Protein AF-0000000072274627 (afdb_homodimer)

Sequence (602 aa):
MKPPPRQFPDLNLLVTLDALLSEGSVAGAADRMNLSPPAMSRQLARIRHLMGDPVLVRAGRGLVPTPRAEALRGQLRQLIQEAEALVRGGGDFDPARIDHSFTIRANDGFVGTFGAAITRMAVEQAPKVRLRFAPEGNEDVESLRDGRVDLDIGVIDAMGPEIRLQALFHDRFIGVVRPDHPLARETVSVEAFVAYPHVSVSRRGRFEGPVDAALALRGKRRTVPVAVASVADGFSIAAQSDYIVLVPARVTAWHRQGLHSFDLPVTTDALPISAAWHPRFEKDAAHRWLRTCVRAACAAIMKPPPRQFPDLNLLVTLDALLSEGSVAGAADRMNLSPPAMSRQLARIRHLMGDPVLVRAGRGLVPTPRAEALRGQLRQLIQEAEALVRGGGDFDPARIDHSFTIRANDGFVGTFGAAITRMAVEQAPKVRLRFAPEGNEDVESLRDGRVDLDIGVIDAMGPEIRLQALFHDRFIGVVRPDHPLARETVSVEAFVAYPHVSVSRRGRFEGPVDAALALRGKRRTVPVAVASVADGFSIAAQSDYIVLVPARVTAWHRQGLHSFDLPVTTDALPISAAWHPRFEKDAAHRWLRTCVRAACAAI

pLDDT: mean 85.78, std 13.22, range [33.55, 98.32]

Radius of gyration: 26.29 Å; Cα contacts (8 Å, |Δi|>4): 1061; chains: 2; bounding box: 51×85×80 Å

Structure (mmCIF, N/CA/C/O backbone):
data_AF-0000000072274627-model_v1
#
loop_
_entity.id
_entity.type
_entity.pdbx_description
1 polymer 'Transcriptional Regulator, LysR family'
#
loop_
_atom_site.group_PDB
_atom_site.id
_atom_site.type_symbol
_atom_site.label_atom_id
_atom_site.label_alt_id
_atom_site.label_comp_id
_atom_site.label_asym_id
_atom_site.label_entity_id
_atom_site.label_seq_id
_atom_site.pdbx_PDB_ins_code
_atom_site.Cartn_x
_atom_site.Cartn_y
_atom_site.Cartn_z
_atom_site.occupancy
_atom_site.B_iso_or_equiv
_atom_site.auth_seq_id
_atom_site.auth_comp_id
_atom_site.auth_asym_id
_atom_site.auth_atom_id
_atom_site.pdbx_PDB_model_num
ATOM 1 N N . MET A 1 1 ? 14.059 21.015 57.007 1 33.55 1 MET A N 1
ATOM 2 C CA . MET A 1 1 ? 14.507 21.334 55.654 1 33.55 1 MET A CA 1
ATOM 3 C C . MET A 1 1 ? 13.39 21.105 54.642 1 33.55 1 MET A C 1
ATOM 5 O O . MET A 1 1 ? 12.835 20.008 54.562 1 33.55 1 MET A O 1
ATOM 9 N N . LYS A 1 2 ? 12.603 22.136 54.257 1 42.31 2 LYS A N 1
ATOM 10 C CA . LYS A 1 2 ? 11.45 22.065 53.365 1 42.31 2 LYS A CA 1
ATOM 11 C C . LYS A 1 2 ? 11.786 21.293 52.093 1 42.31 2 LYS A C 1
ATOM 13 O O . LYS A 1 2 ? 12.86 21.475 51.515 1 42.31 2 LYS A O 1
ATOM 18 N N . PRO A 1 3 ? 11.257 20.157 51.874 1 43.52 3 PRO A N 1
ATOM 19 C CA . PRO A 1 3 ? 11.625 19.497 50.619 1 43.52 3 PRO A CA 1
ATOM 20 C C . PRO A 1 3 ? 11.699 20.467 49.442 1 43.52 3 PRO A C 1
ATOM 22 O O . PRO A 1 3 ? 11.01 21.49 49.436 1 43.52 3 PRO A O 1
ATOM 25 N N . PRO A 1 4 ? 12.859 20.612 48.758 1 41.42 4 PRO A N 1
ATOM 26 C CA . PRO A 1 4 ? 12.928 21.552 47.636 1 41.42 4 PRO A CA 1
ATOM 27 C C . PRO A 1 4 ? 11.659 21.552 46.788 1 41.42 4 PRO A C 1
ATOM 29 O O . PRO A 1 4 ? 10.944 20.548 46.74 1 41.42 4 PRO A O 1
ATOM 32 N N . PRO A 1 5 ? 11 22.636 46.555 1 37.28 5 PRO A N 1
ATOM 33 C CA . PRO A 1 5 ? 9.794 22.683 45.724 1 37.28 5 PRO A CA 1
ATOM 34 C C . PRO A 1 5 ? 9.869 21.747 44.52 1 37.28 5 PRO A C 1
ATOM 36 O O . PRO A 1 5 ? 10.956 21.506 43.989 1 37.28 5 PRO A O 1
ATOM 39 N N . ARG A 1 6 ? 9.162 20.673 44.419 1 40.76 6 ARG A N 1
ATOM 40 C CA . ARG A 1 6 ? 9.036 19.784 43.268 1 40.76 6 ARG A CA 1
ATOM 41 C C . ARG A 1 6 ? 9.103 20.568 41.961 1 40.76 6 ARG A C 1
ATOM 43 O O . ARG A 1 6 ? 8.223 21.382 41.673 1 40.76 6 ARG A O 1
ATOM 50 N N . GLN A 1 7 ? 10.24 21.1 41.525 1 37.78 7 GLN A N 1
ATOM 51 C CA . GLN A 1 7 ? 10.368 21.802 40.252 1 37.78 7 GLN A CA 1
ATOM 52 C C . GLN A 1 7 ? 9.591 21.089 39.15 1 37.78 7 GLN A C 1
ATOM 54 O O . GLN A 1 7 ? 9.806 19.9 38.902 1 37.78 7 GLN A O 1
ATOM 59 N N . PHE A 1 8 ? 8.327 21.333 39.03 1 42.21 8 PHE A N 1
ATOM 60 C CA . PHE A 1 8 ? 7.48 20.849 37.947 1 42.21 8 PHE A CA 1
ATOM 61 C C . PHE A 1 8 ? 8.227 20.88 36.619 1 42.21 8 PHE A C 1
ATOM 63 O O . PHE A 1 8 ? 9.003 21.802 36.359 1 42.21 8 PHE A O 1
ATOM 70 N N . PRO A 1 9 ? 8.478 19.813 35.983 1 50.99 9 PRO A N 1
ATOM 71 C CA . PRO A 1 9 ? 9.131 19.792 34.673 1 50.99 9 PRO A CA 1
ATOM 72 C C . PRO A 1 9 ? 8.625 20.891 33.742 1 50.99 9 PRO A C 1
ATOM 74 O O . PRO A 1 9 ? 7.46 21.29 33.829 1 50.99 9 PRO A O 1
ATOM 77 N N . ASP A 1 10 ? 9.498 21.851 33.294 1 59.82 10 ASP A N 1
ATOM 78 C CA . ASP A 1 10 ? 9.271 22.837 32.242 1 59.82 10 ASP A CA 1
ATOM 79 C C . ASP A 1 10 ? 8.379 22.271 31.141 1 59.82 10 ASP A C 1
ATOM 81 O O . ASP A 1 10 ? 8.808 21.414 30.366 1 59.82 10 ASP A O 1
ATOM 85 N N . LEU A 1 11 ? 7.075 22.484 31.282 1 63.8 11 LEU A N 1
ATOM 86 C CA . LEU A 1 11 ? 6.053 22.037 30.341 1 63.8 11 LEU A CA 1
ATOM 87 C C . LEU A 1 11 ? 6.471 22.332 28.905 1 63.8 11 LEU A C 1
ATOM 89 O O . LEU A 1 11 ? 5.994 21.684 27.97 1 63.8 11 LEU A O 1
ATOM 93 N N . ASN A 1 12 ? 7.43 23.224 28.898 1 70.7 12 ASN A N 1
ATOM 94 C CA . ASN A 1 12 ? 7.933 23.54 27.565 1 70.7 12 ASN A CA 1
ATOM 95 C C . ASN A 1 12 ? 8.695 22.364 26.96 1 70.7 12 ASN A C 1
ATOM 97 O O . ASN A 1 12 ? 8.761 22.224 25.738 1 70.7 12 ASN A O 1
ATOM 101 N N . LEU A 1 13 ? 9.124 21.605 27.897 1 77.44 13 LEU A N 1
ATOM 102 C CA . LEU A 1 13 ? 9.853 20.436 27.417 1 77.44 13 LEU A CA 1
ATOM 103 C C . LEU A 1 13 ? 8.909 19.448 26.741 1 77.44 13 LEU A C 1
ATOM 105 O O . LEU A 1 13 ? 9.322 18.693 25.858 1 77.44 13 LEU A O 1
ATOM 109 N N . LEU A 1 14 ? 7.665 19.545 27.175 1 77.01 14 LEU A N 1
ATOM 110 C CA . LEU A 1 14 ? 6.673 18.673 26.555 1 77.01 14 LEU A CA 1
ATOM 111 C C . LEU A 1 14 ? 6.398 19.1 25.118 1 77.01 14 LEU A C 1
ATOM 113 O O . LEU A 1 14 ? 6.242 18.254 24.234 1 77.01 14 LEU A O 1
ATOM 117 N N . VAL A 1 15 ? 6.431 20.358 24.927 1 78.48 15 VAL A N 1
ATOM 118 C CA . VAL A 1 15 ? 6.251 20.897 23.583 1 78.48 15 VAL A CA 1
ATOM 119 C C . VAL A 1 15 ? 7.456 20.538 22.717 1 78.48 15 VAL A C 1
ATOM 121 O O . VAL A 1 15 ? 7.301 20.171 21.549 1 78.48 15 VAL A O 1
ATOM 124 N N . THR A 1 16 ? 8.596 20.637 23.41 1 84.15 16 THR A N 1
ATOM 125 C CA . THR A 1 16 ? 9.83 20.276 22.72 1 84.15 16 THR A CA 1
ATOM 126 C C . THR A 1 16 ? 9.827 18.797 22.347 1 84.15 16 THR A C 1
ATOM 128 O O . THR A 1 16 ? 10.201 18.432 21.23 1 84.15 16 THR A O 1
ATOM 131 N N . LEU A 1 17 ? 9.394 18.006 23.228 1 86.33 17 LEU A N 1
ATOM 132 C CA . LEU A 1 17 ? 9.317 16.569 22.989 1 86.33 17 LEU A CA 1
ATOM 133 C C . LEU A 1 17 ? 8.362 16.259 21.841 1 86.33 17 LEU A C 1
ATOM 135 O O . LEU A 1 17 ? 8.675 15.443 20.971 1 86.33 17 LEU A O 1
ATOM 139 N N . ASP A 1 18 ? 7.294 16.876 21.828 1 80.91 18 ASP A N 1
ATOM 140 C CA . ASP A 1 18 ? 6.313 16.691 20.763 1 80.91 18 ASP A CA 1
ATOM 141 C C . ASP A 1 18 ? 6.906 17.049 19.402 1 80.91 18 ASP A C 1
ATOM 143 O O . ASP A 1 18 ? 6.686 16.34 18.417 1 80.91 18 ASP A O 1
ATOM 147 N N . ALA A 1 19 ? 7.619 18.129 19.349 1 81.68 19 ALA A N 1
ATOM 148 C CA . ALA A 1 19 ? 8.265 18.564 18.113 1 81.68 19 ALA A CA 1
ATOM 149 C C . ALA A 1 19 ? 9.289 17.536 17.639 1 81.68 19 ALA A C 1
ATOM 151 O O . ALA A 1 19 ? 9.348 17.213 16.45 1 81.68 19 ALA A O 1
ATOM 152 N N . LEU A 1 20 ? 10.007 17.046 18.581 1 85.27 20 LEU A N 1
ATOM 153 C CA . LEU A 1 20 ? 11.041 16.066 18.265 1 85.27 20 LEU A CA 1
ATOM 154 C C . LEU A 1 20 ? 10.424 14.784 17.715 1 85.27 20 LEU A C 1
ATOM 156 O O . LEU A 1 20 ? 10.908 14.234 16.723 1 85.27 20 LEU A O 1
ATOM 160 N N . LEU A 1 21 ? 9.373 14.405 18.323 1 81.29 21 LEU A N 1
ATOM 161 C CA . LEU A 1 21 ? 8.739 13.154 17.92 1 81.29 21 LEU A CA 1
ATOM 162 C C . LEU A 1 21 ? 8.016 13.315 16.587 1 81.29 21 LEU A C 1
ATOM 164 O O . LEU A 1 21 ? 7.942 12.371 15.798 1 81.29 21 LEU A O 1
ATOM 168 N N . SER A 1 22 ? 7.506 14.439 16.38 1 75.6 22 SER A N 1
ATOM 169 C CA . SER A 1 22 ? 6.777 14.719 15.147 1 75.6 22 SER A CA 1
ATOM 170 C C . SER A 1 22 ? 7.727 14.851 13.961 1 75.6 22 SER A C 1
ATOM 172 O O . SER A 1 22 ? 7.439 14.353 12.87 1 75.6 22 SER A O 1
ATOM 174 N N . GLU A 1 23 ? 8.878 15.468 14.128 1 74.25 23 GLU A N 1
ATOM 175 C CA . GLU A 1 23 ? 9.813 15.765 13.047 1 74.25 23 GLU A CA 1
ATOM 176 C C . GLU A 1 23 ? 10.8 14.619 12.841 1 74.25 23 GLU A C 1
ATOM 178 O O . GLU A 1 23 ? 11.338 14.447 11.745 1 74.25 23 GLU A O 1
ATOM 183 N N . GLY A 1 24 ? 10.976 13.872 13.926 1 74.84 24 GLY A N 1
ATOM 184 C CA . GLY A 1 24 ? 11.956 12.799 13.874 1 74.84 24 GLY A CA 1
ATOM 185 C C . GLY A 1 24 ? 13.372 13.295 13.648 1 74.84 24 GLY A C 1
ATOM 186 O O . GLY A 1 24 ? 14.205 12.577 13.09 1 74.84 24 GLY A O 1
ATOM 187 N N . SER A 1 25 ? 13.579 14.532 13.794 1 79.58 25 SER A N 1
ATOM 188 C CA . SER A 1 25 ? 14.903 15.122 13.626 1 79.58 25 SER A CA 1
ATOM 189 C C . SER A 1 25 ? 15.089 16.332 14.535 1 79.58 25 SER A C 1
ATOM 191 O O . SER A 1 25 ? 14.126 17.04 14.838 1 79.58 25 SER A O 1
ATOM 193 N N . VAL A 1 26 ? 16.355 16.556 14.983 1 83.92 26 VAL A N 1
ATOM 194 C CA . VAL A 1 26 ? 16.694 17.677 15.853 1 83.92 26 VAL A CA 1
ATOM 195 C C . VAL A 1 26 ? 16.6 18.985 15.071 1 83.92 26 VAL A C 1
ATOM 197 O O . VAL A 1 26 ? 16.024 19.964 15.553 1 83.92 26 VAL A O 1
ATOM 200 N N . ALA A 1 27 ? 17.068 18.86 13.867 1 80.54 27 ALA A N 1
ATOM 201 C CA . ALA A 1 27 ? 17.045 20.062 13.038 1 80.54 27 ALA A CA 1
ATOM 202 C C . ALA A 1 27 ? 15.614 20.46 12.689 1 80.54 27 ALA A C 1
ATOM 204 O O . ALA A 1 27 ? 15.254 21.637 12.764 1 80.54 27 ALA A O 1
ATOM 205 N N . GLY A 1 28 ? 14.875 19.511 12.375 1 80.76 28 GLY A N 1
ATOM 206 C CA . GLY A 1 28 ? 13.48 19.781 12.066 1 80.76 28 GLY A CA 1
ATOM 207 C C . GLY A 1 28 ? 12.708 20.347 13.243 1 80.76 28 GLY A C 1
ATOM 208 O O . GLY A 1 28 ? 11.923 21.284 13.084 1 80.76 28 GLY A O 1
ATOM 209 N N . ALA A 1 29 ? 12.965 19.781 14.35 1 84.71 29 ALA A N 1
ATOM 210 C CA . ALA A 1 29 ? 12.302 20.253 15.563 1 84.71 29 ALA A CA 1
ATOM 211 C C . ALA A 1 29 ? 12.754 21.666 15.921 1 84.71 29 ALA A C 1
ATOM 213 O O . ALA A 1 29 ? 11.948 22.49 16.358 1 84.71 29 ALA A O 1
ATOM 214 N N . ALA A 1 30 ? 14.008 21.961 15.705 1 85.38 30 ALA A N 1
ATOM 215 C CA . ALA A 1 30 ? 14.542 23.294 15.973 1 85.38 30 ALA A CA 1
ATOM 216 C C . ALA A 1 30 ? 13.871 24.342 15.089 1 85.38 30 ALA A C 1
ATOM 218 O O . ALA A 1 30 ? 13.439 25.389 15.577 1 85.38 30 ALA A O 1
ATOM 219 N N . ASP A 1 31 ? 13.752 24.009 13.906 1 80.16 31 ASP A N 1
ATOM 220 C CA . ASP A 1 31 ? 13.119 24.907 12.945 1 80.16 31 ASP A CA 1
ATOM 221 C C . ASP A 1 31 ? 11.664 25.178 13.323 1 80.16 31 ASP A C 1
ATOM 223 O O . ASP A 1 31 ? 11.223 26.33 13.326 1 80.16 31 ASP A O 1
ATOM 227 N N . ARG A 1 32 ? 11.059 24.149 13.735 1 75.42 32 ARG A N 1
ATOM 228 C CA . ARG A 1 32 ? 9.646 24.256 14.085 1 75.42 32 ARG A CA 1
ATOM 229 C C . ARG A 1 32 ? 9.452 25.138 15.314 1 75.42 32 ARG A C 1
ATOM 231 O O . ARG A 1 32 ? 8.466 25.872 15.408 1 75.42 32 ARG A O 1
ATOM 238 N N . MET A 1 33 ? 10.384 25.071 16.16 1 79.63 33 MET A N 1
ATOM 239 C CA . MET A 1 33 ? 10.237 25.777 17.43 1 79.63 33 MET A CA 1
ATOM 240 C C . MET A 1 33 ? 11.01 27.091 17.414 1 79.63 33 MET A C 1
ATOM 242 O O . MET A 1 33 ? 11.107 27.772 18.437 1 79.63 33 MET A O 1
ATOM 246 N N . ASN A 1 34 ? 11.572 27.355 16.2 1 79.62 34 ASN A N 1
ATOM 247 C CA . ASN A 1 34 ? 12.378 28.561 16.049 1 79.62 34 ASN A CA 1
ATOM 248 C C . ASN A 1 34 ? 13.513 28.608 17.067 1 79.62 34 ASN A C 1
ATOM 250 O O . ASN A 1 34 ? 13.696 29.614 17.754 1 79.62 34 ASN A O 1
ATOM 254 N N . LEU A 1 35 ? 14.151 27.516 17.214 1 81.31 35 LEU A N 1
ATOM 255 C CA . LEU A 1 35 ? 15.341 27.378 18.046 1 81.31 35 LEU A CA 1
ATOM 256 C C . LEU A 1 35 ? 16.55 26.982 17.205 1 81.31 35 LEU A C 1
ATOM 258 O O . LEU A 1 35 ? 16.399 26.543 16.062 1 81.31 35 LEU A O 1
ATOM 262 N N . SER A 1 36 ? 17.695 27.254 17.7 1 84.52 36 SER A N 1
ATOM 263 C CA . SER A 1 36 ? 18.897 26.727 17.062 1 84.52 36 SER A CA 1
ATOM 264 C C . SER A 1 36 ? 19.045 25.23 17.314 1 84.52 36 SER A C 1
ATOM 266 O O . SER A 1 36 ? 18.579 24.718 18.334 1 84.52 36 SER A O 1
ATOM 268 N N . PRO A 1 37 ? 19.717 24.633 16.415 1 85.84 37 PRO A N 1
ATOM 269 C CA . PRO A 1 37 ? 19.936 23.196 16.594 1 85.84 37 PRO A CA 1
ATOM 270 C C . PRO A 1 37 ? 20.689 22.87 17.882 1 85.84 37 PRO A C 1
ATOM 272 O O . PRO A 1 37 ? 20.318 21.937 18.599 1 85.84 37 PRO A O 1
ATOM 275 N N . PRO A 1 38 ? 21.662 23.644 18.31 1 86.64 38 PRO A N 1
ATOM 276 C CA . PRO A 1 38 ? 22.301 23.366 19.598 1 86.64 38 PRO A CA 1
ATOM 277 C C . PRO A 1 38 ? 21.34 23.512 20.776 1 86.64 38 PRO A C 1
ATOM 279 O O . PRO A 1 38 ? 21.402 22.728 21.728 1 86.64 38 PRO A O 1
ATOM 282 N N . ALA A 1 39 ? 20.501 24.493 20.683 1 86.29 39 ALA A N 1
ATOM 283 C CA . ALA A 1 39 ? 19.504 24.681 21.735 1 86.29 39 ALA A CA 1
ATOM 284 C C . ALA A 1 39 ? 18.541 23.499 21.795 1 86.29 39 ALA A C 1
ATOM 286 O O . ALA A 1 39 ? 18.201 23.023 22.881 1 86.29 39 ALA A O 1
ATOM 287 N N . MET A 1 40 ? 18.141 23.05 20.659 1 88.67 40 MET A N 1
ATOM 288 C CA . MET A 1 40 ? 17.249 21.897 20.585 1 88.67 40 MET A CA 1
ATOM 289 C C . MET A 1 40 ? 17.929 20.646 21.13 1 88.67 40 MET A C 1
ATOM 291 O O . MET A 1 40 ? 17.307 19.856 21.842 1 88.67 40 MET A O 1
ATOM 295 N N . SER A 1 41 ? 19.223 20.498 20.844 1 90.08 41 SER A N 1
ATOM 296 C CA . SER A 1 41 ? 19.982 19.355 21.341 1 90.08 41 SER A CA 1
ATOM 297 C C . SER A 1 41 ? 20.073 19.373 22.864 1 90.08 41 SER A C 1
ATOM 299 O O . SER A 1 41 ? 19.978 18.326 23.508 1 90.08 41 SER A O 1
ATOM 301 N N . ARG A 1 42 ? 20.233 20.574 23.393 1 87.46 42 ARG A N 1
ATOM 302 C CA . ARG A 1 42 ? 20.275 20.721 24.844 1 87.46 42 ARG A CA 1
ATOM 303 C C . ARG A 1 42 ? 18.936 20.346 25.471 1 87.46 42 ARG A C 1
ATOM 305 O O . ARG A 1 42 ? 18.894 19.681 26.508 1 87.46 42 ARG A O 1
ATOM 312 N N . GLN A 1 43 ? 17.955 20.805 24.771 1 87.99 43 GLN A N 1
ATOM 313 C CA . GLN A 1 43 ? 16.623 20.466 25.261 1 87.99 43 GLN A CA 1
ATOM 314 C C . GLN A 1 43 ? 16.378 18.962 25.192 1 87.99 43 GLN A C 1
ATOM 316 O O . GLN A 1 43 ? 15.784 18.382 26.104 1 87.99 43 GLN A O 1
ATOM 321 N N . LEU A 1 44 ? 16.846 18.342 24.14 1 89.56 44 LEU A N 1
ATOM 322 C CA . LEU A 1 44 ? 16.711 16.896 24.005 1 89.56 44 LEU A CA 1
ATOM 323 C C . LEU A 1 44 ? 17.458 16.174 25.121 1 89.56 44 LEU A C 1
ATOM 325 O O . LEU A 1 44 ? 16.952 15.2 25.684 1 89.56 44 LEU A O 1
ATOM 329 N N . ALA A 1 45 ? 18.593 16.683 25.466 1 89.41 45 ALA A N 1
ATOM 330 C CA . ALA A 1 45 ? 19.371 16.097 26.553 1 89.41 45 ALA A CA 1
ATOM 331 C C . ALA A 1 45 ? 18.614 16.177 27.876 1 89.41 45 ALA A C 1
ATOM 333 O O . ALA A 1 45 ? 18.614 15.223 28.657 1 89.41 45 ALA A O 1
ATOM 334 N N . ARG A 1 46 ? 17.979 17.304 28.091 1 85.4 46 ARG A N 1
ATOM 335 C CA . ARG A 1 46 ? 17.189 17.485 29.305 1 85.4 46 ARG A CA 1
ATOM 336 C C . ARG A 1 46 ? 16.01 16.519 29.339 1 85.4 46 ARG A C 1
ATOM 338 O O . ARG A 1 46 ? 15.713 15.93 30.381 1 85.4 46 ARG A O 1
ATOM 345 N N . ILE A 1 47 ? 15.379 16.373 28.185 1 87.25 47 ILE A N 1
ATOM 346 C CA . ILE A 1 47 ? 14.235 15.475 28.072 1 87.25 47 ILE A CA 1
ATOM 347 C C . ILE A 1 47 ? 14.681 14.037 28.324 1 87.25 47 ILE A C 1
ATOM 349 O O . ILE A 1 47 ? 14.014 13.291 29.046 1 87.25 47 ILE A O 1
ATOM 353 N N . ARG A 1 48 ? 15.787 13.709 27.746 1 87.99 48 ARG A N 1
ATOM 354 C CA . ARG A 1 48 ? 16.342 12.373 27.94 1 87.99 48 ARG A CA 1
ATOM 355 C C . ARG A 1 48 ? 16.584 12.089 29.418 1 87.99 48 ARG A C 1
ATOM 357 O O . ARG A 1 48 ? 16.258 11.007 29.91 1 87.99 48 ARG A O 1
ATOM 364 N N . HIS A 1 49 ? 17.16 13.054 30.057 1 84.39 49 HIS A N 1
ATOM 365 C CA . HIS A 1 49 ? 17.46 12.922 31.479 1 84.39 49 HIS A CA 1
ATOM 366 C C . HIS A 1 49 ? 16.183 12.782 32.3 1 84.39 49 HIS A C 1
ATOM 368 O O . HIS A 1 49 ? 16.088 11.905 33.163 1 84.39 49 HIS A O 1
ATOM 374 N N . LEU A 1 50 ? 15.238 13.57 31.972 1 79.73 50 LEU A N 1
ATOM 375 C CA . LEU A 1 50 ? 13.982 13.567 32.714 1 79.73 50 LEU A CA 1
ATOM 376 C C . LEU A 1 50 ? 13.237 12.251 32.517 1 79.73 50 LEU A C 1
ATOM 378 O O . LEU A 1 50 ? 12.621 11.736 33.453 1 79.73 50 LEU A O 1
ATOM 382 N N . MET A 1 51 ? 13.314 11.772 31.268 1 82.01 51 MET A N 1
ATOM 383 C CA . MET A 1 51 ? 12.534 10.586 30.925 1 82.01 51 MET A CA 1
ATOM 384 C C . MET A 1 51 ? 13.319 9.313 31.226 1 82.01 51 MET A C 1
ATOM 386 O O . MET A 1 51 ? 12.744 8.225 31.287 1 82.01 51 MET A O 1
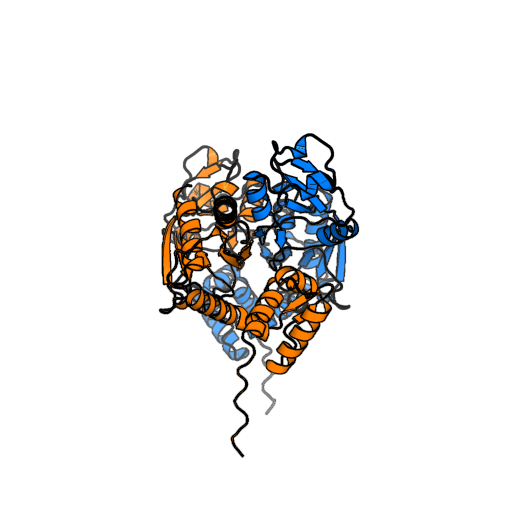ATOM 390 N N . GLY A 1 52 ? 14.578 9.435 31.435 1 84.2 52 GLY A N 1
ATOM 391 C CA . GLY A 1 52 ? 15.399 8.239 31.534 1 84.2 52 GLY A CA 1
ATOM 392 C C . GLY A 1 52 ? 15.372 7.39 30.278 1 84.2 52 GLY A C 1
ATOM 393 O O . GLY A 1 52 ? 15.348 6.16 30.354 1 84.2 52 GLY A O 1
ATOM 394 N N . ASP A 1 53 ? 15.126 8.028 29.161 1 85.31 53 ASP A N 1
ATOM 395 C CA . ASP A 1 53 ? 14.986 7.41 27.847 1 85.31 53 ASP A CA 1
ATOM 396 C C . ASP A 1 53 ? 15.656 8.257 26.767 1 85.31 53 ASP A C 1
ATOM 398 O O . ASP A 1 53 ? 15.572 9.486 26.794 1 85.31 53 ASP A O 1
ATOM 402 N N . PRO A 1 54 ? 16.376 7.654 25.826 1 89.25 54 PRO A N 1
ATOM 403 C CA . PRO A 1 54 ? 17.031 8.402 24.752 1 89.25 54 PRO A CA 1
ATOM 404 C C . PRO A 1 54 ? 16.039 9.146 23.86 1 89.25 54 PRO A C 1
ATOM 406 O O . PRO A 1 54 ? 16.429 10.051 23.118 1 89.25 54 PRO A O 1
ATOM 409 N N . VAL A 1 55 ? 14.723 8.892 23.85 1 86.45 55 VAL A N 1
ATOM 410 C CA . VAL A 1 55 ? 13.616 9.532 23.147 1 86.45 55 VAL A CA 1
ATOM 411 C C . VAL A 1 55 ? 13.759 9.309 21.644 1 86.45 55 VAL A C 1
ATOM 413 O O . VAL A 1 55 ? 12.846 8.789 20.997 1 86.45 55 VAL A O 1
ATOM 416 N N . LEU A 1 56 ? 14.927 9.579 21.031 1 87.49 56 LEU A N 1
ATOM 417 C CA . LEU A 1 56 ? 15.289 9.354 19.636 1 87.49 56 LEU A CA 1
ATOM 418 C C . LEU A 1 56 ? 16.612 8.604 19.532 1 87.49 56 LEU A C 1
ATOM 420 O O . LEU A 1 56 ? 17.55 8.884 20.281 1 87.49 56 LEU A O 1
ATOM 424 N N . VAL A 1 57 ? 16.5 7.553 18.671 1 84.01 57 VAL A N 1
ATOM 425 C CA . VAL A 1 57 ? 17.724 6.791 18.448 1 84.01 57 VAL A CA 1
ATOM 426 C C . VAL A 1 57 ? 18.033 6.735 16.953 1 84.01 57 VAL A C 1
ATOM 428 O O . VAL A 1 57 ? 17.134 6.882 16.121 1 84.01 57 VAL A O 1
ATOM 431 N N . ARG A 1 58 ? 19.246 6.587 16.666 1 73.45 58 ARG A N 1
ATOM 432 C CA . ARG A 1 58 ? 19.695 6.535 15.278 1 73.45 58 ARG A CA 1
ATOM 433 C C . ARG A 1 58 ? 19.228 5.251 14.6 1 73.45 58 ARG A C 1
ATOM 435 O O . ARG A 1 58 ? 19.291 4.172 15.192 1 73.45 58 ARG A O 1
ATOM 442 N N . ALA A 1 59 ? 18.532 5.446 13.684 1 63.43 59 ALA A N 1
ATOM 443 C CA . ALA A 1 59 ? 18.175 4.338 12.802 1 63.43 59 ALA A CA 1
ATOM 444 C C . ALA A 1 59 ? 18.571 4.635 11.359 1 63.43 59 ALA A C 1
ATOM 446 O O . ALA A 1 59 ? 17.874 5.371 10.656 1 63.43 59 ALA A O 1
ATOM 447 N N . GLY A 1 60 ? 19.671 4.056 10.931 1 59.09 60 GLY A N 1
ATOM 448 C CA . GLY A 1 60 ? 20.235 4.429 9.643 1 59.09 60 GLY A CA 1
ATOM 449 C C . GLY A 1 60 ? 20.652 5.886 9.574 1 59.09 60 GLY A C 1
ATOM 450 O O . GLY A 1 60 ? 21.444 6.35 10.396 1 59.09 60 GLY A O 1
ATOM 451 N N . ARG A 1 61 ? 20.12 6.604 8.528 1 58.01 61 ARG A N 1
ATOM 452 C CA . ARG A 1 61 ? 20.487 8.003 8.328 1 58.01 61 ARG A CA 1
ATOM 453 C C . ARG A 1 61 ? 19.544 8.93 9.088 1 58.01 61 ARG A C 1
ATOM 455 O O . ARG A 1 61 ? 19.707 10.151 9.056 1 58.01 61 ARG A O 1
ATOM 462 N N . GLY A 1 62 ? 18.634 8.366 9.829 1 65.56 62 GLY A N 1
ATOM 463 C CA . GLY A 1 62 ? 17.672 9.207 10.523 1 65.56 62 GLY A CA 1
ATOM 464 C C . GLY 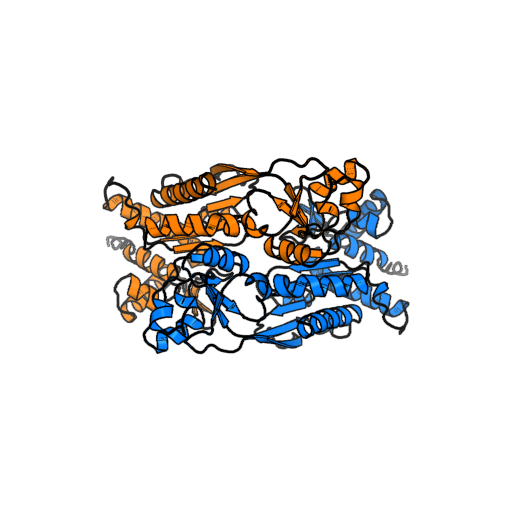A 1 62 ? 17.504 8.84 11.985 1 65.56 62 GLY A C 1
ATOM 465 O O . GLY A 1 62 ? 18.282 8.052 12.526 1 65.56 62 GLY A O 1
ATOM 466 N N . LEU A 1 63 ? 16.764 9.668 12.701 1 75.79 63 LEU A N 1
ATOM 467 C CA . LEU A 1 63 ? 16.393 9.405 14.087 1 75.79 63 LEU A CA 1
ATOM 468 C C . LEU A 1 63 ? 14.975 8.851 14.175 1 75.79 63 LEU A C 1
ATOM 470 O O . LEU A 1 63 ? 14.088 9.284 13.436 1 75.79 63 LEU A O 1
ATOM 474 N N . VAL A 1 64 ? 14.876 7.758 14.944 1 77.54 64 VAL A N 1
ATOM 475 C CA . VAL A 1 64 ? 13.545 7.21 15.183 1 77.54 64 VAL A CA 1
ATOM 476 C C . VAL A 1 64 ? 13.233 7.242 16.677 1 77.54 64 VAL A C 1
ATOM 478 O O . VAL A 1 64 ? 14.133 7.098 17.509 1 77.54 64 VAL A O 1
ATOM 481 N N . PRO A 1 65 ? 11.977 7.52 16.987 1 80.85 65 PRO A N 1
ATOM 482 C CA . PRO A 1 65 ? 11.597 7.51 18.402 1 80.85 65 PRO A CA 1
ATOM 483 C C . PRO A 1 65 ? 11.736 6.13 19.04 1 80.85 65 PRO A C 1
ATOM 485 O O . PRO A 1 65 ? 11.552 5.113 18.367 1 80.85 65 PRO A O 1
ATOM 488 N N . THR A 1 66 ? 12.129 6.119 20.295 1 81.38 66 THR A N 1
ATOM 489 C CA . THR A 1 66 ? 12.083 4.88 21.063 1 81.38 66 THR A CA 1
ATOM 490 C C . THR A 1 66 ? 10.641 4.427 21.273 1 81.38 66 THR A C 1
ATOM 492 O O . THR A 1 66 ? 9.711 5.227 21.158 1 81.38 66 THR A O 1
ATOM 495 N N . PRO A 1 67 ? 10.485 3.177 21.56 1 74.14 67 PRO A N 1
ATOM 496 C CA . PRO A 1 67 ? 9.133 2.687 21.838 1 74.14 67 PRO A CA 1
ATOM 497 C C . PRO A 1 67 ? 8.446 3.461 22.961 1 74.14 67 PRO A C 1
ATOM 499 O O . PRO A 1 67 ? 7.25 3.752 22.873 1 74.14 67 PRO A O 1
ATOM 502 N N . ARG A 1 68 ? 9.171 3.821 23.927 1 76.94 68 ARG A N 1
ATOM 503 C CA . ARG A 1 68 ? 8.62 4.582 25.043 1 76.94 68 ARG A CA 1
ATOM 504 C C . ARG A 1 68 ? 8.184 5.974 24.595 1 76.94 68 ARG A C 1
ATOM 506 O O . ARG A 1 68 ? 7.107 6.443 24.968 1 76.94 68 ARG A O 1
ATOM 513 N N . ALA A 1 69 ? 9.065 6.597 23.823 1 81.75 69 ALA A N 1
ATOM 514 C CA . ALA A 1 69 ? 8.736 7.931 23.326 1 81.75 69 ALA A CA 1
ATOM 515 C C . ALA A 1 69 ? 7.514 7.891 22.413 1 81.75 69 ALA A C 1
ATOM 517 O O . ALA A 1 69 ? 6.644 8.761 22.491 1 81.75 69 ALA A O 1
ATOM 518 N N . GLU A 1 70 ? 7.457 6.826 21.646 1 75.54 70 GLU A N 1
ATOM 519 C CA . GLU A 1 70 ? 6.329 6.65 20.736 1 75.54 70 GLU A CA 1
ATOM 520 C C . GLU A 1 70 ? 5.028 6.441 21.505 1 75.54 70 GLU A C 1
ATOM 522 O O . GLU A 1 70 ? 3.982 6.968 21.12 1 75.54 70 GLU A O 1
ATOM 527 N N . ALA A 1 71 ? 5.134 5.787 22.605 1 71.26 71 ALA A N 1
ATOM 528 C CA . ALA A 1 71 ? 3.961 5.481 23.42 1 71.26 71 ALA A CA 1
ATOM 529 C C . ALA A 1 71 ? 3.408 6.739 24.082 1 71.26 71 ALA A C 1
ATOM 531 O O . ALA A 1 71 ? 2.217 6.814 24.391 1 71.26 71 ALA A O 1
ATOM 532 N N . LEU A 1 72 ? 4.228 7.769 24.189 1 76.06 72 LEU A N 1
ATOM 533 C CA . LEU A 1 72 ? 3.828 8.975 24.904 1 76.06 72 LEU A CA 1
ATOM 534 C C . LEU A 1 72 ? 3.246 10.008 23.945 1 76.06 72 LEU A C 1
ATOM 536 O O . LEU A 1 72 ? 2.67 11.009 24.379 1 76.06 72 LEU A O 1
ATOM 540 N N . ARG A 1 73 ? 3.445 9.699 22.715 1 74.52 73 ARG A N 1
ATOM 541 C CA . ARG A 1 73 ? 3.113 10.705 21.712 1 74.52 73 ARG A CA 1
ATOM 542 C C . ARG A 1 73 ? 1.662 11.155 21.847 1 74.52 73 ARG A C 1
ATOM 544 O O . ARG A 1 73 ? 1.377 12.355 21.856 1 74.52 73 ARG A O 1
ATOM 551 N N . GLY A 1 74 ? 0.796 10.222 22.017 1 69.78 74 GLY A N 1
ATOM 552 C CA . GLY A 1 74 ? -0.613 10.561 22.137 1 69.78 74 GLY A CA 1
ATOM 553 C C . GLY A 1 74 ? -0.932 11.358 23.387 1 69.78 74 GLY A C 1
ATOM 554 O O . GLY A 1 74 ? -1.648 12.36 23.326 1 69.78 74 GLY A O 1
ATOM 555 N N . GLN A 1 75 ? -0.41 10.893 24.392 1 71.33 75 GLN A N 1
ATOM 556 C CA . GLN A 1 75 ? -0.654 11.568 25.662 1 71.33 75 GLN A CA 1
ATOM 557 C C . GLN A 1 75 ? -0.067 12.976 25.658 1 71.33 75 GLN A C 1
ATOM 559 O O . GLN A 1 75 ? -0.683 13.913 26.171 1 71.33 75 GLN A O 1
ATOM 564 N N . LEU A 1 76 ? 1.081 13.013 25.098 1 75.29 76 LEU A N 1
ATOM 565 C CA . LEU A 1 76 ? 1.752 14.305 25.001 1 75.29 76 LEU A CA 1
ATOM 566 C C . LEU A 1 76 ? 0.92 15.289 24.184 1 75.29 76 LEU A C 1
ATOM 568 O O . LEU A 1 76 ? 0.714 16.43 24.603 1 75.29 76 LEU A O 1
ATOM 572 N N . ARG A 1 77 ? 0.435 14.812 23.221 1 70.29 77 ARG A N 1
ATOM 573 C CA . ARG A 1 77 ? -0.375 15.654 22.345 1 70.29 77 ARG A CA 1
ATOM 574 C C . ARG A 1 77 ? -1.634 16.134 23.058 1 70.29 77 ARG A C 1
ATOM 576 O O . ARG A 1 77 ? -2.005 17.305 22.954 1 70.29 77 ARG A O 1
ATOM 583 N N . GLN A 1 78 ? -2.179 15.319 23.713 1 67.74 78 GLN A N 1
ATOM 584 C CA . GLN A 1 78 ? -3.382 15.672 24.46 1 67.74 78 GLN A CA 1
ATOM 585 C C . GLN A 1 78 ? -3.083 16.733 25.515 1 67.74 78 GLN A C 1
ATOM 587 O O . GLN A 1 78 ? -3.833 17.701 25.66 1 67.74 78 GLN A O 1
ATOM 592 N N . LEU A 1 79 ? -2.062 16.538 26.143 1 70.53 79 LEU A N 1
ATOM 593 C CA . LEU A 1 79 ? -1.685 17.457 27.211 1 70.53 79 LEU A CA 1
ATOM 594 C C . LEU A 1 79 ? -1.401 18.849 26.655 1 70.53 79 LEU A C 1
ATOM 596 O O . LEU A 1 79 ? -1.846 19.85 27.222 1 70.53 79 LEU A O 1
ATOM 600 N N . ILE A 1 80 ? -0.717 18.846 25.585 1 70.13 80 ILE A N 1
ATOM 601 C CA . ILE A 1 80 ? -0.368 20.125 24.976 1 70.13 80 ILE A CA 1
ATOM 602 C C . ILE A 1 80 ? -1.633 20.822 24.48 1 70.13 80 ILE A C 1
ATOM 604 O O . ILE A 1 80 ? -1.808 22.025 24.686 1 70.13 80 ILE A O 1
ATOM 608 N N . GLN A 1 81 ? -2.436 20.067 23.912 1 66.5 81 GLN A N 1
ATOM 609 C CA . GLN A 1 81 ? -3.693 20.615 23.415 1 66.5 81 GLN A CA 1
ATOM 610 C C . GLN A 1 81 ? -4.556 21.139 24.559 1 66.5 81 GLN A C 1
ATOM 612 O O . GLN A 1 81 ? -5.171 22.201 24.444 1 66.5 81 GLN A O 1
ATOM 617 N N . GLU A 1 82 ? -4.57 20.355 25.557 1 65.02 82 GLU A N 1
ATOM 618 C CA . GLU A 1 82 ? -5.325 20.78 26.733 1 65.02 82 GLU A CA 1
ATOM 619 C C . GLU A 1 82 ? -4.744 22.058 27.33 1 65.02 82 GLU A C 1
ATOM 621 O O . GLU A 1 82 ? -5.487 22.965 27.712 1 65.02 82 GLU A O 1
ATOM 626 N N . ALA A 1 83 ? -3.493 22.101 27.413 1 65.14 83 ALA A N 1
ATOM 627 C CA . ALA A 1 83 ? -2.817 23.288 27.93 1 65.14 83 ALA A CA 1
ATOM 628 C C . ALA A 1 83 ? -3.095 24.504 27.051 1 65.14 83 ALA A C 1
ATOM 630 O O . ALA A 1 83 ? -3.354 25.598 27.558 1 65.14 83 ALA A O 1
ATOM 631 N N . GLU A 1 84 ? -2.993 24.242 25.8 1 63.35 84 GLU A N 1
ATOM 632 C CA . GLU A 1 84 ? -3.274 25.319 24.856 1 63.35 84 GLU A CA 1
ATOM 633 C C . GLU A 1 84 ? -4.717 25.8 24.981 1 63.35 84 GLU A C 1
ATOM 635 O O . GLU A 1 84 ? -4.983 27.002 24.919 1 63.35 84 GLU A O 1
ATOM 640 N N . ALA A 1 85 ? -5.532 24.81 25.1 1 62.5 85 ALA A N 1
ATOM 641 C CA . ALA A 1 85 ? -6.948 25.134 25.251 1 62.5 85 ALA A CA 1
ATOM 642 C C . ALA A 1 85 ? -7.186 25.988 26.494 1 62.5 85 ALA A C 1
ATOM 644 O O . ALA A 1 85 ? -8.017 26.899 26.479 1 62.5 85 ALA A O 1
ATOM 645 N N . LEU A 1 86 ? -6.493 25.631 27.502 1 58.23 86 LEU A N 1
ATOM 646 C CA . LEU A 1 86 ? -6.617 26.367 28.755 1 58.23 86 LEU A CA 1
ATOM 647 C C . LEU A 1 86 ? -6.147 27.808 28.588 1 58.23 86 LEU A C 1
ATOM 649 O O . LEU A 1 86 ? -6.732 28.727 29.165 1 58.23 86 LEU A O 1
ATOM 653 N N . VAL A 1 87 ? -5.044 27.942 27.924 1 57.48 87 VAL A N 1
ATOM 654 C CA . VAL A 1 87 ? -4.466 29.268 27.733 1 57.48 87 VAL A CA 1
ATOM 655 C C . VAL A 1 87 ? -5.343 30.083 26.785 1 57.48 87 VAL A C 1
ATOM 657 O O . VAL A 1 87 ? -5.53 31.286 26.983 1 57.48 87 VAL A O 1
ATOM 660 N N . ARG A 1 88 ? -5.582 29.442 25.66 1 53.93 88 ARG A N 1
ATOM 661 C CA . ARG A 1 88 ? -6.353 30.172 24.659 1 53.93 88 ARG A CA 1
ATOM 662 C C . ARG A 1 88 ? -7.741 30.521 25.185 1 53.93 88 ARG A C 1
ATOM 664 O O . ARG A 1 88 ? -8.414 31.399 24.641 1 53.93 88 ARG A O 1
ATOM 671 N N . GLY A 1 89 ? -7.938 30.347 26.43 1 51.27 89 GLY A N 1
ATOM 672 C CA . GLY A 1 89 ? -9.305 30.588 26.864 1 51.27 89 GLY A CA 1
ATOM 673 C C . GLY A 1 89 ? -10.339 29.941 25.963 1 51.27 89 GLY A C 1
ATOM 674 O O . GLY A 1 89 ? -9.991 29.296 24.972 1 51.27 89 GLY A O 1
ATOM 675 N N . GLY A 1 90 ? -11.652 29.653 26.358 1 50.27 90 GLY A N 1
ATOM 676 C CA . GLY A 1 90 ? -12.821 29.208 25.618 1 50.27 90 GLY A CA 1
ATOM 677 C C . GLY A 1 90 ? -12.919 29.819 24.233 1 50.27 90 GLY A C 1
ATOM 678 O O . GLY A 1 90 ? -14.017 29.997 23.703 1 50.27 90 GLY A O 1
ATOM 679 N N . GLY A 1 91 ? -11.934 30.509 23.802 1 53.65 91 GLY A N 1
ATOM 680 C CA . GLY A 1 91 ? -12.12 31.233 22.554 1 53.65 91 GLY A CA 1
ATOM 681 C C . GLY A 1 91 ? -12.372 30.322 21.368 1 53.65 91 GLY A C 1
ATOM 682 O O . GLY A 1 91 ? -12.287 29.098 21.489 1 53.65 91 GLY A O 1
ATOM 683 N N . ASP A 1 92 ? -12.914 30.884 20.191 1 66.04 92 ASP A N 1
ATOM 684 C CA . ASP A 1 92 ? -13.4 30.294 18.948 1 66.04 92 ASP A CA 1
ATOM 685 C C . ASP A 1 92 ? -12.286 29.538 18.227 1 66.04 92 ASP A C 1
ATOM 687 O O . ASP A 1 92 ? -11.165 30.037 18.109 1 66.04 92 ASP A O 1
ATOM 691 N N . PHE A 1 93 ? -12.3 28.291 18.256 1 77.33 93 PHE A N 1
ATOM 692 C CA . PHE A 1 93 ? -11.414 27.453 17.456 1 77.33 93 PHE A CA 1
ATOM 693 C C . PHE A 1 93 ? -11.161 28.082 16.091 1 77.33 93 PHE A C 1
ATOM 695 O O . PHE A 1 93 ? -12.102 28.468 15.396 1 77.33 93 PHE A O 1
ATOM 702 N N . ASP A 1 94 ? -9.886 28.414 15.887 1 84.97 94 ASP A N 1
ATOM 703 C CA . ASP A 1 94 ? -9.465 28.92 14.585 1 84.97 94 ASP A CA 1
ATOM 704 C C . ASP A 1 94 ? -8.537 27.93 13.884 1 84.97 94 ASP A C 1
ATOM 706 O O . ASP A 1 94 ? -7.372 27.789 14.263 1 84.97 94 ASP A O 1
ATOM 710 N N . PRO A 1 95 ? -9.007 27.281 12.837 1 88.33 95 PRO A N 1
ATOM 711 C CA . PRO A 1 95 ? -8.196 26.286 12.132 1 88.33 95 PRO A CA 1
ATOM 712 C C . PRO A 1 95 ? -6.888 26.864 11.596 1 88.33 95 PRO A C 1
ATOM 714 O O . PRO A 1 95 ? -5.897 26.14 11.463 1 88.33 95 PRO A O 1
ATOM 717 N N . ALA A 1 96 ? -6.897 28.096 11.314 1 88.83 96 ALA A N 1
ATOM 718 C CA . ALA A 1 96 ? -5.719 28.724 10.72 1 88.83 96 ALA A CA 1
ATOM 719 C C . ALA A 1 96 ? -4.527 28.665 11.672 1 88.83 96 ALA A C 1
ATOM 721 O O . ALA A 1 96 ? -3.382 28.857 11.255 1 88.83 96 ALA A O 1
ATOM 722 N N . ARG A 1 97 ? -4.79 28.343 12.874 1 84.04 97 ARG A N 1
ATOM 723 C CA . ARG A 1 97 ? -3.733 28.353 13.881 1 84.04 97 ARG A CA 1
ATOM 724 C C . ARG A 1 97 ? -3.227 26.942 14.158 1 84.04 97 ARG A C 1
ATOM 726 O O . ARG A 1 97 ? -2.245 26.759 14.88 1 84.04 97 ARG A O 1
ATOM 733 N N . ILE A 1 98 ? -3.888 26.003 13.563 1 81.34 98 ILE A N 1
ATOM 734 C CA . ILE A 1 98 ? -3.464 24.625 13.784 1 81.34 98 ILE A CA 1
ATOM 735 C C . ILE A 1 98 ? -2.086 24.403 13.165 1 81.34 98 ILE A C 1
ATOM 737 O O . ILE A 1 98 ? -1.868 24.717 11.992 1 81.34 98 ILE A O 1
ATOM 741 N N . ASP A 1 99 ? -1.235 24.025 14 1 81.71 99 ASP A N 1
ATOM 742 C CA . ASP A 1 99 ? 0.105 23.637 13.573 1 81.71 99 ASP A CA 1
ATOM 743 C C . ASP A 1 99 ? 0.432 22.213 14.017 1 81.71 99 ASP A C 1
ATOM 745 O O . ASP A 1 99 ? 1.131 22.012 15.011 1 81.71 99 ASP A O 1
ATOM 749 N N . HIS A 1 100 ? -0.265 21.315 13.244 1 79.61 100 HIS A N 1
ATOM 750 C CA . HIS A 1 100 ? -0.222 19.912 13.643 1 79.61 100 HIS A CA 1
ATOM 751 C C . HIS A 1 100 ? -0.221 18.993 12.426 1 79.61 100 HIS A C 1
ATOM 753 O O . HIS A 1 100 ? -0.736 19.358 11.366 1 79.61 100 HIS A O 1
ATOM 759 N N . SER A 1 101 ? 0.463 17.839 12.661 1 87.46 101 SER A N 1
ATOM 760 C CA . SER A 1 101 ? 0.363 16.788 11.654 1 87.46 101 SER A CA 1
ATOM 761 C C . SER A 1 101 ? -0.681 15.746 12.044 1 87.46 101 SER A C 1
ATOM 763 O O . SER A 1 101 ? -0.657 15.223 13.16 1 87.46 101 SER A O 1
ATOM 765 N N . PHE A 1 102 ? -1.598 15.538 11.227 1 93.5 102 PHE A N 1
ATOM 766 C CA . PHE A 1 102 ? -2.605 14.507 11.448 1 93.5 102 PHE A CA 1
ATOM 767 C C . PHE A 1 102 ? -2.275 13.249 10.653 1 93.5 102 PHE A C 1
ATOM 769 O O . PHE A 1 102 ? -1.815 13.332 9.512 1 93.5 102 PHE A O 1
ATOM 776 N N . THR A 1 103 ? -2.52 12.113 11.263 1 94.52 103 THR A N 1
ATOM 777 C CA . THR A 1 103 ? -2.351 10.83 10.591 1 94.52 103 THR A CA 1
ATOM 778 C C . THR A 1 103 ? -3.703 10.17 10.337 1 94.52 103 THR A C 1
ATOM 780 O O . THR A 1 103 ? -4.47 9.934 11.273 1 94.52 103 THR A O 1
ATOM 783 N N . ILE A 1 104 ? -3.964 9.904 9.09 1 96.2 104 ILE A N 1
ATOM 784 C CA . ILE A 1 104 ? -5.17 9.201 8.664 1 96.2 104 ILE A CA 1
ATOM 785 C C . ILE A 1 104 ? -4.796 7.837 8.09 1 96.2 104 ILE A C 1
ATOM 787 O O . ILE A 1 104 ? -4.03 7.749 7.128 1 96.2 104 ILE A O 1
ATOM 791 N N . ARG A 1 105 ? -5.287 6.83 8.719 1 95.55 105 ARG A N 1
ATOM 792 C CA . ARG A 1 105 ? -5.098 5.485 8.185 1 95.55 105 ARG A CA 1
ATOM 793 C C . ARG A 1 105 ? -6.262 5.084 7.286 1 95.55 105 ARG A C 1
ATOM 795 O O . ARG A 1 105 ? -7.422 5.134 7.702 1 95.55 105 ARG A O 1
ATOM 802 N N . ALA A 1 106 ? -5.972 4.73 6.088 1 93.89 106 ALA A N 1
ATOM 803 C CA . ALA A 1 106 ? -6.986 4.348 5.109 1 93.89 106 ALA A CA 1
ATOM 804 C C . ALA A 1 106 ? -6.379 3.507 3.99 1 93.89 106 ALA A C 1
ATOM 806 O O . ALA A 1 106 ? -5.167 3.541 3.767 1 93.89 106 ALA A O 1
ATOM 807 N N . ASN A 1 107 ? -7.249 2.745 3.344 1 91.77 107 ASN A N 1
ATOM 808 C CA . ASN A 1 107 ? -6.747 1.982 2.206 1 91.77 107 ASN A CA 1
ATOM 809 C C . ASN A 1 107 ? -6.434 2.888 1.018 1 91.77 107 ASN A C 1
ATOM 811 O O . ASN A 1 107 ? -6.903 4.027 0.96 1 91.77 107 ASN A O 1
ATOM 815 N N . ASP A 1 108 ? -5.681 2.406 0.052 1 90.79 108 ASP A N 1
ATOM 816 C CA . ASP A 1 108 ? -5.188 3.215 -1.058 1 90.79 108 ASP A CA 1
ATOM 817 C C . ASP A 1 108 ? -6.326 3.609 -1.998 1 90.79 108 ASP A C 1
ATOM 819 O O . ASP A 1 108 ? -6.239 4.622 -2.696 1 90.79 108 ASP A O 1
ATOM 823 N N . GLY A 1 109 ? -7.42 2.812 -2.054 1 93.67 109 GLY A N 1
ATOM 824 C CA . GLY A 1 109 ? -8.578 3.247 -2.819 1 93.67 109 GLY A CA 1
ATOM 825 C C . GLY A 1 109 ? -9.18 4.541 -2.305 1 93.67 109 GLY A C 1
ATOM 826 O O . GLY A 1 109 ? -9.419 5.471 -3.079 1 93.67 109 GLY A O 1
ATOM 827 N N . PHE A 1 110 ? -9.321 4.584 -0.992 1 95.45 110 PHE A N 1
ATOM 828 C CA . PHE A 1 110 ? -9.876 5.774 -0.357 1 95.45 110 PHE A CA 1
ATOM 829 C C . PHE A 1 110 ? -8.967 6.977 -0.576 1 95.45 110 PHE A C 1
ATOM 831 O O . PHE A 1 110 ? -9.434 8.053 -0.959 1 95.45 110 PHE A O 1
ATOM 838 N N . VAL A 1 111 ? -7.689 6.857 -0.344 1 96.54 111 VAL A N 1
ATOM 839 C CA . VAL A 1 111 ? -6.742 7.962 -0.45 1 96.54 111 VAL A CA 1
ATOM 840 C C . VAL A 1 111 ? -6.699 8.472 -1.889 1 96.54 111 VAL A C 1
ATOM 842 O O . VAL A 1 111 ? -6.699 9.682 -2.125 1 96.54 111 VAL A O 1
ATOM 845 N N . GLY A 1 112 ? -6.665 7.546 -2.833 1 95.07 112 GLY A N 1
ATOM 846 C CA . GLY A 1 112 ? -6.66 7.946 -4.231 1 95.07 112 GLY A CA 1
ATOM 847 C C . GLY A 1 112 ? -7.871 8.772 -4.62 1 95.07 112 GLY A C 1
ATOM 848 O O . GLY A 1 112 ? -7.755 9.734 -5.382 1 95.07 112 GLY A O 1
ATOM 849 N N . THR A 1 113 ? -9.004 8.456 -4.092 1 96.06 113 THR A N 1
ATOM 850 C CA . THR A 1 113 ? -10.255 9.085 -4.5 1 96.06 113 THR A CA 1
ATOM 851 C C . THR A 1 113 ? -10.496 10.369 -3.713 1 96.06 113 THR A C 1
ATOM 853 O O . THR A 1 113 ? -10.946 11.371 -4.272 1 96.06 113 THR A O 1
ATOM 856 N N . PHE A 1 114 ? -10.122 10.374 -2.418 1 97.17 114 PHE A N 1
ATOM 857 C CA . PHE A 1 114 ? -10.551 11.476 -1.565 1 97.17 114 PHE A CA 1
ATOM 858 C C . PHE A 1 114 ? -9.351 12.27 -1.061 1 97.17 114 PHE A C 1
ATOM 860 O O . PHE A 1 114 ? -9.509 13.363 -0.515 1 97.17 114 PHE A O 1
ATOM 867 N N . GLY A 1 115 ? -8.138 11.727 -1.139 1 97.22 115 GLY A N 1
ATOM 868 C CA . GLY A 1 115 ? -6.957 12.319 -0.531 1 97.22 115 GLY A CA 1
ATOM 869 C C . GLY A 1 115 ? -6.706 13.746 -0.981 1 97.22 115 GLY A C 1
ATOM 870 O O . GLY A 1 115 ? -6.377 14.611 -0.166 1 97.22 115 GLY A O 1
ATOM 871 N N . ALA A 1 116 ? -6.877 13.998 -2.311 1 96.61 116 ALA A N 1
ATOM 872 C CA . ALA A 1 116 ? -6.641 15.334 -2.851 1 96.61 116 ALA A CA 1
ATOM 873 C C . ALA A 1 116 ? -7.637 16.34 -2.283 1 96.61 116 ALA A C 1
ATOM 875 O O . ALA A 1 116 ? -7.258 17.449 -1.9 1 96.61 116 ALA A O 1
ATOM 876 N N . ALA A 1 117 ? -8.863 15.938 -2.257 1 97.1 117 ALA A N 1
ATOM 877 C CA . ALA A 1 117 ? -9.911 16.82 -1.752 1 97.1 117 ALA A CA 1
ATOM 878 C C . ALA A 1 117 ? -9.707 17.123 -0.27 1 97.1 117 ALA A C 1
ATOM 880 O O . ALA A 1 117 ? -9.843 18.27 0.161 1 97.1 117 ALA A O 1
ATOM 881 N N . ILE A 1 118 ? -9.387 16.122 0.514 1 97.76 118 ILE A N 1
ATOM 882 C CA . ILE A 1 118 ? -9.148 16.294 1.943 1 97.76 118 ILE A CA 1
ATOM 883 C C . ILE A 1 118 ? -7.964 17.235 2.158 1 97.76 118 ILE A C 1
ATOM 885 O O . ILE A 1 118 ? -8.031 18.148 2.984 1 97.76 118 ILE A O 1
ATOM 889 N N . THR A 1 119 ? -6.909 16.988 1.42 1 97.34 119 THR A N 1
ATOM 890 C CA . THR A 1 119 ? -5.706 17.804 1.539 1 97.34 119 THR A CA 1
ATOM 891 C C . THR A 1 119 ? -6.002 19.258 1.183 1 97.34 119 THR A C 1
ATOM 893 O O . THR A 1 119 ? -5.593 20.174 1.901 1 97.34 119 THR A O 1
ATOM 896 N N . ARG A 1 120 ? -6.668 19.447 0.086 1 96.26 120 ARG A N 1
ATOM 897 C CA . ARG A 1 120 ? -7.022 20.795 -0.346 1 96.26 120 ARG A CA 1
ATOM 898 C C . ARG A 1 120 ? -7.82 21.523 0.73 1 96.26 120 ARG A C 1
ATOM 900 O O . ARG A 1 120 ? -7.499 22.658 1.088 1 96.26 120 ARG A O 1
ATOM 907 N N . MET A 1 121 ? -8.826 20.887 1.27 1 95.94 121 MET A N 1
ATOM 908 C CA . MET A 1 121 ? -9.673 21.485 2.298 1 95.94 121 MET A CA 1
ATOM 909 C C . MET A 1 121 ? -8.862 21.813 3.548 1 95.94 121 MET A C 1
ATOM 911 O O . MET A 1 121 ? -9.024 22.884 4.134 1 95.94 121 MET A O 1
ATOM 915 N N . ALA A 1 122 ? -8.019 20.884 3.919 1 95.71 122 ALA A N 1
ATOM 916 C CA . ALA A 1 122 ? -7.209 21.073 5.119 1 95.71 122 ALA A CA 1
ATOM 917 C C . ALA A 1 122 ? -6.254 22.252 4.957 1 95.71 122 ALA A C 1
ATOM 919 O O . ALA A 1 122 ? -6.202 23.139 5.812 1 95.71 122 ALA A O 1
ATOM 920 N N . VAL A 1 123 ? -5.564 22.318 3.863 1 94.07 123 VAL A N 1
ATOM 921 C CA . VAL A 1 123 ? -4.522 23.317 3.651 1 94.07 123 VAL A CA 1
ATOM 922 C C . VAL A 1 123 ? -5.154 24.697 3.487 1 94.07 123 VAL A C 1
ATOM 924 O O . VAL A 1 123 ? -4.594 25.701 3.936 1 94.07 123 VAL A O 1
ATOM 927 N N . GLU A 1 124 ? -6.26 24.774 2.838 1 95.02 124 GLU A N 1
ATOM 928 C CA . GLU A 1 124 ? -6.965 26.038 2.647 1 95.02 124 GLU A CA 1
ATOM 929 C C . GLU A 1 124 ? -7.391 26.639 3.983 1 95.02 124 GLU A C 1
ATOM 931 O O . GLU A 1 124 ? -7.319 27.855 4.174 1 95.02 124 GLU A O 1
ATOM 936 N N . GLN A 1 125 ? -7.798 25.813 4.852 1 94.62 125 GLN A N 1
ATOM 937 C CA . GLN A 1 125 ? -8.334 26.278 6.127 1 94.62 125 GLN A CA 1
ATOM 938 C C . GLN A 1 125 ? -7.238 26.363 7.186 1 94.62 125 GLN A C 1
ATOM 940 O O . GLN A 1 125 ? -7.311 27.189 8.098 1 94.62 125 GLN A O 1
ATOM 945 N N . ALA A 1 126 ? -6.292 25.487 7.109 1 94.13 126 ALA A N 1
ATOM 946 C CA . ALA A 1 126 ? -5.192 25.398 8.066 1 94.13 126 ALA A CA 1
ATOM 947 C C . ALA A 1 126 ? -3.851 25.267 7.349 1 94.13 126 ALA A C 1
ATOM 949 O O . ALA A 1 126 ? -3.295 24.17 7.255 1 94.13 126 ALA A O 1
ATOM 950 N N . PRO A 1 127 ? -3.279 26.353 6.991 1 92.7 127 PRO A N 1
ATOM 951 C CA . PRO A 1 127 ? -2.117 26.342 6.099 1 92.7 127 PRO A CA 1
ATOM 952 C C . PRO A 1 127 ? -0.885 25.71 6.743 1 92.7 127 PRO A C 1
ATOM 954 O O . PRO A 1 127 ? 0.056 25.331 6.041 1 92.7 127 PRO A O 1
ATOM 957 N N . LYS A 1 128 ? -0.855 25.579 8.034 1 90.98 128 LYS A N 1
ATOM 958 C CA . LYS A 1 128 ? 0.324 25.032 8.699 1 90.98 128 LYS A CA 1
ATOM 959 C C . LYS A 1 128 ? 0.146 23.546 9.002 1 90.98 128 LYS A C 1
ATOM 961 O 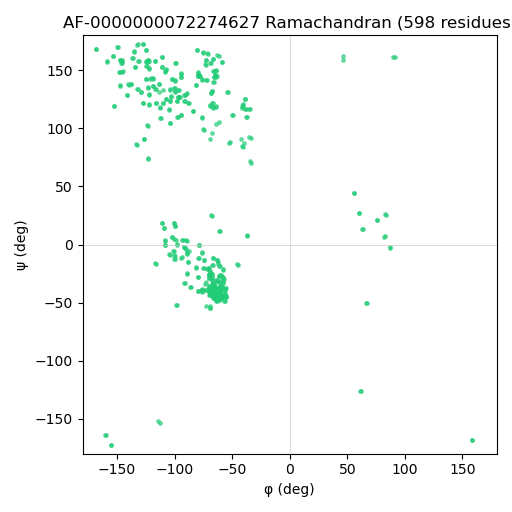O . LYS A 1 128 ? 1.06 22.898 9.514 1 90.98 128 LYS A O 1
ATOM 966 N N . VAL A 1 129 ? -0.947 23.004 8.654 1 91.98 129 VAL A N 1
ATOM 967 C CA . VAL A 1 129 ? -1.25 21.606 8.945 1 91.98 129 VAL A CA 1
ATOM 968 C C . VAL A 1 129 ? -0.551 20.704 7.93 1 91.98 129 VAL A C 1
ATOM 970 O O . VAL A 1 129 ? -0.401 21.073 6.763 1 91.98 129 VAL A O 1
ATOM 973 N N . ARG A 1 130 ? -0.15 19.582 8.402 1 94.3 130 ARG A N 1
ATOM 974 C CA . ARG A 1 130 ? 0.36 18.523 7.537 1 94.3 130 ARG A CA 1
ATOM 975 C C . ARG A 1 130 ? -0.465 17.249 7.687 1 94.3 130 ARG A C 1
ATOM 977 O O . ARG A 1 130 ? -0.914 16.92 8.787 1 94.3 130 ARG A O 1
ATOM 984 N N . LEU A 1 131 ? -0.661 16.563 6.604 1 97.02 131 LEU A N 1
ATOM 985 C CA . LEU A 1 131 ? -1.439 15.328 6.609 1 97.02 131 LEU A CA 1
ATOM 986 C C . LEU A 1 131 ? -0.572 14.138 6.214 1 97.02 131 LEU A C 1
ATOM 988 O O . LEU A 1 131 ? 0.208 14.221 5.263 1 97.02 131 LEU A O 1
ATOM 992 N N . ARG A 1 132 ? -0.693 13.08 6.977 1 96.66 132 ARG A N 1
ATOM 993 C CA . ARG A 1 132 ? -0.092 11.797 6.629 1 96.66 132 ARG A CA 1
ATOM 994 C C . ARG A 1 132 ? -1.163 10.733 6.41 1 96.66 132 ARG A C 1
ATOM 996 O O . ARG A 1 132 ? -1.955 10.447 7.311 1 96.66 132 ARG A O 1
ATOM 1003 N N . PHE A 1 133 ? -1.164 10.179 5.281 1 96.89 133 PHE A N 1
ATOM 1004 C CA . PHE A 1 133 ? -1.985 8.999 5.034 1 96.89 133 PHE A CA 1
ATOM 1005 C C . PHE A 1 133 ? -1.178 7.724 5.245 1 96.89 133 PHE A C 1
ATOM 1007 O O . PHE A 1 133 ? -0.291 7.406 4.449 1 96.89 133 PHE A O 1
ATOM 1014 N N . ALA A 1 134 ? -1.518 7.031 6.261 1 92.98 134 ALA A N 1
ATOM 1015 C CA . ALA A 1 134 ? -0.832 5.783 6.586 1 92.98 134 ALA A CA 1
ATOM 1016 C C . ALA A 1 134 ? -1.564 4.583 5.992 1 92.98 134 ALA A C 1
ATOM 1018 O O . ALA A 1 134 ? -2.792 4.594 5.872 1 92.98 134 ALA A O 1
ATOM 1019 N N . PRO A 1 135 ? -0.781 3.591 5.629 1 87.04 135 PRO A N 1
ATOM 1020 C CA . PRO A 1 135 ? -1.439 2.398 5.092 1 87.04 135 PRO A CA 1
ATOM 1021 C C . PRO A 1 135 ? -2.231 1.633 6.15 1 87.04 135 PRO A C 1
ATOM 1023 O O . PRO A 1 135 ? -1.896 1.688 7.336 1 87.04 135 PRO A O 1
ATOM 1026 N N . GLU A 1 136 ? -3.188 0.917 5.555 1 79.27 136 GLU A N 1
ATOM 1027 C CA . GLU A 1 136 ? -3.956 0.063 6.457 1 79.27 136 GLU A CA 1
ATOM 1028 C C . GLU A 1 136 ? -3.072 -1.008 7.089 1 79.27 136 GLU A C 1
ATOM 1030 O O . GLU A 1 136 ? -2.203 -1.576 6.423 1 79.27 136 GLU A O 1
ATOM 1035 N N . GLY A 1 137 ? -2.899 -1.06 8.377 1 67.21 137 GLY A N 1
ATOM 1036 C CA . GLY A 1 137 ? -2.123 -2.069 9.08 1 67.21 137 GLY A CA 1
ATOM 1037 C C . GLY A 1 137 ? -2.971 -2.972 9.955 1 67.21 137 GLY A C 1
ATOM 1038 O O . GLY A 1 137 ? -4.097 -3.319 9.59 1 67.21 137 GLY A O 1
ATOM 1039 N N . ASN A 1 138 ? -2.297 -3.488 10.971 1 61.83 138 ASN A N 1
ATOM 1040 C CA . ASN A 1 138 ? -3.066 -4.225 11.968 1 61.83 138 ASN A CA 1
ATOM 1041 C C . ASN A 1 138 ? -3.987 -3.301 12.76 1 61.83 138 ASN A C 1
ATOM 1043 O O . ASN A 1 138 ? -3.543 -2.283 13.293 1 61.83 138 ASN A O 1
ATOM 1047 N N . GLU A 1 139 ? -5.208 -3.242 12.313 1 63.27 139 GLU A N 1
ATOM 1048 C CA . GLU A 1 139 ? -6.187 -2.42 13.018 1 63.27 139 GLU A CA 1
ATOM 1049 C C . GLU A 1 139 ? -6.063 -2.589 14.53 1 63.27 139 GLU A C 1
ATOM 1051 O O . GLU A 1 139 ? -6.464 -3.617 15.08 1 63.27 139 GLU A O 1
ATOM 1056 N N . ASP A 1 140 ? -5.235 -1.705 15.049 1 70.9 140 ASP A N 1
ATOM 1057 C CA . ASP A 1 140 ? -5.067 -1.817 16.495 1 70.9 140 ASP A CA 1
ATOM 1058 C C . ASP A 1 140 ? -5.635 -0.593 17.21 1 70.9 140 ASP A C 1
ATOM 1060 O O . ASP A 1 140 ? -5.436 0.54 16.766 1 70.9 140 ASP A O 1
ATOM 1064 N N . VAL A 1 141 ? -6.357 -0.838 18.137 1 77.72 141 VAL A N 1
ATOM 1065 C CA . VAL A 1 141 ? -6.985 0.187 18.965 1 77.72 141 VAL A CA 1
ATOM 1066 C C . VAL A 1 141 ? -5.911 1.029 19.648 1 77.72 141 VAL A C 1
ATOM 1068 O O . VAL A 1 141 ? -6.105 2.225 19.879 1 77.72 141 VAL A O 1
ATOM 1071 N N . GLU A 1 142 ? -4.822 0.437 19.847 1 79.97 142 GLU A N 1
ATOM 1072 C CA . GLU A 1 142 ? -3.749 1.104 20.579 1 79.97 142 GLU A CA 1
ATOM 1073 C C . GLU A 1 142 ? -3.238 2.325 19.82 1 79.97 142 GLU A C 1
ATOM 1075 O O . GLU A 1 142 ? -2.956 3.363 20.421 1 79.97 142 GLU A O 1
ATOM 1080 N N . SER A 1 143 ? -3.161 2.203 18.505 1 84.64 143 SER A N 1
ATOM 1081 C CA . SER A 1 143 ? -2.668 3.315 17.698 1 84.64 143 SER A CA 1
ATOM 1082 C C . SER A 1 143 ? -3.632 4.495 17.736 1 84.64 143 SER A C 1
ATOM 1084 O O . SER A 1 143 ? -3.209 5.652 17.671 1 84.64 143 SER A O 1
ATOM 1086 N N . LEU A 1 144 ? -4.905 4.233 17.877 1 86.22 144 LEU A N 1
ATOM 1087 C CA . LEU A 1 144 ? -5.91 5.285 17.992 1 86.22 144 LEU A CA 1
ATOM 1088 C C . LEU A 1 144 ? -5.895 5.901 19.387 1 86.22 144 LEU A C 1
ATOM 1090 O O . LEU A 1 144 ? -6.013 7.12 19.534 1 86.22 144 LEU A O 1
ATOM 1094 N N . ARG A 1 145 ? -5.695 4.996 20.331 1 79.39 145 ARG A N 1
ATOM 1095 C CA . ARG A 1 145 ? -5.679 5.439 21.721 1 79.39 145 ARG A CA 1
ATOM 1096 C C . ARG A 1 145 ? -4.506 6.377 21.983 1 79.39 145 ARG A C 1
ATOM 1098 O O . ARG A 1 145 ? -4.673 7.431 22.601 1 79.39 145 ARG A O 1
ATOM 1105 N N . ASP A 1 146 ? -3.372 6.042 21.396 1 75.27 146 ASP A N 1
ATOM 1106 C CA . ASP A 1 146 ? -2.151 6.787 21.688 1 75.27 146 ASP A CA 1
ATOM 1107 C C . ASP A 1 146 ? -1.978 7.958 20.723 1 75.27 146 ASP A C 1
ATOM 1109 O O . ASP A 1 146 ? -1.018 8.723 20.833 1 75.27 146 ASP A O 1
ATOM 1113 N N . GLY A 1 147 ? -2.88 8.079 19.746 1 77.38 147 GLY A N 1
ATOM 1114 C CA . GLY A 1 147 ? -2.857 9.219 18.844 1 77.38 147 GLY A CA 1
ATOM 1115 C C . GLY A 1 147 ? -1.864 9.061 17.708 1 77.38 147 GLY A C 1
ATOM 1116 O O . GLY A 1 147 ? -1.571 10.022 16.994 1 77.38 147 GLY A O 1
ATOM 1117 N N . ARG A 1 148 ? -1.263 7.92 17.603 1 83.85 148 ARG A N 1
ATOM 1118 C CA . ARG A 1 148 ? -0.411 7.653 16.448 1 83.85 148 ARG A CA 1
ATOM 1119 C C . ARG A 1 148 ? -1.22 7.675 15.155 1 83.85 148 ARG A C 1
ATOM 1121 O O . ARG A 1 148 ? -0.685 7.98 14.087 1 83.85 148 ARG A O 1
ATOM 1128 N N . VAL A 1 149 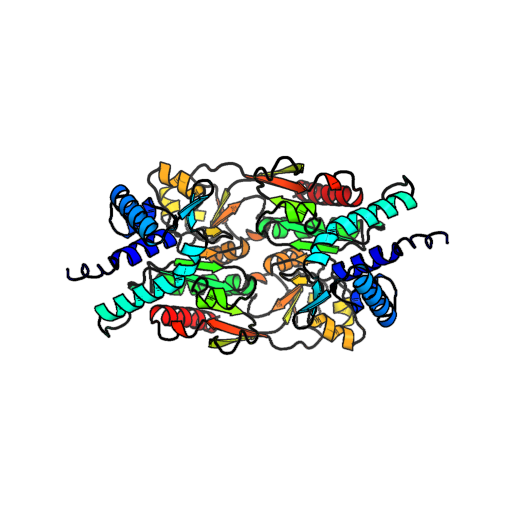? -2.425 7.302 15.323 1 91.13 149 VAL A N 1
ATOM 1129 C CA . VAL A 1 149 ? -3.428 7.439 14.272 1 91.13 149 VAL A CA 1
ATOM 1130 C C . VAL A 1 149 ? -4.591 8.29 14.776 1 91.13 149 VAL A C 1
ATOM 1132 O O . VAL A 1 149 ? -5.181 7.993 15.817 1 91.13 149 VAL A O 1
ATOM 1135 N N . ASP A 1 150 ? -4.809 9.358 14.09 1 91.87 150 ASP A N 1
ATOM 1136 C CA . ASP A 1 150 ? -5.893 10.242 14.508 1 91.87 150 ASP A CA 1
ATOM 1137 C C . ASP A 1 150 ? -7.246 9.716 14.033 1 91.87 150 ASP A C 1
ATOM 1139 O O . ASP A 1 150 ? -8.245 9.822 14.747 1 91.87 150 ASP A O 1
ATOM 1143 N N . LEU A 1 151 ? -7.231 9.225 12.835 1 94.53 151 LEU A N 1
ATOM 1144 C CA . LEU A 1 151 ? -8.466 8.762 12.212 1 94.53 151 LEU A CA 1
ATOM 1145 C C . LEU A 1 151 ? -8.225 7.492 11.404 1 94.53 151 LEU A C 1
ATOM 1147 O O . LEU A 1 151 ? -7.264 7.414 10.635 1 94.53 151 LEU A O 1
ATOM 1151 N N . ASP A 1 152 ? -9.02 6.505 11.653 1 94.86 152 ASP A N 1
ATOM 1152 C CA . ASP A 1 152 ? -9.023 5.269 10.876 1 94.86 152 ASP A CA 1
ATOM 1153 C C . ASP A 1 152 ? -10.258 5.185 9.982 1 94.86 152 ASP A C 1
ATOM 1155 O O . ASP A 1 152 ? -11.388 5.298 10.463 1 94.86 152 ASP A O 1
ATOM 1159 N N . ILE A 1 153 ? -10.037 4.99 8.716 1 95.22 153 ILE A N 1
ATOM 1160 C CA . ILE A 1 153 ? -11.158 4.994 7.784 1 95.22 153 ILE A CA 1
ATOM 1161 C C . ILE A 1 153 ? -11.21 3.666 7.033 1 95.22 153 ILE A C 1
ATOM 1163 O O . ILE A 1 153 ? -10.215 3.24 6.442 1 95.22 153 ILE A O 1
ATOM 1167 N N . GLY A 1 154 ? -12.319 3.03 6.991 1 92.53 154 GLY A N 1
ATOM 1168 C CA . GLY A 1 154 ? -12.515 1.777 6.278 1 92.53 154 GLY A CA 1
ATOM 1169 C C . GLY A 1 154 ? -13.698 0.978 6.791 1 92.53 154 GLY A C 1
ATOM 1170 O O . GLY A 1 154 ? -14.613 1.535 7.401 1 92.53 154 GLY A O 1
ATOM 1171 N N . VAL A 1 155 ? -13.745 -0.235 6.35 1 88.49 155 VAL A N 1
ATOM 1172 C CA . VAL A 1 155 ? -14.713 -1.163 6.925 1 88.49 155 VAL A CA 1
ATOM 1173 C C . VAL A 1 155 ? -14.239 -1.617 8.303 1 88.49 155 VAL A C 1
ATOM 1175 O O . VAL A 1 155 ? -13.282 -2.387 8.415 1 88.49 155 VAL A O 1
ATOM 1178 N N . ILE A 1 156 ? -14.734 -1.053 9.251 1 82.65 156 ILE A N 1
ATOM 1179 C CA . ILE A 1 156 ? -14.252 -1.245 10.614 1 82.65 156 ILE A CA 1
ATOM 1180 C C . ILE A 1 156 ? -15.223 -2.138 11.384 1 82.65 156 ILE A C 1
ATOM 1182 O O . ILE A 1 156 ? -16.414 -1.834 11.478 1 82.65 156 ILE A O 1
ATOM 1186 N N . ASP A 1 157 ? -14.583 -3.243 11.69 1 74.12 157 ASP A N 1
ATOM 1187 C CA . ASP A 1 157 ? -15.359 -4.109 12.572 1 74.12 157 ASP A CA 1
ATOM 1188 C C . ASP A 1 157 ? -15.373 -3.567 14 1 74.12 157 ASP A C 1
ATOM 1190 O O . ASP A 1 157 ? -14.613 -2.654 14.331 1 74.12 157 ASP A O 1
ATOM 1194 N N . ALA A 1 158 ? -16.164 -4.005 14.779 1 64.96 158 ALA A N 1
ATOM 1195 C CA . ALA A 1 158 ? -16.313 -3.528 16.151 1 64.96 158 ALA A CA 1
ATOM 1196 C C . ALA A 1 158 ? -14.972 -3.53 16.88 1 64.96 158 ALA A C 1
ATOM 1198 O O . ALA A 1 158 ? -14.4 -4.591 17.14 1 64.96 158 ALA A O 1
ATOM 1199 N N . MET A 1 159 ? -14.186 -2.456 16.786 1 64.2 159 MET A N 1
ATOM 1200 C CA . MET A 1 159 ? -12.897 -2.244 17.437 1 64.2 159 MET A CA 1
ATOM 1201 C C . MET A 1 159 ? -13.065 -2.103 18.946 1 64.2 159 MET A C 1
ATOM 1203 O O . MET A 1 159 ? -12.152 -1.649 19.637 1 64.2 159 MET A O 1
ATOM 1207 N N . GLY A 1 160 ? -14.111 -2.668 19.449 1 64.81 160 GLY A N 1
ATOM 1208 C CA . GLY A 1 160 ? -14.338 -2.593 20.883 1 64.81 160 GLY A CA 1
ATOM 1209 C C . GLY A 1 160 ? -15.146 -1.379 21.298 1 64.81 160 GLY A C 1
ATOM 1210 O O . GLY A 1 160 ? -15.302 -0.435 20.52 1 64.81 160 GLY A O 1
ATOM 1211 N N . PRO A 1 161 ? -15.693 -1.407 22.41 1 66.24 161 PRO A N 1
ATOM 1212 C CA . PRO A 1 161 ? -16.637 -0.397 22.895 1 66.24 161 PRO A CA 1
ATOM 1213 C C . PRO A 1 161 ? -15.984 0.967 23.105 1 66.24 161 PRO A C 1
ATOM 1215 O O . PRO A 1 161 ? -16.678 1.985 23.165 1 66.24 161 PRO A O 1
ATOM 1218 N N . GLU A 1 162 ? -14.687 0.906 23.046 1 81.09 162 GLU A N 1
ATOM 1219 C CA . GLU A 1 162 ? -14.06 2.174 23.409 1 81.09 162 GLU A CA 1
ATOM 1220 C C . GLU A 1 162 ? -13.826 3.046 22.178 1 81.09 162 GLU A C 1
ATOM 1222 O O . GLU A 1 162 ? -13.476 4.221 22.302 1 81.09 162 GLU A O 1
ATOM 1227 N N . ILE A 1 163 ? -14.156 2.564 21.029 1 87.14 163 ILE A N 1
ATOM 1228 C CA . ILE A 1 163 ? -13.859 3.326 19.821 1 87.14 163 ILE A CA 1
ATOM 1229 C C . ILE A 1 163 ? -15.136 3.976 19.293 1 87.14 163 ILE A C 1
ATOM 1231 O O . ILE A 1 163 ? -16.199 3.351 19.283 1 87.14 163 ILE A O 1
ATOM 1235 N N . ARG A 1 164 ? -15.058 5.25 18.948 1 91.13 164 ARG A N 1
ATOM 1236 C CA . ARG A 1 164 ? -16.149 5.954 18.281 1 91.13 164 ARG A CA 1
ATOM 1237 C C . ARG A 1 164 ? -16.148 5.672 16.783 1 91.13 164 ARG A C 1
ATOM 1239 O O . ARG A 1 164 ? -15.089 5.644 16.152 1 91.13 164 ARG A O 1
ATOM 1246 N N . LEU A 1 165 ? -17.35 5.438 16.269 1 92.54 165 LEU A N 1
ATOM 1247 C CA . LEU A 1 165 ? -17.523 5.17 14.846 1 92.54 165 LEU A CA 1
ATOM 1248 C C . LEU A 1 165 ? -18.498 6.163 14.221 1 92.54 165 LEU A C 1
ATOM 1250 O O . LEU A 1 165 ? -19.537 6.472 14.808 1 92.54 165 LEU A O 1
ATOM 1254 N N . GLN A 1 166 ? -18.15 6.683 13.088 1 94.13 166 GLN A N 1
ATOM 1255 C CA . GLN A 1 166 ? -19.035 7.526 12.29 1 94.13 166 GLN A CA 1
ATOM 1256 C C . GLN A 1 166 ? -19.134 7.017 10.855 1 94.13 166 GLN A C 1
ATOM 1258 O O . GLN A 1 166 ? -18.13 6.955 10.142 1 94.13 166 GLN A O 1
ATOM 1263 N N . ALA A 1 167 ? -20.329 6.731 10.478 1 94.25 167 ALA A N 1
ATOM 1264 C CA . ALA A 1 167 ? -20.554 6.289 9.104 1 94.25 167 ALA A CA 1
ATOM 1265 C C . ALA A 1 167 ? -20.302 7.423 8.115 1 94.25 167 ALA A C 1
ATOM 1267 O O . ALA A 1 167 ? -20.781 8.543 8.309 1 94.25 167 ALA A O 1
ATOM 1268 N N . LEU A 1 168 ? -19.536 7.147 7.123 1 96.44 168 LEU A N 1
ATOM 1269 C CA . LEU A 1 168 ? -19.299 8.123 6.064 1 96.44 168 LEU A CA 1
ATOM 1270 C C . LEU A 1 168 ? -20.193 7.846 4.86 1 96.44 168 LEU A C 1
ATOM 1272 O O . LEU A 1 168 ? -20.86 8.752 4.355 1 96.44 168 LEU A O 1
ATOM 1276 N N . PHE A 1 169 ? -20.218 6.636 4.332 1 95.89 169 PHE A N 1
ATOM 1277 C CA . PHE A 1 169 ? -21.068 6.201 3.23 1 95.89 169 PHE A CA 1
ATOM 1278 C C . PHE A 1 169 ? -21.029 4.685 3.082 1 95.89 169 PHE A C 1
ATOM 1280 O O . PHE A 1 169 ? -20.245 4.01 3.753 1 95.89 169 PHE A O 1
ATOM 1287 N N . HIS A 1 170 ? -21.939 4.153 2.283 1 95.1 170 HIS A N 1
ATOM 1288 C CA . HIS A 1 170 ? -21.958 2.738 1.927 1 95.1 170 HIS A CA 1
ATOM 1289 C C . HIS A 1 170 ? -21.401 2.516 0.524 1 95.1 170 HIS A C 1
ATOM 1291 O O . HIS A 1 170 ? -21.617 3.336 -0.371 1 95.1 170 HIS A O 1
ATOM 1297 N N . ASP A 1 171 ? -20.707 1.427 0.446 1 95.34 171 ASP A N 1
ATOM 1298 C CA . ASP A 1 171 ? -20.12 1.046 -0.835 1 95.34 171 ASP A CA 1
ATOM 1299 C C . ASP A 1 171 ? -20.491 -0.389 -1.204 1 95.34 171 ASP A C 1
ATOM 1301 O O . ASP A 1 171 ? -21.24 -1.048 -0.479 1 95.34 171 ASP A O 1
ATOM 1305 N N . ARG A 1 172 ? -20.144 -0.809 -2.428 1 95.18 172 ARG A N 1
ATOM 1306 C CA . ARG A 1 172 ? -20.378 -2.165 -2.915 1 95.18 172 ARG A CA 1
ATOM 1307 C C . ARG A 1 172 ? -19.254 -2.616 -3.841 1 95.18 172 ARG A C 1
ATOM 1309 O O . ARG A 1 172 ? -18.592 -1.789 -4.471 1 95.18 172 ARG A O 1
ATOM 1316 N N . PHE A 1 173 ? -19.174 -3.946 -3.938 1 95.88 173 PHE A N 1
ATOM 1317 C CA . PHE A 1 173 ? -18.165 -4.477 -4.847 1 95.88 173 PHE A CA 1
ATOM 1318 C C . PHE A 1 173 ? -18.648 -4.407 -6.291 1 95.88 173 PHE A C 1
ATOM 1320 O O . PHE A 1 173 ? -19.822 -4.659 -6.572 1 95.88 173 PHE A O 1
ATOM 1327 N N . ILE A 1 174 ? -17.767 -4.163 -7.191 1 96.84 174 ILE A N 1
ATOM 1328 C CA . ILE A 1 174 ? -17.982 -4.224 -8.632 1 96.84 174 ILE A CA 1
ATOM 1329 C C . ILE A 1 174 ? -16.803 -4.928 -9.3 1 96.84 174 ILE A C 1
ATOM 1331 O O . ILE A 1 174 ? -15.743 -5.092 -8.691 1 96.84 174 ILE A O 1
ATOM 1335 N N . GLY A 1 175 ? -17.02 -5.381 -10.467 1 97.57 175 GLY A N 1
ATOM 1336 C CA . GLY A 1 175 ? -15.936 -5.877 -11.3 1 97.57 175 GLY A CA 1
ATOM 1337 C C . GLY A 1 175 ? -15.39 -4.831 -12.253 1 97.57 175 GLY A C 1
ATOM 1338 O O . GLY A 1 175 ? -16.136 -3.981 -12.745 1 97.57 175 GLY A O 1
ATOM 1339 N N . VAL A 1 176 ? -14.109 -4.872 -12.469 1 98.15 176 VAL A N 1
ATOM 1340 C CA . VAL A 1 176 ? -13.458 -3.935 -13.379 1 98.15 176 VAL A CA 1
ATOM 1341 C C . VAL A 1 176 ? -12.538 -4.695 -14.332 1 98.15 176 VAL A C 1
ATOM 1343 O O . VAL A 1 176 ? -11.808 -5.596 -13.913 1 98.15 176 VAL A O 1
ATOM 1346 N N . VAL A 1 177 ? -12.6 -4.396 -15.611 1 98.22 177 VAL A N 1
ATOM 1347 C CA . VAL A 1 177 ? -11.769 -4.988 -16.653 1 98.22 177 VAL A CA 1
ATOM 1348 C C . VAL A 1 177 ? -11.249 -3.895 -17.584 1 98.22 177 VAL A C 1
ATOM 1350 O O . VAL A 1 177 ? -11.654 -2.735 -17.477 1 98.22 177 VAL A O 1
ATOM 1353 N N . ARG A 1 178 ? -10.273 -4.248 -18.385 1 97.42 178 ARG A N 1
ATOM 1354 C CA . ARG A 1 178 ? -9.819 -3.294 -19.392 1 97.42 178 ARG A CA 1
ATOM 1355 C C . ARG A 1 178 ? -10.96 -2.896 -20.322 1 97.42 178 ARG A C 1
ATOM 1357 O O . ARG A 1 178 ? -11.939 -3.632 -20.463 1 97.42 178 ARG A O 1
ATOM 1364 N N . PRO A 1 179 ? -10.954 -1.748 -21.025 1 95.88 179 PRO A N 1
ATOM 1365 C CA . PRO A 1 179 ? -12.078 -1.22 -21.802 1 95.88 179 PRO A CA 1
ATOM 1366 C C . PRO A 1 179 ? -12.479 -2.137 -22.956 1 95.88 179 PRO A C 1
ATOM 1368 O O . PRO A 1 179 ? -13.663 -2.231 -23.291 1 95.88 179 PRO A O 1
ATOM 1371 N N . ASP A 1 180 ? -11.563 -2.855 -23.554 1 96.11 180 ASP A N 1
ATOM 1372 C CA . ASP A 1 180 ? -11.847 -3.687 -24.718 1 96.11 180 ASP A CA 1
ATOM 1373 C C . ASP A 1 180 ? -12.024 -5.15 -24.318 1 96.11 180 ASP A C 1
ATOM 1375 O O . ASP A 1 180 ? -11.932 -6.046 -25.16 1 96.11 180 ASP A O 1
ATOM 1379 N N . HIS A 1 181 ? -12.225 -5.378 -23.074 1 97.07 181 HIS A N 1
ATOM 1380 C CA . HIS A 1 181 ? -12.443 -6.735 -22.585 1 97.07 181 HIS A CA 1
ATOM 1381 C C . HIS A 1 181 ? -13.733 -7.322 -23.148 1 97.07 181 HIS A C 1
ATOM 1383 O O . HIS A 1 181 ? -14.74 -6.621 -23.265 1 97.07 181 HIS A O 1
ATOM 1389 N N . PRO A 1 182 ? -13.822 -8.581 -23.424 1 95.55 182 PRO A N 1
ATOM 1390 C CA . PRO A 1 182 ? -15.043 -9.207 -23.937 1 95.55 182 PRO A CA 1
ATOM 1391 C C . PRO A 1 182 ? -16.241 -9.01 -23.011 1 95.55 182 PRO A C 1
ATOM 1393 O O . PRO A 1 182 ? -17.377 -8.901 -23.481 1 95.55 182 PRO A O 1
ATOM 1396 N N . LEU A 1 183 ? -15.994 -8.914 -21.777 1 95.73 183 LEU A N 1
ATOM 1397 C CA . LEU A 1 183 ? -17.062 -8.764 -20.795 1 95.73 183 LEU A CA 1
ATOM 1398 C C . LEU A 1 183 ? -17.646 -7.356 -20.838 1 95.73 183 LEU A C 1
ATOM 1400 O O . LEU A 1 183 ? -18.701 -7.099 -20.255 1 95.73 183 LEU A O 1
ATOM 1404 N N . ALA A 1 184 ? -17.017 -6.44 -21.468 1 94.12 184 ALA A N 1
ATOM 1405 C CA . ALA A 1 184 ? -17.474 -5.054 -21.523 1 94.12 184 ALA A CA 1
ATOM 1406 C C . ALA A 1 184 ? -18.644 -4.901 -22.491 1 94.12 184 ALA A C 1
ATOM 1408 O O . ALA A 1 184 ? -19.308 -3.862 -22.511 1 94.12 184 ALA A O 1
ATOM 1409 N N . ARG A 1 185 ? -19.008 -5.88 -23.221 1 90.25 185 ARG A N 1
ATOM 1410 C CA . ARG A 1 185 ? -19.98 -5.767 -24.304 1 90.25 185 ARG A CA 1
ATOM 1411 C C . ARG A 1 185 ? -21.331 -6.341 -23.889 1 90.25 185 ARG A C 1
ATOM 1413 O O . ARG A 1 185 ? -22.304 -6.259 -24.642 1 90.25 185 ARG A O 1
ATOM 1420 N N . GLU A 1 186 ? -21.433 -6.971 -22.806 1 85.73 186 GLU A N 1
ATOM 1421 C CA . GLU A 1 186 ? -22.686 -7.61 -22.416 1 85.73 186 GLU A CA 1
ATOM 1422 C C . GLU A 1 186 ? -22.842 -7.641 -20.899 1 85.73 186 GLU A C 1
ATOM 1424 O O . GLU A 1 186 ? -21.934 -7.241 -20.168 1 85.73 186 GLU A O 1
ATOM 1429 N N . THR A 1 187 ? -24.108 -8.042 -20.51 1 90.86 187 THR A N 1
ATOM 1430 C CA . THR A 1 187 ? -24.318 -8.326 -19.095 1 90.86 187 THR A CA 1
ATOM 1431 C C . THR A 1 187 ? -23.535 -9.565 -18.67 1 90.86 187 THR A C 1
ATOM 1433 O O . THR A 1 187 ? -23.6 -10.603 -19.331 1 90.86 187 THR A O 1
ATOM 1436 N N . VAL A 1 188 ? -22.852 -9.415 -17.588 1 96.11 188 VAL A N 1
ATOM 1437 C CA . VAL A 1 188 ? -21.926 -10.465 -17.176 1 96.11 188 VAL A CA 1
ATOM 1438 C C . VAL A 1 188 ? -22.681 -11.549 -16.41 1 96.11 188 VAL A C 1
ATOM 1440 O O . VAL A 1 188 ? -23.232 -11.29 -15.338 1 96.11 188 VAL A O 1
ATOM 1443 N N . SER A 1 189 ? -22.749 -12.704 -16.923 1 96.41 189 SER A N 1
ATOM 1444 C CA . SER A 1 189 ? -23.293 -13.866 -16.228 1 96.41 189 SER A CA 1
ATOM 1445 C C . SER A 1 189 ? -22.266 -14.472 -15.277 1 96.41 189 SER A C 1
ATOM 1447 O O . SER A 1 189 ? -21.08 -14.141 -15.343 1 96.41 189 SER A O 1
ATOM 1449 N N . VAL A 1 190 ? -22.744 -15.366 -14.411 1 96.96 190 VAL A N 1
ATOM 1450 C CA . VAL A 1 190 ? -21.843 -16.04 -13.482 1 96.96 190 VAL A CA 1
ATOM 1451 C C . VAL A 1 190 ? -20.842 -16.892 -14.258 1 96.96 190 VAL A C 1
ATOM 1453 O O . VAL A 1 190 ? -19.66 -16.943 -13.91 1 96.96 190 VAL A O 1
ATOM 1456 N N . GLU A 1 191 ? -21.335 -17.521 -15.349 1 96.57 191 GLU A N 1
ATOM 1457 C CA . GLU A 1 191 ? -20.493 -18.375 -16.182 1 96.57 191 GLU A CA 1
ATOM 1458 C C . GLU A 1 191 ? -19.387 -17.569 -16.856 1 96.57 191 GLU A C 1
ATOM 1460 O O . GLU A 1 191 ? -18.225 -17.981 -16.86 1 96.57 191 GLU A O 1
ATOM 1465 N N . ALA A 1 192 ? -19.777 -16.436 -17.396 1 96.14 192 ALA A N 1
ATOM 1466 C CA . ALA A 1 192 ? -18.797 -15.567 -18.041 1 96.14 192 ALA A CA 1
ATOM 1467 C C . ALA A 1 192 ? -17.809 -15.004 -17.024 1 96.14 192 ALA A C 1
ATOM 1469 O O . ALA A 1 192 ? -16.619 -14.864 -17.317 1 96.14 192 ALA A O 1
ATOM 1470 N N . PHE A 1 193 ? -18.299 -14.766 -15.865 1 97.07 193 PHE A N 1
ATOM 1471 C CA . PHE A 1 193 ? -17.527 -14.179 -14.777 1 97.07 193 PHE A CA 1
ATOM 1472 C C . PHE A 1 193 ? -16.416 -15.123 -14.331 1 97.07 193 PHE A C 1
ATOM 1474 O O . PHE A 1 193 ? -15.275 -14.7 -14.137 1 97.07 193 PHE A O 1
ATOM 1481 N N . VAL A 1 194 ? -16.699 -16.398 -14.219 1 97.34 194 VAL A N 1
ATOM 1482 C CA . VAL A 1 194 ? -15.723 -17.337 -13.676 1 97.34 194 VAL A CA 1
ATOM 1483 C C . VAL A 1 194 ? -14.854 -17.889 -14.804 1 97.34 194 VAL A C 1
ATOM 1485 O O . VAL A 1 194 ? -13.878 -18.6 -14.553 1 97.34 194 VAL A O 1
ATOM 1488 N N . ALA A 1 195 ? -15.226 -17.563 -16.065 1 97.02 195 ALA A N 1
ATOM 1489 C CA . ALA A 1 195 ? -14.484 -18.058 -17.223 1 97.02 195 ALA A CA 1
ATOM 1490 C C . ALA A 1 195 ? -13.16 -17.316 -17.383 1 97.02 195 ALA A C 1
ATOM 1492 O O . ALA A 1 195 ? -12.264 -17.781 -18.091 1 97.02 195 ALA A O 1
ATOM 1493 N N . TYR A 1 196 ? -13.011 -16.138 -16.807 1 97.16 196 TYR A N 1
ATOM 1494 C CA . TYR A 1 196 ? -11.791 -15.342 -16.875 1 97.16 196 TYR A CA 1
ATOM 1495 C C . TYR A 1 196 ? -11.061 -15.346 -15.537 1 97.16 196 TYR A C 1
ATOM 1497 O O . TYR A 1 196 ? -11.687 -15.47 -14.482 1 97.16 196 TYR A O 1
ATOM 1505 N N . PRO A 1 197 ? -9.751 -15.218 -15.573 1 97.57 197 PRO A N 1
ATOM 1506 C CA . PRO A 1 197 ? -8.992 -15.159 -14.322 1 97.57 197 PRO A CA 1
ATOM 1507 C C . PRO A 1 197 ? -9.174 -13.835 -13.583 1 97.57 197 PRO A C 1
ATOM 1509 O O . PRO A 1 197 ? -9.589 -12.841 -14.184 1 97.57 197 PRO A O 1
ATOM 1512 N N . HIS A 1 198 ? -8.88 -13.913 -12.283 1 98.11 198 HIS A N 1
ATOM 1513 C CA . HIS A 1 198 ? -9.088 -12.764 -11.41 1 98.11 198 HIS A CA 1
ATOM 1514 C C . HIS A 1 198 ? -7.793 -12.358 -10.714 1 98.11 198 HIS A C 1
ATOM 1516 O O . HIS A 1 198 ? -6.895 -13.184 -10.535 1 98.11 198 HIS A O 1
ATOM 1522 N N . VAL A 1 199 ? -7.671 -11.138 -10.404 1 97.97 199 VAL A N 1
ATOM 1523 C CA . VAL A 1 199 ? -6.673 -10.646 -9.46 1 97.97 199 VAL A CA 1
ATOM 1524 C C . VAL A 1 199 ? -7.337 -10.341 -8.119 1 97.97 199 VAL A C 1
ATOM 1526 O O . VAL A 1 199 ? -8.387 -9.694 -8.072 1 97.97 199 VAL A O 1
ATOM 1529 N N . SER A 1 200 ? -6.804 -10.885 -7.046 1 97.17 200 SER A N 1
ATOM 1530 C CA . SER A 1 200 ? -7.307 -10.611 -5.704 1 97.17 200 SER A CA 1
ATOM 1531 C C . SER A 1 200 ? -6.571 -9.439 -5.066 1 97.17 200 SER A C 1
ATOM 1533 O O . SER A 1 200 ? -5.339 -9.389 -5.083 1 97.17 200 SER A O 1
ATOM 1535 N N . VAL A 1 201 ? -7.323 -8.504 -4.569 1 95.63 201 VAL A N 1
ATOM 1536 C CA . VAL A 1 201 ? -6.746 -7.413 -3.79 1 95.63 201 VAL A CA 1
ATOM 1537 C C . VAL A 1 201 ? -6.878 -7.716 -2.299 1 95.63 201 VAL A C 1
ATOM 1539 O O . VAL A 1 201 ? -7.977 -7.664 -1.744 1 95.63 201 VAL A O 1
ATOM 1542 N N . SER A 1 202 ? -5.727 -7.992 -1.697 1 91.15 202 SER A N 1
ATOM 1543 C CA . SER A 1 202 ? -5.716 -8.39 -0.293 1 91.15 202 SER A CA 1
ATOM 1544 C C . SER A 1 202 ? -4.394 -8.026 0.375 1 91.15 202 SER A C 1
ATOM 1546 O O . SER A 1 202 ? -3.35 -8.592 0.046 1 91.15 202 SER A O 1
ATOM 1548 N N . ARG A 1 203 ? -4.448 -7.219 1.351 1 83.69 203 ARG A N 1
ATOM 1549 C CA . ARG A 1 203 ? -3.254 -6.86 2.108 1 83.69 203 ARG A CA 1
ATOM 1550 C C . ARG A 1 203 ? -2.624 -8.09 2.754 1 83.69 203 ARG A C 1
ATOM 1552 O O . ARG A 1 203 ? -1.401 -8.17 2.888 1 83.69 203 ARG A O 1
ATOM 1559 N N . ARG A 1 204 ? -3.482 -8.991 3.11 1 79.21 204 ARG A N 1
ATOM 1560 C CA . ARG A 1 204 ? -3.024 -10.196 3.793 1 79.21 204 ARG A CA 1
ATOM 1561 C C . ARG A 1 204 ? -2.628 -11.277 2.792 1 79.21 204 ARG A C 1
ATOM 1563 O O . ARG A 1 204 ? -2.209 -12.368 3.182 1 79.21 204 ARG A O 1
ATOM 1570 N N . GLY A 1 205 ? -2.873 -10.997 1.538 1 86.18 205 GLY A N 1
ATOM 1571 C CA . GLY A 1 205 ? -2.449 -11.926 0.502 1 86.18 205 GLY A CA 1
ATOM 1572 C C . GLY A 1 205 ? -3.424 -13.069 0.29 1 86.18 205 GLY A C 1
ATOM 1573 O O . GLY A 1 205 ? -3.038 -14.143 -0.176 1 86.18 205 GLY A O 1
ATOM 1574 N N . ARG A 1 206 ? -4.669 -12.826 0.6 1 86.38 206 ARG A N 1
ATOM 1575 C CA . ARG A 1 206 ? -5.691 -13.851 0.41 1 86.38 206 ARG A CA 1
ATOM 1576 C C . ARG A 1 206 ? -6.114 -13.937 -1.053 1 86.38 206 ARG A C 1
ATOM 1578 O O . ARG A 1 206 ? -6.222 -12.916 -1.735 1 86.38 206 ARG A O 1
ATOM 1585 N N . PHE A 1 207 ? -6.411 -15.14 -1.443 1 90.76 207 PHE A N 1
ATOM 1586 C CA . PHE A 1 207 ? -6.847 -15.361 -2.816 1 90.76 207 PHE A CA 1
ATOM 1587 C C . PHE A 1 207 ? -8.364 -15.489 -2.888 1 90.76 207 PHE A C 1
ATOM 1589 O O . PHE A 1 207 ? -8.944 -15.461 -3.976 1 90.76 207 PHE A O 1
ATOM 1596 N N . GLU A 1 208 ? -8.956 -15.569 -1.714 1 89.87 208 GLU A N 1
ATOM 1597 C CA . GLU A 1 208 ? -10.409 -15.689 -1.642 1 89.87 208 GLU A CA 1
ATOM 1598 C C . GLU A 1 208 ? -11.015 -14.56 -0.812 1 89.87 208 GLU A C 1
ATOM 1600 O O . GLU A 1 208 ? -10.323 -13.935 -0.005 1 89.87 208 GLU A O 1
ATOM 1605 N N . GLY A 1 209 ? -12.282 -14.317 -1.036 1 87.48 209 GLY A N 1
ATOM 1606 C CA . GLY A 1 209 ? -13.025 -13.287 -0.327 1 87.48 209 GLY A CA 1
ATOM 1607 C C . GLY A 1 209 ? -14.527 -13.485 -0.39 1 87.48 209 GLY A C 1
ATOM 1608 O O . GLY A 1 209 ? -15.002 -14.592 -0.652 1 87.48 209 GLY A O 1
ATOM 1609 N N . PRO A 1 210 ? -15.247 -12.453 -0.072 1 86.91 210 PRO A N 1
ATOM 1610 C CA . PRO A 1 210 ? -16.706 -12.551 0.025 1 86.91 210 PRO A CA 1
ATOM 1611 C C . PRO A 1 210 ? -17.353 -13.022 -1.276 1 86.91 210 PRO A C 1
ATOM 1613 O O . PRO A 1 210 ? -18.369 -13.72 -1.247 1 86.91 210 PRO A O 1
ATOM 1616 N N . VAL A 1 211 ? -16.787 -12.672 -2.347 1 92.75 211 VAL A N 1
ATOM 1617 C CA . VAL A 1 211 ? -17.349 -13.054 -3.638 1 92.75 211 VAL A CA 1
ATOM 1618 C C . VAL A 1 211 ? -17.243 -14.566 -3.821 1 92.75 211 VAL A C 1
ATOM 1620 O O . VAL A 1 211 ? -18.114 -15.186 -4.437 1 92.75 211 VAL A O 1
ATOM 1623 N N . ASP A 1 212 ? -16.225 -15.161 -3.314 1 92.77 212 ASP A N 1
ATOM 1624 C CA . ASP A 1 212 ? -16.018 -16.6 -3.444 1 92.77 212 ASP A CA 1
ATOM 1625 C C . ASP A 1 212 ? -17.093 -17.379 -2.689 1 92.77 212 ASP A C 1
ATOM 1627 O O . ASP A 1 212 ? -17.534 -18.437 -3.143 1 92.77 212 ASP A O 1
ATOM 1631 N N . ALA A 1 213 ? -17.483 -16.825 -1.57 1 90.33 213 ALA A N 1
ATOM 1632 C CA . ALA A 1 213 ? -18.571 -17.444 -0.817 1 90.33 213 ALA A CA 1
ATOM 1633 C C . ALA A 1 213 ? -19.867 -17.44 -1.622 1 90.33 213 ALA A C 1
ATOM 1635 O O . ALA A 1 213 ? -20.592 -18.437 -1.649 1 90.33 213 ALA A O 1
ATOM 1636 N N . ALA A 1 214 ? -20.111 -16.393 -2.204 1 93.16 214 ALA A N 1
ATOM 1637 C CA . ALA A 1 214 ? -21.316 -16.26 -3.019 1 93.16 214 ALA A CA 1
ATOM 1638 C C . ALA A 1 214 ? -21.266 -17.19 -4.228 1 93.16 214 ALA A C 1
ATOM 1640 O O . ALA A 1 214 ? -22.28 -17.78 -4.607 1 93.16 214 ALA A O 1
ATOM 1641 N N . LEU A 1 215 ? -20.105 -17.336 -4.85 1 95.03 215 LEU A N 1
ATOM 1642 C CA . LEU A 1 215 ? -19.926 -18.213 -6.002 1 95.03 215 LEU A CA 1
ATOM 1643 C C . LEU A 1 215 ? -20.093 -19.675 -5.603 1 95.03 215 LEU A C 1
ATOM 1645 O O . LEU A 1 215 ? -20.691 -20.46 -6.342 1 95.03 215 LEU A O 1
ATOM 1649 N N . ALA A 1 216 ? -19.608 -19.955 -4.457 1 92.42 216 ALA A N 1
ATOM 1650 C CA . ALA A 1 216 ? -19.687 -21.324 -3.955 1 92.42 216 ALA A CA 1
ATOM 1651 C C . ALA A 1 216 ? -21.138 -21.769 -3.798 1 92.42 216 ALA A C 1
ATOM 1653 O O . ALA A 1 216 ? -21.468 -22.932 -4.041 1 92.42 216 ALA A O 1
ATOM 1654 N N . LEU A 1 217 ? -21.985 -20.862 -3.402 1 92.19 217 LEU A N 1
ATOM 1655 C CA . LEU A 1 217 ? -23.41 -21.141 -3.253 1 92.19 217 LEU A CA 1
ATOM 1656 C C . LEU A 1 217 ? -24.025 -21.554 -4.586 1 92.19 217 LEU A C 1
ATOM 1658 O O . LEU A 1 217 ? -25.064 -22.218 -4.615 1 92.19 217 LEU A O 1
ATOM 1662 N N . ARG A 1 218 ? -23.385 -21.271 -5.65 1 93.68 218 ARG A N 1
ATOM 1663 C CA . ARG A 1 218 ? -23.866 -21.605 -6.987 1 93.68 218 ARG A CA 1
ATOM 1664 C C . ARG A 1 218 ? -23.04 -22.73 -7.601 1 93.68 218 ARG A C 1
ATOM 1666 O O . ARG A 1 218 ? -23.143 -22.999 -8.8 1 93.68 218 ARG A O 1
ATOM 1673 N N . GLY A 1 219 ? -22.15 -23.216 -6.833 1 94.71 219 GLY A N 1
ATOM 1674 C CA . GLY A 1 219 ? -21.296 -24.301 -7.29 1 94.71 219 GLY A CA 1
ATOM 1675 C C . GLY A 1 219 ? -20.218 -23.846 -8.255 1 94.71 219 GLY A C 1
ATOM 1676 O O . GLY A 1 219 ? -19.796 -24.609 -9.127 1 94.71 219 GLY A O 1
ATOM 1677 N N . LYS A 1 220 ? -19.926 -22.568 -8.209 1 96.16 220 LYS A N 1
ATOM 1678 C CA . LYS A 1 220 ? -18.931 -22.002 -9.115 1 96.16 220 LYS A CA 1
ATOM 1679 C C . LYS A 1 220 ? -17.674 -21.582 -8.358 1 96.16 220 LYS A C 1
ATOM 1681 O O . LYS A 1 220 ? -17.726 -21.327 -7.153 1 96.16 220 LYS A O 1
ATOM 1686 N N . ARG A 1 221 ? -16.586 -21.592 -9.066 1 95.22 221 ARG A N 1
ATOM 1687 C CA . ARG A 1 221 ? -15.305 -21.163 -8.515 1 95.22 221 ARG A CA 1
ATOM 1688 C C . ARG A 1 221 ? -14.53 -20.319 -9.522 1 95.22 221 ARG A C 1
ATOM 1690 O O . ARG A 1 221 ? -14.475 -20.654 -10.707 1 95.22 221 ARG A O 1
ATOM 1697 N N . ARG A 1 222 ? -13.976 -19.323 -9.014 1 95.55 222 ARG A N 1
ATOM 1698 C CA . ARG A 1 222 ? -13.15 -18.505 -9.897 1 95.55 222 ARG A CA 1
ATOM 1699 C C . ARG A 1 222 ? -11.672 -18.847 -9.735 1 95.55 222 ARG A C 1
ATOM 1701 O O . ARG A 1 222 ? -11.268 -19.408 -8.715 1 95.55 222 ARG A O 1
ATOM 1708 N N . THR A 1 223 ? -10.894 -18.565 -10.764 1 95.52 223 THR A N 1
ATOM 1709 C CA . THR A 1 223 ? -9.448 -18.757 -10.753 1 95.52 223 THR A CA 1
ATOM 1710 C C . THR A 1 223 ? -8.731 -17.45 -10.424 1 95.52 223 THR A C 1
ATOM 1712 O O . THR A 1 223 ? -8.977 -16.424 -11.061 1 95.52 223 THR A O 1
ATOM 1715 N N . VAL A 1 224 ? -7.82 -17.501 -9.379 1 96.35 224 VAL A N 1
ATOM 1716 C CA . VAL A 1 224 ? -7.095 -16.317 -8.929 1 96.35 224 VAL A CA 1
ATOM 1717 C C . VAL A 1 224 ? -5.594 -16.6 -8.923 1 96.35 224 VAL A C 1
ATOM 1719 O O . VAL A 1 224 ? -5.028 -16.959 -7.887 1 96.35 224 VAL A O 1
ATOM 1722 N N . PRO A 1 225 ? -4.9 -16.327 -10.009 1 96.66 225 PRO A N 1
ATOM 1723 C CA . PRO A 1 225 ? -3.475 -16.648 -10.104 1 96.66 225 PRO A CA 1
ATOM 1724 C C . PRO A 1 225 ? -2.591 -15.632 -9.385 1 96.66 225 PRO A C 1
ATOM 1726 O O . PRO A 1 225 ? -1.405 -15.887 -9.162 1 96.66 225 PRO A O 1
ATOM 1729 N N . VAL A 1 226 ? -3.205 -14.504 -9.005 1 97.68 226 VAL A N 1
ATOM 1730 C CA . VAL A 1 226 ? -2.348 -13.464 -8.445 1 97.68 226 VAL A CA 1
ATOM 1731 C C . VAL A 1 226 ? -3.116 -12.675 -7.388 1 97.68 226 VAL A C 1
ATOM 1733 O O . VAL A 1 226 ? -4.3 -12.377 -7.564 1 97.68 226 VAL A O 1
ATOM 1736 N N . ALA A 1 227 ? -2.438 -12.409 -6.297 1 97.21 227 ALA A N 1
ATOM 1737 C CA . ALA A 1 227 ? -2.926 -11.523 -5.244 1 97.21 227 ALA A CA 1
ATOM 1738 C C . ALA A 1 227 ? -1.995 -10.328 -5.057 1 97.21 227 ALA A C 1
ATOM 1740 O O . ALA A 1 227 ? -0.771 -10.475 -5.092 1 97.21 227 ALA A O 1
ATOM 1741 N N . VAL A 1 228 ? -2.601 -9.177 -4.92 1 96.78 228 VAL A N 1
ATOM 1742 C CA . VAL A 1 228 ? -1.842 -7.947 -4.725 1 96.78 228 VAL A CA 1
ATOM 1743 C C . VAL A 1 228 ? -2.314 -7.244 -3.454 1 96.78 228 VAL A C 1
ATOM 1745 O O . VAL A 1 228 ? -3.399 -7.534 -2.944 1 96.78 228 VAL A O 1
ATOM 1748 N N . ALA A 1 229 ? -1.513 -6.24 -3.029 1 93.13 229 ALA A N 1
ATOM 1749 C CA . ALA A 1 229 ? -1.768 -5.648 -1.718 1 93.13 229 ALA A CA 1
ATOM 1750 C C . ALA A 1 229 ? -2.531 -4.333 -1.85 1 93.13 229 ALA A C 1
ATOM 1752 O O . ALA A 1 229 ? -3.005 -3.781 -0.854 1 93.13 229 ALA A O 1
ATOM 1753 N N . SER A 1 230 ? -2.63 -3.783 -3.062 1 93.25 230 SER A N 1
ATOM 1754 C CA . SER A 1 230 ? -3.288 -2.494 -3.251 1 93.25 230 SER A CA 1
ATOM 1755 C C . SER A 1 230 ? -4.243 -2.529 -4.439 1 93.25 230 SER A C 1
ATOM 1757 O O . SER A 1 230 ? -4.049 -3.307 -5.375 1 93.25 230 SER A O 1
ATOM 1759 N N . VAL A 1 231 ? -5.255 -1.705 -4.42 1 94.21 231 VAL A N 1
ATOM 1760 C CA . VAL A 1 231 ? -6.208 -1.632 -5.523 1 94.21 231 VAL A CA 1
ATOM 1761 C C . VAL A 1 231 ? -5.51 -1.105 -6.774 1 94.21 231 VAL A C 1
ATOM 1763 O O . VAL A 1 231 ? -5.831 -1.517 -7.892 1 94.21 231 VAL A O 1
ATOM 1766 N N . ALA A 1 232 ? -4.555 -0.202 -6.573 1 93.14 232 ALA A N 1
ATOM 1767 C CA . ALA A 1 232 ? -3.817 0.341 -7.711 1 93.14 232 ALA A CA 1
ATOM 1768 C C . ALA A 1 232 ? -3.097 -0.766 -8.475 1 93.14 232 ALA A C 1
ATOM 1770 O O . ALA A 1 232 ? -3.113 -0.789 -9.708 1 93.14 232 ALA A O 1
ATOM 1771 N N . ASP A 1 233 ? -2.496 -1.652 -7.728 1 95.18 233 ASP A N 1
ATOM 1772 C CA . ASP A 1 233 ? -1.833 -2.788 -8.36 1 95.18 233 ASP A CA 1
ATOM 1773 C C . ASP A 1 233 ? -2.841 -3.678 -9.086 1 95.18 233 ASP A C 1
ATOM 1775 O O . ASP A 1 233 ? -2.567 -4.168 -10.183 1 95.18 233 ASP A O 1
ATOM 1779 N N . GLY A 1 234 ? -3.962 -3.882 -8.483 1 96.81 234 GLY A N 1
ATOM 1780 C CA . GLY A 1 234 ? -5.013 -4.654 -9.126 1 96.81 234 GLY A CA 1
ATOM 1781 C C . GLY A 1 234 ? -5.461 -4.065 -10.45 1 96.81 234 GLY A C 1
ATOM 1782 O O . GLY A 1 234 ? -5.608 -4.787 -11.439 1 96.81 234 GLY A O 1
ATOM 1783 N N . PHE A 1 235 ? -5.623 -2.761 -10.484 1 96.1 235 PHE A N 1
ATOM 1784 C CA . PHE A 1 235 ? -6.062 -2.08 -11.696 1 96.1 235 PHE A CA 1
ATOM 1785 C C . PHE A 1 235 ? -4.995 -2.167 -12.781 1 96.1 235 PHE A C 1
ATOM 1787 O O . PHE A 1 235 ? -5.315 -2.306 -13.964 1 96.1 235 PHE A O 1
ATOM 1794 N N . SER A 1 236 ? -3.725 -2.042 -12.36 1 95.05 236 SER A N 1
ATOM 1795 C CA . SER A 1 236 ? -2.653 -2.124 -13.347 1 95.05 236 SER A CA 1
ATOM 1796 C C . SER A 1 236 ? -2.644 -3.481 -14.041 1 95.05 236 SER A C 1
ATOM 1798 O O . SER A 1 236 ? -2.51 -3.558 -15.265 1 95.05 236 SER A O 1
ATOM 1800 N N . ILE A 1 237 ? -2.843 -4.531 -13.297 1 96.42 237 ILE A N 1
ATOM 1801 C CA . ILE A 1 237 ? -2.852 -5.876 -13.863 1 96.42 237 ILE A CA 1
ATOM 1802 C C . ILE A 1 237 ? -4.096 -6.063 -14.729 1 96.42 237 ILE A C 1
ATOM 1804 O O . ILE A 1 237 ? -4.01 -6.576 -15.847 1 96.42 237 ILE A O 1
ATOM 1808 N N . ALA A 1 238 ? -5.246 -5.619 -14.27 1 97.18 238 ALA A N 1
ATOM 1809 C CA . ALA A 1 238 ? -6.488 -5.735 -15.029 1 97.18 238 ALA A CA 1
ATOM 1810 C C . ALA A 1 238 ? -6.393 -4.984 -16.354 1 97.18 238 ALA A C 1
ATOM 1812 O O . ALA A 1 238 ? -6.889 -5.456 -17.38 1 97.18 238 ALA A O 1
ATOM 1813 N N . ALA A 1 239 ? -5.774 -3.822 -16.311 1 95.96 239 ALA A N 1
ATOM 1814 C CA . ALA A 1 239 ? -5.668 -2.976 -17.497 1 95.96 239 ALA A CA 1
ATOM 1815 C C . ALA A 1 239 ? -4.764 -3.615 -18.548 1 95.96 239 ALA A C 1
ATOM 1817 O O . ALA A 1 239 ? -4.9 -3.34 -19.742 1 95.96 239 ALA A O 1
ATOM 1818 N N . GLN A 1 240 ? -3.867 -4.464 -18.07 1 94.6 240 GLN A N 1
ATOM 1819 C CA . GLN A 1 240 ? -2.846 -5.011 -18.958 1 94.6 240 GLN A CA 1
ATOM 1820 C C . GLN A 1 240 ? -3.092 -6.492 -19.231 1 94.6 240 GLN A C 1
ATOM 1822 O O . GLN A 1 240 ? -2.191 -7.203 -19.682 1 94.6 240 GLN A O 1
ATOM 1827 N N . SER A 1 241 ? -4.28 -6.97 -18.904 1 96.45 241 SER A N 1
ATOM 1828 C CA . SER A 1 241 ? -4.584 -8.388 -19.068 1 96.45 241 SER A CA 1
ATOM 1829 C C . SER A 1 241 ? -6.083 -8.617 -19.229 1 96.45 241 SER A C 1
ATOM 1831 O O . SER A 1 241 ? -6.85 -7.663 -19.374 1 96.45 241 SER A O 1
ATOM 1833 N N . ASP A 1 242 ? -6.462 -9.89 -19.219 1 96.61 242 ASP A N 1
ATOM 1834 C CA . ASP A 1 242 ? -7.875 -10.251 -19.272 1 96.61 242 ASP A CA 1
ATOM 1835 C C . ASP A 1 242 ? -8.403 -10.606 -17.884 1 96.61 242 ASP A C 1
ATOM 1837 O O . ASP A 1 242 ? -9.41 -11.307 -17.758 1 96.61 242 ASP A O 1
ATOM 1841 N N . TYR A 1 243 ? -7.644 -10.169 -16.881 1 98.08 243 TYR A N 1
ATOM 1842 C CA . TYR A 1 243 ? -8.055 -10.468 -15.514 1 98.08 243 TYR A CA 1
ATOM 1843 C C . TYR A 1 243 ? -9.155 -9.519 -15.054 1 98.08 243 TYR A C 1
ATOM 1845 O O . TYR A 1 243 ? -9.185 -8.353 -15.455 1 98.08 243 TYR A O 1
ATOM 1853 N N . ILE A 1 244 ? -10 -10.023 -14.221 1 98.31 244 ILE A N 1
ATOM 1854 C CA . ILE A 1 244 ? -11.037 -9.245 -13.551 1 98.31 244 ILE A CA 1
ATOM 1855 C C . ILE A 1 244 ? -10.559 -8.838 -12.16 1 98.31 244 ILE A C 1
ATOM 1857 O O . ILE A 1 244 ? -10.002 -9.656 -11.423 1 98.31 244 ILE A O 1
ATOM 1861 N N . VAL A 1 245 ? -10.719 -7.621 -11.807 1 98.04 245 VAL A N 1
ATOM 1862 C CA . VAL A 1 245 ? -10.435 -7.198 -10.44 1 98.04 245 VAL A CA 1
ATOM 1863 C C . VAL A 1 245 ? -11.73 -6.774 -9.75 1 98.04 245 VAL A C 1
ATOM 1865 O O . VAL A 1 245 ? -12.583 -6.128 -10.363 1 98.04 245 VAL A O 1
ATOM 1868 N N . LEU A 1 246 ? -11.878 -7.166 -8.492 1 96.99 246 LEU A N 1
ATOM 1869 C CA . LEU A 1 246 ? -13.033 -6.832 -7.665 1 96.99 246 LEU A CA 1
ATOM 1870 C C . LEU A 1 246 ? -12.683 -5.743 -6.657 1 96.99 246 LEU A C 1
ATOM 1872 O O . LEU A 1 246 ? -11.74 -5.893 -5.877 1 96.99 246 LEU A O 1
ATOM 1876 N N . VAL A 1 247 ? -13.436 -4.668 -6.7 1 95.99 247 VAL A N 1
ATOM 1877 C CA . VAL A 1 247 ? -13.107 -3.537 -5.839 1 95.99 247 VAL A CA 1
ATOM 1878 C C . VAL A 1 247 ? -14.387 -2.82 -5.416 1 95.99 247 VAL A C 1
ATOM 1880 O O . VAL A 1 247 ? -15.423 -2.948 -6.072 1 95.99 247 VAL A O 1
ATOM 1883 N N . PRO A 1 248 ? -14.333 -2.053 -4.307 1 95.34 248 PRO A N 1
ATOM 1884 C CA . PRO A 1 248 ? -15.465 -1.186 -3.975 1 95.34 248 PRO A CA 1
ATOM 1885 C C . PRO A 1 248 ? -15.663 -0.06 -4.987 1 95.34 248 PRO A C 1
ATOM 1887 O O . PRO A 1 248 ? -14.691 0.564 -5.42 1 95.34 248 PRO A O 1
ATOM 1890 N N . ALA A 1 249 ? -16.823 0.261 -5.336 1 95.81 249 ALA A N 1
ATOM 1891 C CA . ALA A 1 249 ? -17.182 1.169 -6.422 1 95.81 249 ALA A CA 1
ATOM 1892 C C . ALA A 1 249 ? -16.8 2.607 -6.084 1 95.81 249 ALA A C 1
ATOM 1894 O O . ALA A 1 249 ? -16.015 3.233 -6.801 1 95.81 249 ALA A O 1
ATOM 1895 N N . ARG A 1 250 ? -17.232 3.126 -4.994 1 94.94 250 ARG A N 1
ATOM 1896 C CA . ARG A 1 250 ? -17.082 4.541 -4.672 1 94.94 250 ARG A CA 1
ATOM 1897 C C . ARG A 1 250 ? -15.655 4.855 -4.233 1 94.94 250 ARG A C 1
ATOM 1899 O O . ARG A 1 250 ? -15.069 5.847 -4.672 1 94.94 250 ARG A O 1
ATOM 1906 N N . VAL A 1 251 ? -15.076 3.975 -3.462 1 93.75 251 VAL A N 1
ATOM 1907 C CA . VAL A 1 251 ? -13.757 4.196 -2.877 1 93.75 251 VAL A CA 1
ATOM 1908 C C . VAL A 1 251 ? -12.698 4.203 -3.978 1 93.75 251 VAL A C 1
ATOM 1910 O O . VAL A 1 251 ? -11.654 4.844 -3.839 1 93.75 251 VAL A O 1
ATOM 1913 N N . THR A 1 252 ? -12.942 3.51 -5.055 1 94.9 252 THR A N 1
ATOM 1914 C CA . THR A 1 252 ? -11.895 3.349 -6.058 1 94.9 252 THR A CA 1
ATOM 1915 C C . THR A 1 252 ? -12.248 4.105 -7.335 1 94.9 252 THR A C 1
ATOM 1917 O O . THR A 1 252 ? -11.703 3.82 -8.403 1 94.9 252 THR A O 1
ATOM 1920 N N . ALA A 1 253 ? -13.13 5.034 -7.307 1 93.89 253 ALA A N 1
ATOM 1921 C CA . ALA A 1 253 ? -13.658 5.734 -8.475 1 93.89 253 ALA A CA 1
ATOM 1922 C C . ALA A 1 253 ? -12.533 6.373 -9.286 1 93.89 253 ALA A C 1
ATOM 1924 O O . ALA A 1 253 ? -12.516 6.28 -10.515 1 93.89 253 ALA A O 1
ATOM 1925 N N . TRP A 1 254 ? -11.578 6.913 -8.634 1 90.85 254 TRP A N 1
ATOM 1926 C CA . TRP A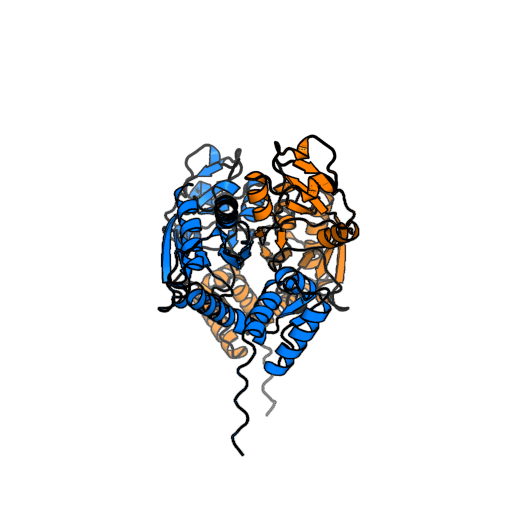 1 254 ? -10.496 7.604 -9.327 1 90.85 254 TRP A CA 1
ATOM 1927 C C . TRP A 1 254 ? -9.623 6.616 -10.094 1 90.85 254 TRP A C 1
ATOM 1929 O O . TRP A 1 254 ? -9.242 6.873 -11.239 1 90.85 254 TRP A O 1
ATOM 1939 N N . HIS A 1 255 ? -9.31 5.497 -9.497 1 88.58 255 HIS A N 1
ATOM 1940 C CA . HIS A 1 255 ? -8.379 4.531 -10.068 1 88.58 255 HIS A CA 1
ATOM 1941 C C . HIS A 1 255 ? -8.99 3.821 -11.272 1 88.58 255 HIS A C 1
ATOM 1943 O O . HIS A 1 255 ? -8.27 3.246 -12.091 1 88.58 255 HIS A O 1
ATOM 1949 N N . ARG A 1 256 ? -10.231 3.813 -11.367 1 89.77 256 ARG A N 1
ATOM 1950 C CA . ARG A 1 256 ? -10.837 2.999 -12.416 1 89.77 256 ARG A CA 1
ATOM 1951 C C . ARG A 1 256 ? -11.076 3.822 -13.677 1 89.77 256 ARG A C 1
ATOM 1953 O O . ARG A 1 256 ? -11.663 3.33 -14.643 1 89.77 256 ARG A O 1
ATOM 1960 N N . GLN A 1 257 ? -10.646 5.05 -13.646 1 88.31 257 GLN A N 1
ATOM 1961 C CA . GLN A 1 257 ? -10.774 5.867 -14.848 1 88.31 257 GLN A CA 1
ATOM 1962 C C . GLN A 1 257 ? -10.14 5.177 -16.053 1 88.31 257 GLN A C 1
ATOM 1964 O O . GLN A 1 257 ? -9.027 4.656 -15.962 1 88.31 257 GLN A O 1
ATOM 1969 N N . GLY A 1 258 ? -10.882 5.116 -17.179 1 90.76 258 GLY A N 1
ATOM 1970 C CA . GLY A 1 258 ? -10.383 4.504 -18.4 1 90.76 258 GLY A CA 1
ATOM 1971 C C . GLY A 1 258 ? -10.635 3.01 -18.465 1 90.76 258 GLY A C 1
ATOM 1972 O O . GLY A 1 258 ? -10.274 2.355 -19.445 1 90.76 258 GLY A O 1
ATOM 1973 N N . LEU A 1 259 ? -11.214 2.474 -17.391 1 96.51 259 LEU A N 1
ATOM 1974 C CA . LEU A 1 259 ? -11.525 1.049 -17.352 1 96.51 259 LEU A CA 1
ATOM 1975 C C . LEU A 1 259 ? -13.032 0.82 -17.402 1 96.51 259 LEU A C 1
ATOM 1977 O O . LEU A 1 259 ? -13.813 1.762 -17.251 1 96.51 259 LEU A O 1
ATOM 1981 N N . HIS A 1 260 ? -13.436 -0.376 -17.743 1 97.83 260 HIS A N 1
ATOM 1982 C CA . HIS A 1 260 ? -14.849 -0.734 -17.798 1 97.83 260 HIS A CA 1
ATOM 1983 C C . HIS A 1 260 ? -15.298 -1.405 -16.505 1 97.83 260 HIS A C 1
ATOM 1985 O O . HIS A 1 260 ? -14.671 -2.363 -16.047 1 97.83 260 HIS A O 1
ATOM 1991 N N . SER A 1 261 ? -16.337 -0.897 -15.919 1 97.37 261 SER A N 1
ATOM 1992 C CA . SER A 1 261 ? -16.893 -1.44 -14.684 1 97.37 261 SER A CA 1
ATOM 1993 C C . SER A 1 261 ? -18.223 -2.143 -14.94 1 97.37 261 SER A C 1
ATOM 1995 O O . SER A 1 261 ? -18.967 -1.764 -15.846 1 97.37 261 SER A O 1
ATOM 1997 N N . PHE A 1 262 ? -18.523 -3.132 -14.181 1 97.49 262 PHE A N 1
ATOM 1998 C CA . PHE A 1 262 ? -19.802 -3.826 -14.283 1 97.49 262 PHE A CA 1
ATOM 1999 C C . PHE A 1 262 ? -20.264 -4.314 -12.915 1 97.49 262 PHE A C 1
ATOM 2001 O O . PHE A 1 262 ? -19.45 -4.492 -12.006 1 97.49 262 PHE A O 1
ATOM 2008 N N . ASP A 1 263 ? -21.558 -4.506 -12.772 1 96.25 263 ASP A N 1
ATOM 2009 C CA . ASP A 1 263 ? -22.118 -5.078 -11.552 1 96.25 263 ASP A CA 1
ATOM 2010 C C . ASP A 1 263 ? -21.806 -6.569 -11.451 1 96.25 263 ASP A C 1
ATOM 2012 O O . ASP A 1 263 ? -21.842 -7.286 -12.454 1 96.25 263 ASP A O 1
ATOM 2016 N N . LEU A 1 264 ? -21.523 -7.018 -10.247 1 96.6 264 LEU A N 1
ATOM 2017 C CA . LEU A 1 264 ? -21.24 -8.435 -10.048 1 96.6 264 LEU A CA 1
ATOM 2018 C C . LEU A 1 264 ? -22.474 -9.282 -10.339 1 96.6 264 LEU A C 1
ATOM 2020 O O . LEU A 1 264 ? -23.596 -8.881 -10.021 1 96.6 264 LEU A O 1
ATOM 2024 N N . PRO A 1 265 ? -22.287 -10.39 -10.877 1 96.4 265 PRO A N 1
ATOM 2025 C CA . PRO A 1 265 ? -23.413 -11.287 -11.147 1 96.4 265 PRO A CA 1
ATOM 2026 C C . PRO A 1 265 ? -23.87 -12.05 -9.906 1 96.4 265 PRO A C 1
ATOM 2028 O O . PRO A 1 265 ? -24.79 -12.869 -9.984 1 96.4 265 PRO A O 1
ATOM 2031 N N . VAL A 1 266 ? -23.201 -11.825 -8.755 1 95.41 266 VAL A N 1
ATOM 2032 C CA . VAL A 1 266 ? -23.578 -12.392 -7.464 1 95.41 266 VAL A CA 1
ATOM 2033 C C . VAL A 1 266 ? -23.753 -11.273 -6.439 1 95.41 266 VAL A C 1
ATOM 2035 O O . VAL A 1 266 ? -23.166 -10.197 -6.58 1 95.41 266 VAL A O 1
ATOM 2038 N N . THR A 1 267 ? -24.492 -11.545 -5.427 1 91.69 267 THR A N 1
ATOM 2039 C CA . THR A 1 267 ? -24.756 -10.545 -4.398 1 91.69 267 THR A CA 1
ATOM 2040 C C . THR A 1 267 ? -23.698 -10.606 -3.3 1 91.69 267 THR A C 1
ATOM 2042 O O . THR A 1 267 ? -23.334 -11.691 -2.841 1 91.69 267 THR A O 1
ATOM 2045 N N . THR A 1 268 ? -23.154 -9.458 -2.988 1 90.69 268 THR A N 1
ATOM 2046 C CA . THR A 1 268 ? -22.27 -9.31 -1.837 1 90.69 268 THR A CA 1
ATOM 2047 C C . THR A 1 268 ? -22.803 -8.25 -0.878 1 90.69 268 THR A C 1
ATOM 2049 O O . THR A 1 268 ? -23.606 -7.4 -1.267 1 90.69 268 THR A O 1
ATOM 2052 N N . ASP A 1 269 ? -22.4 -8.314 0.345 1 89.52 269 ASP A N 1
ATOM 2053 C CA . ASP A 1 269 ? -22.85 -7.357 1.351 1 89.52 269 ASP A CA 1
ATOM 2054 C C . ASP A 1 269 ? -22.332 -5.953 1.043 1 89.52 269 ASP A C 1
ATOM 2056 O O . ASP A 1 269 ? -21.273 -5.796 0.433 1 89.52 269 ASP A O 1
ATOM 2060 N N . ALA A 1 270 ? -23.188 -5.032 1.486 1 91.21 270 ALA A N 1
ATOM 2061 C CA . ALA A 1 270 ? -22.727 -3.647 1.428 1 91.21 270 ALA A CA 1
ATOM 2062 C C . ALA A 1 270 ? -21.52 -3.433 2.337 1 91.21 270 ALA A C 1
ATOM 2064 O O . ALA A 1 270 ? -21.361 -4.129 3.342 1 91.21 270 ALA A O 1
ATOM 2065 N N . LEU A 1 271 ? -20.69 -2.509 1.938 1 92.79 271 LEU A N 1
ATOM 2066 C CA . LEU A 1 271 ? -19.495 -2.154 2.696 1 92.79 271 LEU A CA 1
ATOM 2067 C C . LEU A 1 271 ? -19.69 -0.83 3.428 1 92.79 271 LEU A C 1
ATOM 2069 O O . LEU A 1 271 ? -19.662 0.236 2.81 1 92.79 271 LEU A O 1
ATOM 2073 N N . PRO A 1 272 ? -19.904 -0.887 4.711 1 93.75 272 PRO A N 1
ATOM 2074 C CA . PRO A 1 272 ? -20.012 0.371 5.455 1 93.75 272 PRO A CA 1
ATOM 2075 C C . PRO A 1 272 ? -18.657 1.034 5.692 1 93.75 272 PRO A C 1
ATOM 2077 O O . PRO A 1 272 ? -17.874 0.566 6.523 1 93.75 272 PRO A O 1
ATOM 2080 N N . ILE A 1 273 ? -18.408 2.09 5.043 1 95.36 273 ILE A N 1
ATOM 2081 C CA . ILE A 1 273 ? -17.176 2.841 5.255 1 95.36 273 ILE A CA 1
ATOM 2082 C C . ILE A 1 273 ? -17.375 3.85 6.384 1 95.36 273 ILE A C 1
ATOM 2084 O O . ILE A 1 273 ? -18.258 4.707 6.31 1 95.36 273 ILE A O 1
ATOM 2088 N N . SER A 1 274 ? -16.527 3.696 7.387 1 95.34 274 SER A N 1
ATOM 2089 C CA . SER A 1 274 ? -16.671 4.544 8.565 1 95.34 274 SER A CA 1
ATOM 2090 C C . SER A 1 274 ? -15.335 5.161 8.969 1 95.34 274 SER A C 1
ATOM 2092 O O . SER A 1 274 ? -14.279 4.721 8.511 1 95.34 274 SER A O 1
ATOM 2094 N N . ALA A 1 275 ? -15.435 6.197 9.665 1 95.8 275 ALA A N 1
ATOM 2095 C CA . ALA A 1 275 ? -14.3 6.79 10.367 1 95.8 275 ALA A CA 1
ATOM 2096 C C . ALA A 1 275 ? -14.312 6.411 11.845 1 95.8 275 ALA A C 1
ATOM 2098 O O . ALA A 1 275 ? -15.361 6.441 12.492 1 95.8 275 ALA A O 1
ATOM 2099 N N . ALA A 1 276 ? -13.155 6.03 12.356 1 94.53 276 ALA A N 1
ATOM 2100 C CA . ALA A 1 276 ? -13.033 5.628 13.754 1 94.53 276 ALA A CA 1
ATOM 2101 C C . ALA A 1 276 ? -11.965 6.45 14.471 1 94.53 276 ALA A C 1
ATOM 2103 O O . ALA A 1 276 ? -10.913 6.744 13.899 1 94.53 276 ALA A O 1
ATOM 2104 N N . TRP A 1 277 ? -12.208 6.778 15.709 1 92.75 277 TRP A N 1
ATOM 2105 C CA . TRP A 1 277 ? -11.24 7.474 16.55 1 92.75 277 TRP A CA 1
ATOM 2106 C C . TRP A 1 277 ? -11.472 7.157 18.024 1 92.75 277 TRP A C 1
ATOM 2108 O O . TRP A 1 277 ? -12.497 6.575 18.386 1 92.75 277 TRP A O 1
ATOM 2118 N N . HIS A 1 278 ? -10.535 7.401 18.821 1 88.58 278 HIS A N 1
ATOM 2119 C CA . HIS A 1 278 ? -10.668 7.192 20.258 1 88.58 278 HIS A CA 1
ATOM 2120 C C . HIS A 1 278 ? -11.499 8.298 20.9 1 88.58 278 HIS A C 1
ATOM 2122 O O . HIS A 1 278 ? -11.322 9.477 20.585 1 88.58 278 HIS A O 1
ATOM 2128 N N . PRO A 1 279 ? -12.343 8.033 21.859 1 86.44 279 PRO A N 1
ATOM 2129 C CA . PRO A 1 279 ? -13.251 9.002 22.477 1 86.44 279 PRO A CA 1
ATOM 2130 C C . PRO A 1 279 ? -12.514 10.167 23.132 1 86.44 279 PRO A C 1
ATOM 2132 O O . PRO A 1 279 ? -13.091 11.243 23.314 1 86.44 279 PRO A O 1
ATOM 2135 N N . ARG A 1 280 ? -11.333 9.91 23.507 1 79.13 280 ARG A N 1
ATOM 2136 C CA . ARG A 1 280 ? -10.567 10.973 24.151 1 79.13 280 ARG A CA 1
ATOM 2137 C C . ARG A 1 280 ? -10.44 12.186 23.237 1 79.13 280 ARG A C 1
ATOM 2139 O O . ARG A 1 280 ? -10.258 13.31 23.71 1 79.13 280 ARG A O 1
ATOM 2146 N N . PHE A 1 281 ? -10.613 11.931 21.956 1 84.15 281 PHE A N 1
ATOM 2147 C CA . PHE A 1 281 ? -10.461 13.021 21 1 84.15 281 PHE A CA 1
ATOM 2148 C C . PHE A 1 281 ? -11.822 13.536 20.546 1 84.15 281 PHE A C 1
ATOM 2150 O O . PHE A 1 281 ? -11.903 14.417 19.687 1 84.15 281 PHE A O 1
ATOM 2157 N N . GLU A 1 282 ? -12.858 13.064 21.128 1 85.41 282 GLU A N 1
ATOM 2158 C CA . GLU A 1 282 ? -14.216 13.39 20.702 1 85.41 282 GLU A CA 1
ATOM 2159 C C . GLU A 1 282 ? -14.47 14.894 20.771 1 85.41 282 GLU A C 1
ATOM 2161 O O . GLU A 1 282 ? -15.094 15.464 19.874 1 85.41 282 GLU A O 1
ATOM 2166 N N . LYS A 1 283 ? -13.915 15.577 21.739 1 80.7 283 LYS A N 1
ATOM 2167 C CA . LYS A 1 283 ? -14.229 16.986 21.962 1 80.7 283 LYS A CA 1
ATOM 2168 C C . LYS A 1 283 ? -13.06 17.88 21.56 1 80.7 283 LYS A C 1
ATOM 2170 O O . LYS A 1 283 ? -13.127 19.102 21.707 1 80.7 283 LYS A O 1
ATOM 2175 N N . ASP A 1 284 ? -11.97 17.207 21.097 1 82.26 284 ASP A N 1
ATOM 2176 C CA . ASP A 1 284 ? -10.82 17.984 20.644 1 82.26 284 ASP A CA 1
ATOM 2177 C C . ASP A 1 284 ? -11.158 18.785 19.389 1 82.26 284 ASP A C 1
ATOM 2179 O O . ASP A 1 284 ? -11.533 18.214 18.363 1 82.26 284 ASP A O 1
ATOM 2183 N N . ALA A 1 285 ? -11.098 20.119 19.415 1 85.08 285 ALA A N 1
ATOM 2184 C CA . ALA A 1 285 ? -11.543 21.015 18.351 1 85.08 285 ALA A CA 1
ATOM 2185 C C . ALA A 1 285 ? -10.791 20.74 17.052 1 85.08 285 ALA A C 1
ATOM 2187 O O . ALA A 1 285 ? -11.386 20.738 15.971 1 85.08 285 ALA A O 1
ATOM 2188 N N . ALA A 1 286 ? -9.477 20.568 17.14 1 88.09 286 ALA A N 1
ATOM 2189 C CA . ALA A 1 286 ? -8.675 20.284 15.952 1 88.09 286 ALA A CA 1
ATOM 2190 C C . ALA A 1 286 ? -9.078 18.952 15.325 1 88.09 286 ALA A C 1
ATOM 2192 O O . ALA A 1 286 ? -9.165 18.837 14.1 1 88.09 286 ALA A O 1
ATOM 2193 N N . HIS A 1 287 ? -9.318 17.984 16.206 1 91.39 287 HIS A N 1
ATOM 2194 C CA . HIS A 1 287 ? -9.738 16.671 15.728 1 91.39 287 HIS A CA 1
ATOM 2195 C C . HIS A 1 287 ? -11.12 16.735 15.087 1 91.39 287 HIS A C 1
ATOM 2197 O O . HIS A 1 287 ? -11.354 16.125 14.041 1 91.39 287 HIS A O 1
ATOM 2203 N N . ARG A 1 288 ? -12.015 17.442 15.702 1 92.1 288 ARG A N 1
ATOM 2204 C CA . ARG A 1 288 ? -13.343 17.635 15.128 1 92.1 288 ARG A CA 1
ATOM 2205 C C . ARG A 1 288 ? -13.257 18.315 13.766 1 92.1 288 ARG A C 1
ATOM 2207 O O . ARG A 1 288 ? -13.99 17.957 12.841 1 92.1 288 ARG A O 1
ATOM 2214 N N . TRP A 1 289 ? -12.447 19.304 13.752 1 94.11 289 TRP A N 1
ATOM 2215 C CA . TRP A 1 289 ? -12.212 19.984 12.482 1 94.11 289 TRP A CA 1
ATOM 2216 C C . TRP A 1 289 ? -11.754 18.998 11.413 1 94.11 289 TRP A C 1
ATOM 2218 O O . TRP A 1 289 ? -12.277 18.997 10.296 1 94.11 289 TRP A O 1
ATOM 2228 N N . LEU A 1 290 ? -10.81 18.076 11.702 1 96.3 290 LEU A N 1
ATOM 2229 C CA . LEU A 1 290 ? -10.335 17.055 10.775 1 96.3 290 LEU A CA 1
ATOM 2230 C C . LEU A 1 290 ? -11.483 16.166 10.31 1 96.3 290 LEU A C 1
ATOM 2232 O O . LEU A 1 290 ? -11.619 15.895 9.115 1 96.3 290 LEU A O 1
ATOM 2236 N N . ARG A 1 291 ? -12.291 15.728 11.237 1 97.15 291 ARG A N 1
ATOM 2237 C CA . ARG A 1 291 ? -13.427 14.874 10.908 1 97.15 291 ARG A CA 1
ATOM 2238 C C . ARG A 1 291 ? -14.392 15.586 9.966 1 97.15 291 ARG A C 1
ATOM 2240 O O . ARG A 1 291 ? -14.963 14.965 9.068 1 97.15 291 ARG A O 1
ATOM 2247 N N . THR A 1 292 ? -14.556 16.865 10.146 1 96.25 292 THR A N 1
ATOM 2248 C CA . THR A 1 292 ? -15.43 17.651 9.283 1 96.25 292 THR A CA 1
ATOM 2249 C C . THR A 1 292 ? -14.864 17.732 7.869 1 96.25 292 THR A C 1
ATOM 2251 O O . THR A 1 292 ? -15.605 17.614 6.89 1 96.25 292 THR A O 1
ATOM 2254 N N . CYS A 1 293 ? -13.566 17.926 7.731 1 96.68 293 CYS A N 1
ATOM 2255 C CA . CYS A 1 293 ? -12.92 17.95 6.424 1 96.68 293 CYS A CA 1
ATOM 2256 C C . CYS A 1 293 ? -13.138 16.636 5.683 1 96.68 293 CYS A C 1
ATOM 2258 O O . CYS A 1 293 ? -13.485 16.635 4.501 1 96.68 293 CYS A O 1
ATOM 2260 N N . VAL A 1 294 ? -12.983 15.522 6.371 1 97.8 294 VAL A N 1
ATOM 2261 C CA . VAL A 1 294 ? -13.109 14.199 5.769 1 97.8 294 VAL A CA 1
ATOM 2262 C C . VAL A 1 294 ? -14.556 13.959 5.345 1 97.8 294 VAL A C 1
ATOM 2264 O O . VAL A 1 294 ? -14.815 13.5 4.23 1 97.8 294 VAL A O 1
ATOM 2267 N N . ARG A 1 295 ? -15.479 14.321 6.184 1 97.37 295 ARG A N 1
ATOM 2268 C CA . ARG A 1 295 ? -16.893 14.143 5.871 1 97.37 295 ARG A CA 1
ATOM 2269 C C . ARG A 1 295 ? -17.294 14.975 4.658 1 97.37 295 ARG A C 1
ATOM 2271 O O . ARG A 1 295 ? -18.026 14.5 3.787 1 97.37 295 ARG A O 1
ATOM 2278 N N . ALA A 1 296 ? -16.836 16.202 4.625 1 96.73 296 ALA A N 1
ATOM 2279 C CA . ALA A 1 296 ? -17.168 17.1 3.522 1 96.73 296 ALA A CA 1
ATOM 2280 C C . ALA A 1 296 ? -16.61 16.577 2.201 1 96.73 296 ALA A C 1
ATOM 2282 O O . ALA A 1 296 ? -17.286 16.626 1.171 1 96.73 296 ALA A O 1
ATOM 2283 N N . ALA A 1 297 ? -15.394 16.064 2.258 1 96.25 297 ALA A N 1
ATOM 2284 C CA . ALA A 1 297 ? -14.779 15.51 1.055 1 96.25 297 ALA A CA 1
ATOM 2285 C C . ALA A 1 297 ? -15.565 14.307 0.541 1 96.25 297 ALA A C 1
ATOM 2287 O O . ALA A 1 297 ? -15.773 14.164 -0.666 1 96.25 297 ALA A O 1
ATOM 2288 N N . CYS A 1 298 ? -16.008 13.461 1.44 1 95.88 298 CYS A N 1
ATOM 2289 C CA . CYS A 1 298 ? -16.747 12.26 1.07 1 95.88 298 CYS A CA 1
ATOM 2290 C C . CYS A 1 298 ? -18.13 12.613 0.537 1 95.88 298 CYS A C 1
ATOM 2292 O O . CYS A 1 298 ? -18.67 11.907 -0.316 1 95.88 298 CYS A O 1
ATOM 2294 N N . ALA A 1 299 ? -18.669 13.702 0.979 1 94.17 299 ALA A N 1
ATOM 2295 C CA . ALA A 1 299 ? -19.997 14.134 0.551 1 94.17 299 ALA A CA 1
ATOM 2296 C C . ALA A 1 299 ? -19.943 14.798 -0.822 1 94.17 299 ALA A C 1
ATOM 2298 O O . ALA A 1 299 ? -20.923 14.773 -1.57 1 94.17 299 ALA A O 1
ATOM 2299 N N . ALA A 1 300 ? -18.886 15.379 -1.181 1 88.41 300 ALA A N 1
ATOM 2300 C CA . ALA A 1 300 ? -18.741 16.159 -2.408 1 88.41 300 ALA A CA 1
ATOM 2301 C C . ALA A 1 300 ? -18.492 15.25 -3.608 1 88.41 300 ALA A C 1
ATOM 2303 O O . ALA A 1 300 ? -18.676 15.664 -4.756 1 88.41 300 ALA A O 1
ATOM 2304 N N . ILE A 1 301 ? -18.069 14.084 -3.369 1 78.58 301 ILE A N 1
ATOM 2305 C CA . ILE A 1 301 ? -17.713 13.187 -4.463 1 78.58 301 ILE A CA 1
ATOM 2306 C C . ILE A 1 301 ? -18.73 12.051 -4.55 1 78.58 301 ILE A C 1
ATOM 2308 O O . ILE A 1 301 ? -19.002 11.376 -3.555 1 78.58 301 ILE A O 1
ATOM 2312 N N . MET B 1 1 ? 15.146 -54.626 25.867 1 34.52 1 MET B N 1
ATOM 2313 C CA . MET B 1 1 ? 13.996 -54.17 25.092 1 34.52 1 MET B CA 1
ATOM 2314 C C . MET B 1 1 ? 14.409 -53.108 24.079 1 34.52 1 MET B C 1
ATOM 2316 O O . MET B 1 1 ? 15.002 -52.092 24.445 1 34.52 1 MET B O 1
ATOM 2320 N N . LYS B 1 2 ? 14.664 -53.444 22.791 1 43.89 2 LYS B N 1
ATOM 2321 C CA . LYS B 1 2 ? 15.145 -52.561 21.732 1 43.89 2 LYS B CA 1
ATOM 2322 C C . LYS B 1 2 ? 14.305 -51.289 21.653 1 43.89 2 LYS B C 1
ATOM 2324 O O . LYS B 1 2 ? 13.076 -51.344 21.741 1 43.89 2 LYS B O 1
ATOM 2329 N N . PRO B 1 3 ? 14.822 -50.178 21.988 1 44.05 3 PRO B N 1
ATOM 2330 C CA . PRO B 1 3 ? 13.952 -49.006 21.859 1 44.05 3 PRO B CA 1
ATOM 2331 C C . PRO B 1 3 ? 13.103 -49.037 20.59 1 44.05 3 PRO B C 1
ATOM 2333 O O . PRO B 1 3 ? 13.506 -49.633 19.588 1 44.05 3 PRO B O 1
ATOM 2336 N N . PRO B 1 4 ? 11.747 -49.03 20.68 1 41.99 4 PRO B N 1
ATOM 2337 C CA . PRO B 1 4 ? 10.929 -49.071 19.465 1 41.99 4 PRO B CA 1
ATOM 2338 C C . PRO B 1 4 ? 11.517 -48.236 18.33 1 41.99 4 PRO B C 1
ATOM 2340 O O . PRO B 1 4 ? 12.248 -47.274 18.58 1 41.99 4 PRO B O 1
ATOM 2343 N N . PRO B 1 5 ? 11.756 -48.736 17.161 1 37.73 5 PRO B N 1
ATOM 2344 C CA . PRO B 1 5 ? 12.293 -47.967 16.036 1 37.73 5 PRO B CA 1
ATOM 2345 C C . PRO B 1 5 ? 11.731 -46.549 15.969 1 37.73 5 PRO B C 1
ATOM 2347 O O . PRO B 1 5 ? 10.586 -46.315 16.365 1 37.73 5 PRO B O 1
ATOM 2350 N N . ARG B 1 6 ? 12.44 -45.492 16.237 1 40.98 6 ARG B N 1
ATOM 2351 C CA . ARG B 1 6 ? 12.069 -44.091 16.067 1 40.98 6 ARG B CA 1
ATOM 2352 C C . ARG B 1 6 ? 11.172 -43.906 14.847 1 40.98 6 ARG B C 1
ATOM 2354 O O . ARG B 1 6 ? 11.607 -44.115 13.713 1 40.98 6 ARG B O 1
ATOM 2361 N N . GLN B 1 7 ? 9.917 -44.352 14.843 1 38.17 7 GLN B N 1
ATOM 2362 C CA . GLN B 1 7 ? 9.003 -44.153 13.723 1 38.17 7 GLN B CA 1
ATOM 2363 C C . GLN B 1 7 ? 9.134 -42.745 13.15 1 38.17 7 GLN B C 1
ATOM 2365 O O . GLN B 1 7 ? 9 -41.758 13.876 1 38.17 7 GLN B O 1
ATOM 2370 N N . PHE B 1 8 ? 10.067 -42.517 12.273 1 42.65 8 PHE B N 1
ATOM 2371 C CA . PHE B 1 8 ? 10.238 -41.277 11.525 1 42.65 8 PHE B CA 1
ATOM 2372 C C . PHE B 1 8 ? 8.888 -40.694 11.129 1 42.65 8 PHE B C 1
ATOM 2374 O O . PHE B 1 8 ? 7.958 -41.434 10.801 1 42.65 8 PHE B O 1
ATOM 2381 N N . PRO B 1 9 ? 8.507 -39.567 11.56 1 51.51 9 PRO B N 1
ATOM 2382 C CA . PRO B 1 9 ? 7.252 -38.935 11.148 1 51.51 9 PRO B CA 1
ATOM 2383 C C . PRO B 1 9 ? 6.975 -39.092 9.655 1 51.51 9 PRO B C 1
ATOM 2385 O O . PRO B 1 9 ? 7.91 -39.158 8.853 1 51.51 9 PRO B O 1
ATOM 2388 N N . ASP B 1 10 ? 5.84 -39.754 9.237 1 60.17 10 ASP B N 1
ATOM 2389 C CA . ASP B 1 10 ? 5.284 -39.824 7.889 1 60.17 10 ASP B CA 1
ATOM 2390 C C . ASP B 1 10 ? 5.497 -38.512 7.139 1 60.17 10 ASP B C 1
ATOM 2392 O O . ASP B 1 10 ? 4.859 -37.503 7.447 1 60.17 10 ASP B O 1
ATOM 2396 N N . LEU B 1 11 ? 6.596 -38.444 6.413 1 64.5 11 LEU B N 1
ATOM 2397 C CA . LEU B 1 11 ? 6.984 -37.286 5.614 1 64.5 11 LEU B CA 1
ATOM 2398 C C . LEU B 1 11 ? 5.801 -36.762 4.807 1 64.5 11 LEU B C 1
ATOM 2400 O O . LEU B 1 11 ? 5.784 -35.596 4.409 1 64.5 11 LEU B O 1
ATOM 2404 N N . ASN B 1 12 ? 4.866 -37.667 4.75 1 71.1 12 ASN B N 1
ATOM 2405 C CA . ASN B 1 12 ? 3.666 -37.24 4.036 1 71.1 12 ASN B CA 1
ATOM 2406 C C . ASN B 1 12 ? 2.907 -36.166 4.81 1 71.1 12 ASN B C 1
ATOM 2408 O O . ASN B 1 12 ? 2.201 -35.349 4.215 1 71.1 12 ASN B O 1
ATOM 2412 N N . LEU B 1 13 ? 3.208 -36.245 6.052 1 77.92 13 LEU B N 1
ATOM 2413 C CA . LEU B 1 13 ? 2.543 -35.242 6.876 1 77.92 13 LEU B CA 1
ATOM 2414 C C . LEU B 1 13 ? 3.101 -33.851 6.596 1 77.92 13 LEU B C 1
ATOM 2416 O O . LEU B 1 13 ? 2.401 -32.85 6.767 1 77.92 13 LEU B O 1
ATOM 2420 N N . LEU B 1 14 ? 4.34 -33.875 6.141 1 77.08 14 LEU B N 1
ATOM 2421 C CA . LEU B 1 14 ? 4.945 -32.593 5.794 1 77.08 14 LEU B CA 1
ATOM 2422 C C . LEU B 1 14 ? 4.295 -32.006 4.545 1 77.08 14 LEU B C 1
ATOM 2424 O O . LEU B 1 14 ? 4.067 -30.796 4.47 1 77.08 14 LEU B O 1
ATOM 2428 N N . VAL B 1 15 ? 3.955 -32.871 3.671 1 78.76 15 VAL B N 1
ATOM 2429 C CA . VAL B 1 15 ? 3.263 -32.448 2.458 1 78.76 15 VAL B CA 1
ATOM 2430 C C . VAL B 1 15 ? 1.857 -31.965 2.807 1 78.76 15 VAL B C 1
ATOM 2432 O O . VAL B 1 15 ? 1.389 -30.958 2.27 1 78.76 15 VAL B O 1
ATOM 2435 N N . THR B 1 16 ? 1.292 -32.73 3.751 1 84.56 16 THR B N 1
ATOM 2436 C CA . THR B 1 16 ? -0.038 -32.356 4.22 1 84.56 16 THR B CA 1
ATOM 2437 C C . THR B 1 16 ? -0.004 -30.997 4.913 1 84.56 16 THR B C 1
ATOM 2439 O O . THR B 1 16 ? -0.872 -30.154 4.681 1 84.56 16 THR B O 1
ATOM 2442 N N . LEU B 1 17 ? 0.973 -30.805 5.694 1 86.53 17 LEU B N 1
ATOM 2443 C CA . LEU B 1 17 ? 1.134 -29.538 6.401 1 86.53 17 LEU B CA 1
ATOM 2444 C C . LEU B 1 17 ? 1.319 -28.387 5.417 1 86.53 17 LEU B C 1
ATOM 2446 O O . LEU B 1 17 ? 0.711 -27.326 5.576 1 86.53 17 LEU B O 1
ATOM 2450 N N . ASP B 1 18 ? 2.079 -28.6 4.466 1 80.88 18 ASP B N 1
ATOM 2451 C CA . ASP B 1 18 ? 2.309 -27.586 3.441 1 80.88 18 ASP B CA 1
ATOM 2452 C C . ASP B 1 18 ? 1.007 -27.211 2.737 1 80.88 18 ASP B C 1
ATOM 2454 O O . ASP B 1 18 ? 0.75 -26.033 2.481 1 80.88 18 ASP B O 1
ATOM 2458 N N . ALA B 1 19 ? 0.216 -28.181 2.414 1 81.57 19 ALA B N 1
ATOM 2459 C CA . ALA B 1 19 ? -1.072 -27.952 1.764 1 81.57 19 ALA B CA 1
ATOM 2460 C C . ALA B 1 19 ? -2.002 -27.14 2.661 1 81.57 19 ALA B C 1
ATOM 2462 O O . ALA B 1 19 ? -2.666 -26.21 2.198 1 81.57 19 ALA B O 1
ATOM 2463 N N . LEU B 1 20 ? -1.971 -27.494 3.888 1 85.57 20 LEU B N 1
ATOM 2464 C CA . LEU B 1 20 ? -2.827 -26.812 4.853 1 85.57 20 LEU B CA 1
ATOM 2465 C C . LEU B 1 20 ? -2.425 -25.348 4.995 1 85.57 20 LEU B C 1
ATOM 2467 O O . LEU B 1 20 ? -3.283 -24.463 5.008 1 85.57 20 LEU B O 1
ATOM 2471 N N . LEU B 1 21 ? -1.161 -25.16 5.037 1 81.26 21 LEU B N 1
ATOM 2472 C CA . LEU B 1 21 ? -0.668 -23.802 5.236 1 81.26 21 LEU B CA 1
ATOM 2473 C C . LEU B 1 21 ? -0.858 -22.964 3.976 1 81.26 21 LEU B C 1
ATOM 2475 O O . LEU B 1 21 ? -1.088 -21.756 4.058 1 81.26 21 LEU B O 1
ATOM 2479 N N . SER B 1 22 ? -0.772 -23.575 2.891 1 75.41 22 SER B N 1
ATOM 2480 C CA . SER B 1 22 ? -0.925 -22.885 1.613 1 75.41 22 SER B CA 1
ATOM 2481 C C . SER B 1 22 ? -2.385 -22.537 1.345 1 75.41 22 SER B C 1
ATOM 2483 O O . SER B 1 22 ? -2.69 -21.443 0.865 1 75.41 22 SER B O 1
ATOM 2485 N N . GLU B 1 23 ? -3.31 -23.392 1.663 1 74.4 23 GLU B N 1
ATOM 2486 C CA . GLU B 1 23 ? -4.724 -23.223 1.344 1 74.4 23 GLU B CA 1
ATOM 2487 C C . GLU B 1 23 ? -5.453 -22.467 2.451 1 74.4 23 GLU B C 1
ATOM 2489 O O . GLU B 1 23 ? -6.481 -21.833 2.204 1 74.4 23 GLU B O 1
ATOM 2494 N N . GLY B 1 24 ? -4.885 -22.575 3.637 1 75.28 24 GLY B N 1
ATOM 2495 C CA . GLY B 1 24 ? -5.535 -21.965 4.786 1 75.28 24 GLY B CA 1
ATOM 2496 C C . GLY B 1 24 ? -6.891 -22.57 5.095 1 75.28 24 GLY B C 1
ATOM 2497 O O . GLY B 1 24 ? -7.762 -21.901 5.655 1 75.28 24 GLY B O 1
ATOM 2498 N N . SER B 1 25 ? -7.173 -23.632 4.534 1 80.1 25 SER B N 1
ATOM 2499 C CA . SER B 1 25 ? -8.44 -24.319 4.763 1 80.1 25 SER B CA 1
ATOM 2500 C C . SER B 1 25 ? -8.276 -25.832 4.656 1 80.1 25 SER B C 1
ATOM 2502 O O . SER B 1 25 ? -7.445 -26.318 3.887 1 80.1 25 SER B O 1
ATOM 2504 N N . VAL B 1 26 ? -9.091 -26.582 5.447 1 84.32 26 VAL B N 1
ATOM 2505 C CA . VAL B 1 26 ? -9.058 -28.041 5.449 1 84.32 26 VAL B CA 1
ATOM 2506 C C . VAL B 1 26 ? -9.633 -28.573 4.139 1 84.32 26 VAL B C 1
ATOM 2508 O O . VAL B 1 26 ? -9.052 -29.464 3.515 1 84.32 26 VAL B O 1
ATOM 2511 N N . ALA B 1 27 ? -10.686 -27.887 3.753 1 80.85 27 ALA B N 1
ATOM 2512 C CA . ALA B 1 27 ? -11.328 -28.327 2.518 1 80.85 27 ALA B CA 1
ATOM 2513 C C . ALA B 1 27 ? -10.43 -28.07 1.311 1 80.85 27 ALA B C 1
ATOM 2515 O O . ALA B 1 27 ? -10.29 -28.93 0.439 1 80.85 27 ALA B O 1
ATOM 2516 N N . GLY B 1 28 ? -9.859 -26.97 1.315 1 81.35 28 GLY B N 1
ATOM 2517 C CA . GLY B 1 28 ? -8.948 -26.646 0.228 1 81.35 28 GLY B CA 1
ATOM 2518 C C . GLY B 1 28 ? -7.752 -27.577 0.155 1 81.35 28 GLY B C 1
ATOM 2519 O O . GLY B 1 28 ? -7.363 -28.011 -0.931 1 81.35 28 GLY B O 1
ATOM 2520 N N . ALA B 1 29 ? -7.239 -27.85 1.282 1 85.39 29 ALA B N 1
ATOM 2521 C CA . ALA B 1 29 ? -6.097 -28.758 1.346 1 85.39 29 ALA B CA 1
ATOM 2522 C C . ALA B 1 29 ? -6.493 -30.169 0.923 1 85.39 29 ALA B C 1
ATOM 2524 O O . ALA B 1 29 ? -5.73 -30.857 0.24 1 85.39 29 ALA B O 1
ATOM 2525 N N . ALA B 1 30 ? -7.668 -30.58 1.287 1 86.26 30 ALA B N 1
ATOM 2526 C CA . ALA B 1 30 ? -8.169 -31.898 0.904 1 86.26 30 ALA B CA 1
ATOM 2527 C C . ALA B 1 30 ? -8.293 -32.018 -0.612 1 86.26 30 ALA B C 1
ATOM 2529 O O . ALA B 1 30 ? -7.839 -33.001 -1.202 1 86.26 30 ALA B O 1
ATOM 2530 N N . ASP B 1 31 ? -8.821 -31.045 -1.165 1 80.74 31 ASP B N 1
ATOM 2531 C CA . ASP B 1 31 ? -8.996 -31.015 -2.614 1 80.74 31 ASP B CA 1
ATOM 2532 C C . ASP B 1 31 ? -7.65 -31.087 -3.332 1 80.74 31 ASP B C 1
ATOM 2534 O O . ASP B 1 31 ? -7.481 -31.87 -4.268 1 80.74 31 ASP B O 1
ATOM 2538 N N . ARG B 1 32 ? -6.755 -30.384 -2.798 1 76.06 32 ARG B N 1
ATOM 2539 C CA . ARG B 1 32 ? -5.432 -30.318 -3.41 1 76.06 32 ARG B CA 1
ATOM 2540 C C . ARG B 1 32 ? -4.727 -31.669 -3.337 1 76.06 32 ARG B C 1
ATOM 2542 O O . ARG B 1 32 ? -3.996 -32.044 -4.256 1 76.06 32 ARG B O 1
ATOM 2549 N N . MET B 1 33 ? -4.979 -32.34 -2.287 1 80.77 33 MET B N 1
ATOM 2550 C CA . MET B 1 33 ? -4.262 -33.591 -2.056 1 80.77 33 MET B CA 1
ATOM 2551 C C . MET B 1 33 ? -5.111 -34.789 -2.469 1 80.77 33 MET B C 1
ATOM 2553 O O . MET B 1 33 ? -4.724 -35.937 -2.244 1 80.77 33 MET B O 1
ATOM 2557 N N . ASN B 1 34 ? -6.301 -34.442 -3.043 1 81.36 34 ASN B N 1
ATOM 2558 C CA . ASN B 1 34 ? -7.238 -35.485 -3.448 1 81.36 34 ASN B CA 1
ATOM 2559 C C . ASN B 1 34 ? -7.595 -36.402 -2.282 1 81.36 34 ASN B C 1
ATOM 2561 O O . ASN B 1 34 ? -7.527 -37.626 -2.406 1 81.36 34 ASN B O 1
ATOM 2565 N N . LEU B 1 35 ? -7.849 -35.789 -1.186 1 82.56 35 LEU B N 1
ATOM 2566 C CA . LEU B 1 35 ? -8.323 -36.468 0.015 1 82.56 35 LEU B CA 1
ATOM 2567 C C . LEU B 1 35 ? -9.712 -35.974 0.406 1 82.56 35 LEU B C 1
ATOM 2569 O O . LEU B 1 35 ? -10.165 -34.934 -0.079 1 82.56 35 LEU B O 1
ATOM 2573 N N . SER B 1 36 ? -10.394 -36.753 1.136 1 85.53 36 SER B N 1
ATOM 2574 C CA . SER B 1 36 ? -11.639 -36.272 1.726 1 85.53 36 SER B CA 1
ATOM 2575 C C . SER B 1 36 ? -11.37 -35.304 2.873 1 85.53 36 SER B C 1
ATOM 2577 O O . SER B 1 36 ? -10.333 -35.391 3.535 1 85.53 36 SER B O 1
ATOM 2579 N N . PRO B 1 37 ? -12.334 -34.504 3.069 1 86.63 37 PRO B N 1
ATOM 2580 C CA . PRO B 1 37 ? -12.174 -33.556 4.174 1 86.63 37 PRO B CA 1
ATOM 2581 C C . PRO B 1 37 ? -12.01 -34.246 5.526 1 86.63 37 PRO B C 1
ATOM 2583 O O . PRO B 1 37 ? -11.153 -33.856 6.323 1 86.63 37 PRO B O 1
ATOM 2586 N N . PRO B 1 38 ? -12.675 -35.326 5.823 1 87.39 38 PRO B N 1
ATOM 2587 C CA . PRO B 1 38 ? -12.425 -36.027 7.084 1 87.39 38 PRO B CA 1
ATOM 2588 C C . PRO B 1 38 ? -11.008 -36.588 7.176 1 87.39 38 PRO B C 1
ATOM 2590 O O . PRO B 1 38 ? -10.396 -36.557 8.247 1 87.39 38 PRO B O 1
ATOM 2593 N N . ALA B 1 39 ? -10.54 -37.082 6.069 1 86.91 39 ALA B N 1
ATOM 2594 C CA . ALA B 1 39 ? -9.173 -37.594 6.042 1 86.91 39 ALA B CA 1
ATOM 2595 C C . ALA B 1 39 ? -8.164 -36.478 6.296 1 86.91 39 ALA B C 1
ATOM 2597 O O . ALA B 1 39 ? -7.2 -36.661 7.043 1 86.91 39 ALA B O 1
ATOM 2598 N N . MET B 1 40 ? -8.41 -35.372 5.696 1 88.99 40 MET B N 1
ATOM 2599 C CA . MET B 1 40 ? -7.539 -34.216 5.89 1 88.99 40 MET B CA 1
ATOM 2600 C C . MET B 1 40 ? -7.58 -33.742 7.339 1 88.99 40 MET B C 1
ATOM 2602 O O . MET B 1 40 ? -6.546 -33.395 7.912 1 88.99 40 MET B O 1
ATOM 2606 N N . SER B 1 41 ? -8.757 -33.785 7.947 1 90.44 41 SER B N 1
ATOM 2607 C CA . SER B 1 41 ? -8.909 -33.385 9.342 1 90.44 41 SER B CA 1
ATOM 2608 C C . SER B 1 41 ? -8.133 -34.313 10.271 1 90.44 41 SER B C 1
ATOM 2610 O O . SER B 1 41 ? -7.526 -33.86 11.244 1 90.44 41 SER B O 1
ATOM 2612 N N . ARG B 1 42 ? -8.162 -35.58 9.917 1 87.74 42 ARG B N 1
ATOM 2613 C CA . ARG B 1 42 ? -7.406 -36.554 10.698 1 87.74 42 ARG B CA 1
ATOM 2614 C C . ARG B 1 42 ? -5.906 -36.298 10.589 1 87.74 42 ARG B C 1
ATOM 2616 O O . ARG B 1 42 ? -5.182 -36.383 11.583 1 87.74 42 ARG B O 1
ATOM 2623 N N . GLN B 1 43 ? -5.574 -35.996 9.382 1 88.22 43 GLN B N 1
ATOM 2624 C CA . GLN B 1 43 ? -4.163 -35.689 9.175 1 88.22 43 GLN B CA 1
ATOM 2625 C C . GLN B 1 43 ? -3.757 -34.428 9.933 1 88.22 43 GLN B C 1
ATOM 2627 O O . GLN B 1 43 ? -2.669 -34.366 10.509 1 88.22 43 GLN B O 1
ATOM 2632 N N . LEU B 1 44 ? -4.621 -33.449 9.949 1 89.91 44 LEU B N 1
ATOM 2633 C CA . LEU B 1 44 ? -4.353 -32.22 10.688 1 89.91 44 LEU B CA 1
ATOM 2634 C C . LEU B 1 44 ? -4.218 -32.502 12.181 1 89.91 44 LEU B C 1
ATOM 2636 O O . LEU B 1 44 ? -3.334 -31.954 12.843 1 89.91 44 LEU B O 1
ATOM 2640 N N . ALA B 1 45 ? -5.029 -33.378 12.663 1 89.61 45 ALA B N 1
ATOM 2641 C CA . ALA B 1 45 ? -4.958 -33.754 14.073 1 89.61 45 ALA B CA 1
ATOM 2642 C C . ALA B 1 45 ? -3.617 -34.405 14.4 1 89.61 45 ALA B C 1
ATOM 2644 O O . ALA B 1 45 ? -3.024 -34.127 15.445 1 89.61 45 ALA B O 1
ATOM 2645 N N . ARG B 1 46 ? -3.177 -35.245 13.509 1 85.85 46 ARG B N 1
ATOM 2646 C CA . ARG B 1 46 ? -1.886 -35.902 13.693 1 85.85 46 ARG B CA 1
ATOM 2647 C C . ARG B 1 46 ? -0.75 -34.885 13.688 1 85.85 46 ARG B C 1
ATOM 2649 O O . ARG B 1 46 ? 0.168 -34.968 14.507 1 85.85 46 ARG B O 1
ATOM 2656 N N . ILE B 1 47 ? -0.851 -33.94 12.762 1 87.47 47 ILE B N 1
ATOM 2657 C CA . ILE B 1 47 ? 0.162 -32.896 12.648 1 87.47 47 ILE B CA 1
ATOM 2658 C C . ILE B 1 47 ? 0.175 -32.049 13.919 1 87.47 47 ILE B C 1
ATOM 2660 O O . ILE B 1 47 ? 1.241 -31.734 14.452 1 87.47 47 ILE B O 1
ATOM 2664 N N . ARG B 1 48 ? -0.99 -31.732 14.368 1 88.3 48 ARG B N 1
ATOM 2665 C CA . ARG B 1 48 ? -1.116 -30.953 15.596 1 88.3 48 ARG B CA 1
ATOM 2666 C C . ARG B 1 48 ? -0.443 -31.662 16.766 1 88.3 48 ARG B C 1
ATOM 2668 O O . ARG B 1 48 ? 0.271 -31.035 17.551 1 88.3 48 ARG B O 1
ATOM 2675 N N . HIS B 1 49 ? -0.709 -32.917 16.843 1 84.61 49 HIS B N 1
ATOM 2676 C CA . HIS B 1 49 ? -0.141 -33.722 17.919 1 84.61 49 HIS B CA 1
ATOM 2677 C C . HIS B 1 49 ? 1.379 -33.781 17.819 1 84.61 49 HIS B C 1
ATOM 2679 O O . HIS B 1 49 ? 2.079 -33.587 18.816 1 84.61 49 HIS B O 1
ATOM 2685 N N . LEU B 1 50 ? 1.837 -33.973 16.657 1 80.05 50 LEU B N 1
ATOM 2686 C CA . LEU B 1 50 ? 3.274 -34.097 16.438 1 80.05 50 LEU B CA 1
ATOM 2687 C C . LEU B 1 50 ? 3.985 -32.782 16.741 1 80.05 50 LEU B C 1
ATOM 2689 O O . LEU B 1 50 ? 5.089 -32.78 17.289 1 80.05 50 LEU B O 1
ATOM 2693 N N . MET B 1 51 ? 3.297 -31.693 16.343 1 82.06 51 MET B N 1
ATOM 2694 C CA . MET B 1 51 ? 3.933 -30.385 16.463 1 82.06 51 MET B CA 1
ATOM 2695 C C . MET B 1 51 ? 3.666 -29.774 17.835 1 82.06 51 MET B C 1
ATOM 2697 O O . MET B 1 51 ? 4.345 -28.829 18.241 1 82.06 51 MET B O 1
ATOM 2701 N N . GLY B 1 52 ? 2.744 -30.291 18.538 1 84.91 52 GLY B N 1
ATOM 2702 C CA . GLY B 1 52 ? 2.326 -29.629 19.764 1 84.91 52 GLY B CA 1
ATOM 2703 C C . GLY B 1 52 ? 1.789 -28.229 19.533 1 84.91 52 GLY B C 1
ATOM 2704 O O . GLY B 1 52 ? 2.049 -27.321 20.324 1 84.91 52 GLY B O 1
ATOM 2705 N N . ASP B 1 53 ? 1.262 -28.001 18.364 1 85.66 53 ASP B N 1
ATOM 2706 C CA . ASP B 1 53 ? 0.747 -26.717 17.897 1 85.66 53 ASP B CA 1
ATOM 2707 C C . ASP B 1 53 ? -0.536 -26.901 17.09 1 85.66 53 ASP B C 1
ATOM 2709 O O . ASP B 1 53 ? -0.651 -27.842 16.302 1 85.66 53 ASP B O 1
ATOM 2713 N N . PRO B 1 54 ? -1.543 -26.055 17.28 1 89.28 54 PRO B N 1
ATOM 2714 C CA . PRO B 1 54 ? -2.798 -26.163 16.532 1 89.28 54 PRO B CA 1
ATOM 2715 C C . PRO B 1 54 ? -2.607 -25.977 15.029 1 89.28 54 PRO B C 1
ATOM 2717 O O . PRO B 1 54 ? -3.482 -26.345 14.241 1 89.28 54 PRO B O 1
ATOM 2720 N N . VAL B 1 55 ? -1.506 -25.436 14.495 1 86.63 55 VAL B N 1
ATOM 2721 C CA . VAL B 1 55 ? -1.102 -25.246 13.106 1 86.63 55 VAL B CA 1
ATOM 2722 C C . VAL B 1 55 ? -2.023 -24.229 12.435 1 86.63 55 VAL B C 1
ATOM 2724 O O . VAL B 1 55 ? -1.558 -23.223 11.893 1 86.63 55 VAL B O 1
ATOM 2727 N N . LEU B 1 56 ? -3.361 -24.362 12.524 1 87.49 56 LEU B N 1
ATOM 2728 C CA . LEU B 1 56 ? -4.399 -23.461 12.035 1 87.49 56 LEU B CA 1
ATOM 2729 C C . LEU B 1 56 ? -5.414 -23.153 13.131 1 87.49 56 LEU B C 1
ATOM 2731 O O . LEU B 1 56 ? -5.805 -24.044 13.889 1 87.49 56 LEU B O 1
ATOM 2735 N N . VAL B 1 57 ? -5.622 -21.809 13.216 1 84.26 57 VAL B N 1
ATOM 2736 C CA . VAL B 1 57 ? -6.619 -21.395 14.198 1 84.26 57 VAL B CA 1
ATOM 2737 C C . VAL B 1 57 ? -7.698 -20.557 13.517 1 84.26 57 VAL B C 1
ATOM 2739 O O . VAL B 1 57 ? -7.46 -19.965 12.461 1 84.26 57 VAL B O 1
ATOM 2742 N N . ARG B 1 58 ? -8.822 -20.567 14.065 1 73.93 58 ARG B N 1
ATOM 2743 C CA . ARG B 1 58 ? -9.955 -19.827 13.519 1 73.93 58 ARG B CA 1
ATOM 2744 C C . ARG B 1 58 ? -9.742 -18.323 13.653 1 73.93 58 ARG B C 1
ATOM 2746 O O . ARG B 1 58 ? -9.279 -17.847 14.691 1 73.93 58 ARG B O 1
ATOM 2753 N N . ALA B 1 59 ? -9.738 -17.763 12.634 1 64.26 59 ALA B N 1
ATOM 2754 C CA . ALA B 1 59 ? -9.765 -16.303 12.599 1 64.26 59 ALA B CA 1
ATOM 2755 C C . ALA B 1 59 ? -10.941 -15.797 11.768 1 64.26 59 ALA B C 1
ATOM 2757 O O . ALA B 1 59 ? -10.885 -15.8 10.536 1 64.26 59 ALA B O 1
ATOM 2758 N N . GLY B 1 60 ? -11.965 -15.354 12.456 1 59.48 60 GLY B N 1
ATOM 2759 C CA . GLY B 1 60 ? -13.204 -15.037 11.764 1 59.48 60 GLY B CA 1
ATOM 2760 C C . GLY B 1 60 ? -13.814 -16.231 11.055 1 59.48 60 GLY B C 1
ATOM 2761 O O . GLY B 1 60 ? -14.068 -17.265 11.677 1 59.48 60 GLY B O 1
ATOM 2762 N N . ARG B 1 61 ? -14.083 -16.048 9.742 1 57.95 61 ARG B N 1
ATOM 2763 C CA . ARG B 1 61 ? -14.719 -17.105 8.963 1 57.95 61 ARG B CA 1
ATOM 2764 C C . ARG B 1 61 ? -13.677 -18.03 8.341 1 57.95 61 ARG B C 1
ATOM 2766 O O . ARG B 1 61 ? -14.025 -18.988 7.648 1 57.95 61 ARG B O 1
ATOM 2773 N N . GLY B 1 62 ? -12.435 -17.809 8.648 1 65.9 62 GLY B N 1
ATOM 2774 C CA . GLY B 1 62 ? -11.399 -18.622 8.032 1 65.9 62 GLY B CA 1
ATOM 2775 C C . GLY B 1 62 ? -10.383 -19.148 9.028 1 65.9 62 GLY B C 1
ATOM 2776 O O . GLY B 1 62 ? -10.581 -19.044 10.24 1 65.9 62 GLY B O 1
ATOM 2777 N N . LEU B 1 63 ? -9.517 -20.022 8.553 1 76.02 63 LEU B N 1
ATOM 2778 C CA . LEU B 1 63 ? -8.397 -20.535 9.334 1 76.02 63 LEU B CA 1
ATOM 2779 C C . LEU B 1 63 ? -7.106 -19.807 8.975 1 76.02 63 LEU B C 1
ATOM 2781 O O . LEU B 1 63 ? -6.87 -19.491 7.807 1 76.02 63 LEU B O 1
ATOM 2785 N N . VAL B 1 64 ? -6.42 -19.397 10.034 1 77.87 64 VAL B N 1
ATOM 2786 C CA . VAL B 1 64 ? -5.116 -18.783 9.81 1 77.87 64 VAL B CA 1
ATOM 2787 C C . VAL B 1 64 ? -4.031 -19.603 10.505 1 77.87 64 VAL B C 1
ATOM 2789 O O . VAL B 1 64 ? -4.273 -20.198 11.557 1 77.87 64 VAL B O 1
ATOM 2792 N N . PRO B 1 65 ? -2.897 -19.698 9.85 1 80.95 65 PRO B N 1
ATOM 2793 C CA . PRO B 1 65 ? -1.798 -20.423 10.491 1 80.95 65 PRO B CA 1
ATOM 2794 C C . PRO B 1 65 ? -1.332 -19.763 11.787 1 80.95 65 PRO B C 1
ATOM 2796 O O . PRO B 1 65 ? -1.399 -18.538 11.918 1 80.95 65 PRO B O 1
ATOM 2799 N N . THR B 1 66 ? -0.938 -20.589 12.737 1 81.31 66 THR B N 1
ATOM 2800 C CA . THR B 1 66 ? -0.269 -20.067 13.924 1 81.31 66 THR B CA 1
ATOM 2801 C C . THR B 1 66 ? 1.095 -19.487 13.563 1 81.31 66 THR B C 1
ATOM 2803 O O . THR B 1 66 ? 1.658 -19.813 12.516 1 81.31 66 THR B O 1
ATOM 2806 N N . PRO B 1 67 ? 1.588 -18.659 14.407 1 73.66 67 PRO B N 1
ATOM 2807 C CA . PRO B 1 67 ? 2.923 -18.111 14.157 1 73.66 67 PRO B CA 1
ATOM 2808 C C . PRO B 1 67 ? 3.983 -19.196 13.985 1 73.66 67 PRO B C 1
ATOM 2810 O O . PRO B 1 67 ? 4.857 -19.079 13.123 1 73.66 67 PRO B O 1
ATOM 2813 N N . ARG B 1 68 ? 3.867 -20.209 14.73 1 76.95 68 ARG B N 1
ATOM 2814 C CA . ARG B 1 68 ? 4.816 -21.314 14.632 1 76.95 68 ARG B CA 1
ATOM 2815 C C . ARG B 1 68 ? 4.694 -22.023 13.287 1 76.95 68 ARG B C 1
ATOM 2817 O O . ARG B 1 68 ? 5.702 -22.334 12.65 1 76.95 68 ARG B O 1
ATOM 2824 N N . ALA B 1 69 ? 3.442 -22.289 12.93 1 81.61 69 ALA B N 1
ATOM 2825 C CA . ALA B 1 69 ? 3.219 -22.948 11.647 1 81.61 69 ALA B CA 1
ATOM 2826 C C . ALA B 1 69 ? 3.709 -22.081 10.491 1 81.61 69 ALA B C 1
ATOM 2828 O O . ALA B 1 69 ? 4.321 -22.583 9.546 1 81.61 69 ALA B O 1
ATOM 2829 N N . GLU B 1 70 ? 3.506 -20.807 10.655 1 75.41 70 GLU B N 1
ATOM 2830 C CA . GLU B 1 70 ? 3.944 -19.859 9.635 1 75.41 70 GLU B CA 1
ATOM 2831 C C . GLU B 1 70 ? 5.466 -19.822 9.533 1 75.41 70 GLU B C 1
ATOM 2833 O O . GLU B 1 70 ? 6.019 -19.745 8.433 1 75.41 70 GLU B O 1
ATOM 2838 N N . ALA B 1 71 ? 6.096 -19.979 10.643 1 71.15 71 ALA B N 1
ATOM 2839 C CA . ALA B 1 71 ? 7.555 -19.925 10.696 1 71.15 71 ALA B CA 1
ATOM 2840 C C . ALA B 1 71 ? 8.174 -21.147 10.025 1 71.15 71 ALA B C 1
ATOM 2842 O O . ALA B 1 71 ? 9.305 -21.09 9.539 1 71.15 71 ALA B O 1
ATOM 2843 N N . LEU B 1 72 ? 7.391 -22.206 9.894 1 75.72 72 LEU B N 1
ATOM 2844 C CA . LEU B 1 72 ? 7.922 -23.457 9.363 1 75.72 72 LEU B CA 1
ATOM 2845 C C . LEU B 1 72 ? 7.706 -23.543 7.856 1 75.72 72 LEU B C 1
ATOM 2847 O O . LEU B 1 72 ? 8.256 -24.427 7.195 1 75.72 72 LEU B O 1
ATOM 2851 N N . ARG B 1 73 ? 6.927 -22.636 7.425 1 74.17 73 ARG B N 1
ATOM 2852 C CA . ARG B 1 73 ? 6.483 -22.735 6.039 1 74.17 73 ARG B CA 1
ATOM 2853 C C . ARG B 1 73 ? 7.672 -22.8 5.086 1 74.17 73 ARG B C 1
ATOM 2855 O O . ARG B 1 73 ? 7.717 -23.655 4.198 1 74.17 73 ARG B O 1
ATOM 2862 N N . GLY B 1 74 ? 8.623 -21.977 5.307 1 69.57 74 GLY B N 1
ATOM 2863 C CA . GLY B 1 74 ? 9.786 -21.956 4.434 1 69.57 74 GLY B CA 1
ATOM 2864 C C . GLY B 1 74 ? 10.608 -23.228 4.506 1 69.57 74 GLY B C 1
ATOM 2865 O O . GLY B 1 74 ? 11 -23.779 3.474 1 69.57 74 GLY B O 1
ATOM 2866 N N . GLN B 1 75 ? 10.802 -23.603 5.671 1 71.46 75 GLN B N 1
ATOM 2867 C CA . GLN B 1 75 ? 11.593 -24.813 5.869 1 71.46 75 GLN B CA 1
ATOM 2868 C C . GLN B 1 75 ? 10.881 -26.035 5.298 1 71.46 75 GLN B C 1
ATOM 2870 O O . GLN B 1 75 ? 11.515 -26.906 4.697 1 71.46 75 GLN B O 1
ATOM 2875 N N . LEU B 1 76 ? 9.638 -26.019 5.55 1 75.16 76 LEU B N 1
ATOM 2876 C CA . LEU B 1 76 ? 8.825 -27.118 5.041 1 75.16 76 LEU B CA 1
ATOM 2877 C C . LEU B 1 76 ? 8.888 -27.181 3.518 1 75.16 76 LEU B C 1
ATOM 2879 O O . LEU B 1 76 ? 9.101 -28.252 2.945 1 75.16 76 LEU B O 1
ATOM 2883 N N . ARG B 1 77 ? 8.84 -26.141 3.006 1 69.99 77 ARG B N 1
ATOM 2884 C CA . ARG B 1 77 ? 8.874 -26.062 1.55 1 69.99 77 ARG B CA 1
ATOM 2885 C C . ARG B 1 77 ? 10.216 -26.542 1.007 1 69.99 77 ARG B C 1
ATOM 2887 O O . ARG B 1 77 ? 10.265 -27.283 0.023 1 69.99 77 ARG B O 1
ATOM 2894 N N . GLN B 1 78 ? 11.156 -26.156 1.599 1 67.67 78 GLN B N 1
ATOM 2895 C CA . GLN B 1 78 ? 12.491 -26.571 1.182 1 67.67 78 GLN B CA 1
ATOM 2896 C C . GLN B 1 78 ? 12.655 -28.085 1.288 1 67.67 78 GLN B C 1
ATOM 2898 O O . GLN B 1 78 ? 13.183 -28.723 0.375 1 67.67 78 GLN B O 1
ATOM 2903 N N . LEU B 1 79 ? 12.193 -28.558 2.311 1 70.7 79 LEU B N 1
ATOM 2904 C CA . LEU B 1 79 ? 12.322 -29.99 2.554 1 70.7 79 LEU B CA 1
ATOM 2905 C C . LEU B 1 79 ? 11.55 -30.79 1.51 1 70.7 79 LEU B C 1
ATOM 2907 O O . LEU B 1 79 ? 12.057 -31.782 0.982 1 70.7 79 LEU B O 1
ATOM 2911 N N . ILE B 1 80 ? 10.402 -30.31 1.242 1 70.42 80 ILE B N 1
ATOM 2912 C CA . ILE B 1 80 ? 9.565 -31.007 0.271 1 70.42 80 ILE B CA 1
ATOM 2913 C C . ILE B 1 80 ? 10.204 -30.928 -1.113 1 70.42 80 ILE B C 1
ATOM 2915 O O . ILE B 1 80 ? 10.256 -31.924 -1.838 1 70.42 80 ILE B O 1
ATOM 2919 N N . GLN B 1 81 ? 10.664 -29.812 -1.411 1 66.81 81 GLN B N 1
ATOM 2920 C CA . GLN B 1 81 ? 11.319 -29.622 -2.701 1 66.81 81 GLN B CA 1
ATOM 2921 C C . GLN B 1 81 ? 12.571 -30.487 -2.816 1 66.81 81 GLN B C 1
ATOM 2923 O O . GLN B 1 81 ? 12.83 -31.077 -3.867 1 66.81 81 GLN B O 1
ATOM 2928 N N . GLU B 1 82 ? 13.267 -30.487 -1.746 1 65.3 82 GLU B N 1
ATOM 2929 C CA . GLU B 1 82 ? 14.464 -31.324 -1.725 1 65.3 82 GLU B CA 1
ATOM 2930 C C . GLU B 1 82 ? 14.108 -32.8 -1.879 1 65.3 82 GLU B C 1
ATOM 2932 O O . GLU B 1 82 ? 14.776 -33.531 -2.613 1 65.3 82 GLU B O 1
ATOM 2937 N N . ALA B 1 83 ? 13.118 -33.181 -1.214 1 65.32 83 ALA B N 1
ATOM 2938 C CA . ALA B 1 83 ? 12.654 -34.563 -1.306 1 65.32 83 ALA B CA 1
ATOM 2939 C C . ALA B 1 83 ? 12.186 -34.891 -2.721 1 65.32 83 ALA B C 1
ATOM 2941 O O . ALA B 1 83 ? 12.491 -35.963 -3.25 1 65.32 83 ALA B O 1
ATOM 2942 N N . GLU B 1 84 ? 11.443 -33.978 -3.238 1 63.63 84 GLU B N 1
ATOM 2943 C CA . GLU B 1 84 ? 10.964 -34.16 -4.605 1 63.63 84 GLU B CA 1
ATOM 2944 C C . GLU B 1 84 ? 12.126 -34.237 -5.591 1 63.63 84 GLU B C 1
ATOM 2946 O O . GLU B 1 84 ? 12.105 -35.046 -6.521 1 63.63 84 GLU B O 1
ATOM 2951 N N . ALA B 1 85 ? 13.031 -33.354 -5.332 1 62.53 85 ALA B N 1
ATOM 2952 C CA . ALA B 1 85 ? 14.211 -33.335 -6.193 1 62.53 85 ALA B CA 1
ATOM 2953 C C . ALA B 1 85 ? 14.95 -34.669 -6.14 1 62.53 85 ALA B C 1
ATOM 2955 O O . ALA B 1 85 ? 15.465 -35.141 -7.157 1 62.53 85 ALA B O 1
ATOM 2956 N N . LEU B 1 86 ? 14.99 -35.182 -4.979 1 58.33 86 LEU B N 1
ATOM 2957 C CA . LEU B 1 86 ? 15.66 -36.463 -4.789 1 58.33 86 LEU B CA 1
ATOM 2958 C C . LEU B 1 86 ? 14.944 -37.571 -5.554 1 58.33 86 LEU B C 1
ATOM 2960 O O . LEU B 1 86 ? 15.588 -38.469 -6.102 1 58.33 86 LEU B O 1
ATOM 2964 N N . VAL B 1 87 ? 13.642 -37.526 -5.485 1 58.08 87 VAL B N 1
ATOM 2965 C CA . VAL B 1 87 ? 12.842 -38.563 -6.129 1 58.08 87 VAL B CA 1
ATOM 2966 C C . VAL B 1 87 ? 12.879 -38.378 -7.644 1 58.08 87 VAL B C 1
ATOM 2968 O O . VAL B 1 87 ? 12.935 -39.355 -8.394 1 58.08 87 VAL B O 1
ATOM 2971 N N . ARG B 1 88 ? 12.535 -37.154 -8.026 1 54.39 88 ARG B N 1
ATOM 2972 C CA . ARG B 1 88 ? 12.47 -36.902 -9.462 1 54.39 88 ARG B CA 1
ATOM 2973 C C . ARG B 1 88 ? 13.827 -37.129 -10.119 1 54.39 88 ARG B C 1
ATOM 2975 O O . ARG B 1 88 ? 13.912 -37.3 -11.337 1 54.39 88 ARG B O 1
ATOM 2982 N N . GLY B 1 89 ? 14.726 -37.705 -9.418 1 50.96 89 GLY B N 1
ATOM 2983 C CA . GLY B 1 89 ? 16.036 -37.782 -10.046 1 50.96 89 GLY B CA 1
ATOM 2984 C C . GLY B 1 89 ? 16.478 -36.47 -10.666 1 50.96 89 GLY B C 1
ATOM 2985 O O . GLY B 1 89 ? 15.768 -35.466 -10.579 1 50.96 89 GLY B O 1
ATOM 2986 N N . GLY B 1 90 ? 17.81 -36.181 -11.005 1 50.51 90 GLY B N 1
ATOM 2987 C CA . GLY B 1 90 ? 18.408 -35.078 -11.74 1 50.51 90 GLY B CA 1
ATOM 2988 C C . GLY B 1 90 ? 17.559 -34.605 -12.904 1 50.51 90 GLY B C 1
ATOM 2989 O O . GLY B 1 90 ? 18.086 -34.113 -13.904 1 50.51 90 GLY B O 1
ATOM 2990 N N . GLY B 1 91 ? 16.38 -35.087 -13.042 1 53.68 91 GLY B N 1
ATOM 2991 C CA . GLY B 1 91 ? 15.661 -34.771 -14.266 1 53.68 91 GLY B CA 1
ATOM 2992 C C . GLY B 1 91 ? 15.413 -33.285 -14.446 1 53.68 91 GLY B C 1
ATOM 2993 O O . GLY B 1 91 ? 15.698 -32.49 -13.548 1 53.68 91 GLY B O 1
ATOM 2994 N N . ASP B 1 92 ? 15.071 -32.805 -15.736 1 65.88 92 ASP B N 1
ATOM 2995 C CA . ASP B 1 92 ? 14.93 -31.46 -16.287 1 65.88 92 ASP B CA 1
ATOM 2996 C C . ASP B 1 92 ? 13.794 -30.703 -15.603 1 65.88 92 ASP B C 1
ATOM 2998 O O . ASP B 1 92 ? 12.709 -31.251 -15.401 1 65.88 92 ASP B O 1
ATOM 3002 N N . PHE B 1 93 ? 14.061 -29.82 -14.755 1 77.23 93 PHE B N 1
ATOM 3003 C CA . PHE B 1 93 ? 13.09 -28.893 -14.187 1 77.23 93 PHE B CA 1
ATOM 3004 C C . PHE B 1 93 ? 12.03 -28.521 -15.217 1 77.23 93 PHE B C 1
ATOM 3006 O O . PHE B 1 93 ? 12.357 -28.15 -16.346 1 77.23 93 PHE B O 1
ATOM 3013 N N . ASP B 1 94 ? 10.81 -28.916 -14.888 1 84.95 94 ASP B N 1
ATOM 3014 C CA . ASP B 1 94 ? 9.67 -28.536 -15.717 1 84.95 94 ASP B CA 1
ATOM 3015 C C . ASP B 1 94 ? 8.752 -27.565 -14.978 1 84.95 94 ASP B C 1
ATOM 3017 O O . ASP B 1 94 ? 8.02 -27.964 -14.069 1 84.95 94 ASP B O 1
ATOM 3021 N N . PRO B 1 95 ? 8.727 -26.308 -15.378 1 88.33 95 PRO B N 1
ATOM 3022 C CA . PRO B 1 95 ? 7.907 -25.303 -14.698 1 88.33 95 PRO B CA 1
ATOM 3023 C C . PRO B 1 95 ? 6.423 -25.661 -14.688 1 88.33 95 PRO B C 1
ATOM 3025 O O . PRO B 1 95 ? 5.693 -25.259 -13.777 1 88.33 95 PRO B O 1
ATOM 3028 N N . ALA B 1 96 ? 6.014 -26.379 -15.642 1 88.91 96 ALA B N 1
ATOM 3029 C CA . ALA B 1 96 ? 4.596 -26.706 -15.765 1 88.91 96 ALA B CA 1
ATOM 3030 C C . ALA B 1 96 ? 4.12 -27.537 -14.577 1 88.91 96 ALA B C 1
ATOM 3032 O O . ALA B 1 96 ? 2.916 -27.653 -14.335 1 88.91 96 ALA B O 1
ATOM 3033 N N . ARG B 1 97 ? 5.035 -28.035 -13.841 1 84.01 97 ARG B N 1
ATOM 3034 C CA . ARG B 1 97 ? 4.684 -28.924 -12.738 1 84.01 97 ARG B CA 1
ATOM 3035 C C . ARG B 1 97 ? 4.721 -28.184 -11.405 1 84.01 97 ARG B C 1
ATOM 3037 O O . ARG B 1 97 ? 4.327 -28.731 -10.374 1 84.01 97 ARG B O 1
ATOM 3044 N N . ILE B 1 98 ? 5.161 -26.967 -11.47 1 81.29 98 ILE B N 1
ATOM 3045 C CA . ILE B 1 98 ? 5.231 -26.198 -10.233 1 81.29 98 ILE B CA 1
ATOM 3046 C C . ILE B 1 98 ? 3.821 -25.928 -9.712 1 81.29 98 ILE B C 1
ATOM 3048 O O . ILE B 1 98 ? 2.963 -25.44 -10.451 1 81.29 98 ILE B O 1
ATOM 3052 N N . ASP B 1 99 ? 3.628 -26.37 -8.564 1 81.71 99 ASP B N 1
ATOM 3053 C CA . ASP B 1 99 ? 2.386 -26.097 -7.847 1 81.71 99 ASP B CA 1
ATOM 3054 C C . ASP B 1 99 ? 2.662 -25.409 -6.512 1 81.71 99 ASP B C 1
ATOM 3056 O O . ASP B 1 99 ? 2.663 -26.056 -5.463 1 81.71 99 ASP B O 1
ATOM 3060 N N . HIS B 1 100 ? 3.003 -24.098 -6.73 1 79.6 100 HIS B N 1
ATOM 3061 C CA . HIS B 1 100 ? 3.488 -23.338 -5.584 1 79.6 100 HIS B CA 1
ATOM 3062 C C . HIS B 1 100 ? 3.048 -21.88 -5.663 1 79.6 100 HIS B C 1
ATOM 3064 O O . HIS B 1 100 ? 2.837 -21.35 -6.756 1 79.6 100 HIS B O 1
ATOM 3070 N N . SER B 1 101 ? 2.849 -21.335 -4.426 1 87.4 101 SER B N 1
ATOM 3071 C CA . SER B 1 101 ? 2.634 -19.894 -4.357 1 87.4 101 SER B CA 1
ATOM 3072 C C . SER B 1 101 ? 3.922 -19.158 -4.003 1 87.4 101 SER B C 1
ATOM 3074 O O . SER B 1 101 ? 4.587 -19.498 -3.022 1 87.4 101 SER B O 1
ATOM 3076 N N . PHE B 1 102 ? 4.307 -18.284 -4.795 1 93.39 102 PHE B N 1
ATOM 3077 C CA . PHE B 1 102 ? 5.477 -17.456 -4.526 1 93.39 102 PHE B CA 1
ATOM 3078 C C . PHE B 1 102 ? 5.064 -16.092 -3.987 1 93.39 102 PHE B C 1
ATOM 3080 O O . PHE B 1 102 ? 4.075 -15.513 -4.442 1 93.39 102 PHE B O 1
ATOM 3087 N N . THR B 1 103 ? 5.824 -15.605 -3.031 1 94.45 103 THR B N 1
ATOM 3088 C CA . THR B 1 103 ? 5.609 -14.268 -2.49 1 94.45 103 THR B CA 1
ATOM 3089 C C . THR B 1 103 ? 6.738 -13.329 -2.904 1 94.45 103 THR B C 1
ATOM 3091 O O . THR B 1 103 ? 7.909 -13.596 -2.625 1 94.45 103 THR B O 1
ATOM 3094 N N . ILE B 1 104 ? 6.363 -12.274 -3.574 1 96.24 104 ILE B N 1
ATOM 3095 C CA . ILE B 1 104 ? 7.292 -11.226 -3.983 1 96.24 104 ILE B CA 1
ATOM 3096 C C . ILE B 1 104 ? 6.979 -9.936 -3.228 1 96.24 104 ILE B C 1
ATOM 3098 O O . ILE B 1 104 ? 5.867 -9.41 -3.32 1 96.24 104 ILE B O 1
ATOM 3102 N N . ARG B 1 105 ? 7.92 -9.508 -2.47 1 95.53 105 ARG B N 1
ATOM 3103 C CA . ARG B 1 105 ? 7.778 -8.22 -1.799 1 95.53 105 ARG B CA 1
ATOM 3104 C C . ARG B 1 105 ? 8.36 -7.094 -2.647 1 95.53 105 ARG B C 1
ATOM 3106 O O . ARG B 1 105 ? 9.524 -7.149 -3.047 1 95.53 105 ARG B O 1
ATOM 3113 N N . ALA B 1 106 ? 7.576 -6.122 -2.94 1 93.94 106 ALA B N 1
ATOM 3114 C CA . ALA B 1 106 ? 7.989 -4.99 -3.765 1 93.94 106 ALA B CA 1
ATOM 3115 C C . ALA B 1 106 ? 7.086 -3.782 -3.531 1 93.94 106 ALA B C 1
ATOM 3117 O O . ALA B 1 106 ? 5.96 -3.926 -3.048 1 93.94 106 ALA B O 1
ATOM 3118 N N . ASN B 1 107 ? 7.632 -2.62 -3.851 1 91.64 107 ASN B N 1
ATOM 3119 C CA . ASN B 1 107 ? 6.789 -1.436 -3.729 1 91.64 107 ASN B CA 1
ATOM 3120 C C . ASN B 1 107 ? 5.718 -1.395 -4.815 1 91.64 107 ASN B C 1
ATOM 3122 O O . ASN B 1 107 ? 5.829 -2.089 -5.828 1 91.64 107 ASN B O 1
ATOM 3126 N N . ASP B 1 108 ? 4.705 -0.572 -4.656 1 90.78 108 ASP B N 1
ATOM 3127 C CA . ASP B 1 108 ? 3.546 -0.548 -5.542 1 90.78 108 ASP B CA 1
ATOM 3128 C C . ASP B 1 108 ? 3.915 0.013 -6.914 1 90.78 108 ASP B C 1
ATOM 3130 O O . ASP B 1 108 ? 3.263 -0.297 -7.913 1 90.78 108 ASP B O 1
ATOM 3134 N N . GLY B 1 109 ? 4.963 0.872 -6.993 1 93.6 109 GLY B N 1
ATOM 3135 C CA . GLY B 1 109 ? 5.429 1.296 -8.304 1 93.6 109 GLY B CA 1
ATOM 3136 C C . GLY B 1 109 ? 5.913 0.146 -9.166 1 93.6 109 GLY B C 1
ATOM 3137 O O . GLY B 1 109 ? 5.508 0.017 -10.323 1 93.6 109 GLY B O 1
ATOM 3138 N N . PHE B 1 110 ? 6.707 -0.703 -8.535 1 95.39 110 PHE B N 1
ATOM 3139 C CA . PHE B 1 110 ? 7.239 -1.865 -9.238 1 95.39 110 PHE B CA 1
ATOM 3140 C C . PHE B 1 110 ? 6.114 -2.8 -9.666 1 95.39 110 PHE B C 1
ATOM 3142 O O . PHE B 1 110 ? 6.07 -3.239 -10.817 1 95.39 110 PHE B O 1
ATOM 3149 N N . VAL B 1 111 ? 5.206 -3.145 -8.8 1 96.55 111 VAL B N 1
ATOM 3150 C CA . VAL B 1 111 ? 4.13 -4.09 -9.082 1 96.55 111 VAL B CA 1
ATOM 3151 C C . VAL B 1 111 ? 3.238 -3.542 -10.193 1 96.55 111 VAL B C 1
ATOM 3153 O O . VAL B 1 111 ? 2.853 -4.274 -11.107 1 96.55 111 VAL B O 1
ATOM 3156 N N . GLY B 1 112 ? 2.921 -2.261 -10.1 1 95.09 112 GLY B N 1
ATOM 3157 C CA . GLY B 1 112 ? 2.105 -1.65 -11.138 1 95.09 112 GLY B CA 1
ATOM 3158 C C . GLY B 1 112 ? 2.73 -1.741 -12.517 1 95.09 112 GLY B C 1
ATOM 3159 O O . GLY B 1 112 ? 2.033 -1.983 -13.505 1 95.09 112 GLY B O 1
ATOM 3160 N N . THR B 1 113 ? 4.003 -1.594 -12.608 1 96.09 113 THR B N 1
ATOM 3161 C CA . THR B 1 113 ? 4.692 -1.518 -13.892 1 96.09 113 THR B CA 1
ATOM 3162 C C . THR B 1 113 ? 5.021 -2.915 -14.412 1 96.09 113 THR B C 1
ATOM 3164 O O . THR B 1 113 ? 4.89 -3.185 -15.607 1 96.09 113 THR B O 1
ATOM 3167 N N . PHE B 1 114 ? 5.381 -3.84 -13.497 1 97.2 114 PHE B N 1
ATOM 3168 C CA . PHE B 1 114 ? 5.941 -5.105 -13.96 1 97.2 114 PHE B CA 1
ATOM 3169 C C . PHE B 1 114 ? 5.04 -6.271 -13.57 1 97.2 114 PHE B C 1
ATOM 3171 O O . PHE B 1 114 ? 5.215 -7.388 -14.06 1 97.2 114 PHE B O 1
ATOM 3178 N N . GLY B 1 115 ? 4.109 -6.09 -12.636 1 97.22 115 GLY B N 1
ATOM 3179 C CA . GLY B 1 115 ? 3.322 -7.173 -12.068 1 97.22 115 GLY B CA 1
ATOM 3180 C C . GLY B 1 115 ? 2.573 -7.979 -13.113 1 97.22 115 GLY B C 1
ATOM 3181 O O . GLY B 1 115 ? 2.54 -9.209 -13.049 1 97.22 115 GLY B O 1
ATOM 3182 N N . ALA B 1 116 ? 1.962 -7.273 -14.099 1 96.61 116 ALA B N 1
ATOM 3183 C CA . ALA B 1 116 ? 1.198 -7.95 -15.143 1 96.61 116 ALA B CA 1
ATOM 3184 C C . ALA B 1 116 ? 2.1 -8.837 -15.996 1 96.61 116 ALA B C 1
ATOM 3186 O O . ALA B 1 116 ? 1.746 -9.977 -16.307 1 96.61 116 ALA B O 1
ATOM 3187 N N . ALA B 1 117 ? 3.221 -8.294 -16.354 1 97.1 117 ALA B N 1
ATOM 3188 C CA . ALA B 1 117 ? 4.159 -9.04 -17.189 1 97.1 117 ALA B CA 1
ATOM 3189 C C . ALA B 1 117 ? 4.694 -10.265 -16.454 1 97.1 117 ALA B C 1
ATOM 3191 O O . ALA B 1 117 ? 4.78 -11.353 -17.029 1 97.1 117 ALA B O 1
ATOM 3192 N N . ILE B 1 118 ? 5.053 -10.112 -15.204 1 97.77 118 ILE B N 1
ATOM 3193 C CA . ILE B 1 118 ? 5.557 -11.216 -14.395 1 97.77 118 ILE B CA 1
ATOM 3194 C C . ILE B 1 118 ? 4.485 -12.296 -14.27 1 97.77 118 ILE B C 1
ATOM 3196 O O . ILE B 1 118 ? 4.77 -13.485 -14.436 1 97.77 118 ILE B O 1
ATOM 3200 N N . THR B 1 119 ? 3.282 -11.868 -13.973 1 97.33 119 THR B N 1
ATOM 3201 C CA . THR B 1 119 ? 2.172 -12.799 -13.813 1 97.33 119 THR B CA 1
ATOM 3202 C C . THR B 1 119 ? 1.918 -13.567 -15.107 1 97.33 119 THR B C 1
ATOM 3204 O O . THR B 1 119 ? 1.755 -14.789 -15.088 1 97.33 119 THR B O 1
ATOM 3207 N N . ARG B 1 120 ? 1.866 -12.849 -16.187 1 96.28 120 ARG B N 1
ATOM 3208 C CA . ARG B 1 120 ? 1.644 -13.479 -17.484 1 96.28 120 ARG B CA 1
ATOM 3209 C C . ARG B 1 120 ? 2.704 -14.538 -17.768 1 96.28 120 ARG B C 1
ATOM 3211 O O . ARG B 1 120 ? 2.377 -15.669 -18.134 1 96.28 120 ARG B O 1
ATOM 3218 N N . MET B 1 121 ? 3.959 -14.202 -17.575 1 95.95 121 MET B N 1
ATOM 3219 C CA . MET B 1 121 ? 5.063 -15.125 -17.828 1 95.95 121 MET B CA 1
ATOM 3220 C C . MET B 1 121 ? 4.968 -16.347 -16.92 1 95.95 121 MET B C 1
ATOM 3222 O O . MET B 1 121 ? 5.17 -17.477 -17.37 1 95.95 121 MET B O 1
ATOM 3226 N N . ALA B 1 122 ? 4.654 -16.09 -15.67 1 95.66 122 ALA B N 1
ATOM 3227 C CA . ALA B 1 122 ? 4.566 -17.179 -14.7 1 95.66 122 ALA B CA 1
ATOM 3228 C C . ALA B 1 122 ? 3.436 -18.141 -15.057 1 95.66 122 ALA B C 1
ATOM 3230 O O . ALA B 1 122 ? 3.645 -19.354 -15.126 1 95.66 122 ALA B O 1
ATOM 3231 N N . VAL B 1 123 ? 2.281 -17.634 -15.36 1 94.09 123 VAL B N 1
ATOM 3232 C CA . VAL B 1 123 ? 1.093 -18.452 -15.584 1 94.09 123 VAL B CA 1
ATOM 3233 C C . VAL B 1 123 ? 1.233 -19.218 -16.898 1 94.09 123 VAL B C 1
ATOM 3235 O O . VAL B 1 123 ? 0.786 -20.362 -17.007 1 94.09 123 VAL B O 1
ATOM 3238 N N . GLU B 1 124 ? 1.792 -18.608 -17.886 1 95.01 124 GLU B N 1
ATOM 3239 C CA . GLU B 1 124 ? 2 -19.257 -19.177 1 95.01 124 GLU B CA 1
ATOM 3240 C C . GLU B 1 124 ? 2.919 -20.468 -19.044 1 95.01 124 GLU B C 1
ATOM 3242 O O . GLU B 1 124 ? 2.695 -21.497 -19.685 1 95.01 124 GLU B O 1
ATOM 3247 N N . GLN B 1 125 ? 3.898 -20.333 -18.239 1 94.64 125 GLN B N 1
ATOM 3248 C CA . GLN B 1 125 ? 4.904 -21.382 -18.11 1 94.64 125 GLN B CA 1
ATOM 3249 C C . GLN B 1 125 ? 4.532 -22.369 -17.007 1 94.64 125 GLN B C 1
ATOM 3251 O O . GLN B 1 125 ? 4.886 -23.548 -17.076 1 94.64 125 GLN B O 1
ATOM 3256 N N . ALA B 1 126 ? 3.897 -21.889 -15.979 1 94.15 126 ALA B N 1
ATOM 3257 C CA . ALA B 1 126 ? 3.508 -22.684 -14.818 1 94.15 126 ALA B CA 1
ATOM 3258 C C . ALA B 1 126 ? 2.057 -22.414 -14.43 1 94.15 126 ALA B C 1
ATOM 3260 O O . ALA B 1 126 ? 1.789 -21.673 -13.48 1 94.15 126 ALA B O 1
ATOM 3261 N N . PRO B 1 127 ? 1.159 -23.097 -15.025 1 92.79 127 PRO B N 1
ATOM 3262 C CA . PRO B 1 127 ? -0.262 -22.763 -14.906 1 92.79 127 PRO B CA 1
ATOM 3263 C C . PRO B 1 127 ? -0.805 -22.987 -13.497 1 92.79 127 PRO B C 1
ATOM 3265 O O . PRO B 1 127 ? -1.864 -22.459 -13.148 1 92.79 127 PRO B O 1
ATOM 3268 N N . LYS B 1 128 ? -0.13 -23.736 -12.675 1 90.88 128 LYS B N 1
ATOM 3269 C CA . LYS B 1 128 ? -0.636 -24.023 -11.336 1 90.88 128 LYS B CA 1
ATOM 3270 C C . LYS B 1 128 ? -0.01 -23.092 -10.301 1 90.88 128 LYS B C 1
ATOM 3272 O O . LYS B 1 128 ? -0.356 -23.147 -9.119 1 90.88 128 LYS B O 1
ATOM 3277 N N . VAL B 1 129 ? 0.837 -22.234 -10.718 1 92.01 129 VAL B N 1
ATOM 3278 C CA . VAL B 1 129 ? 1.54 -21.33 -9.813 1 92.01 129 VAL B CA 1
ATOM 3279 C C . VAL B 1 129 ? 0.631 -20.16 -9.443 1 92.01 129 VAL B C 1
ATOM 3281 O O . VAL B 1 129 ? -0.168 -19.703 -10.263 1 92.01 129 VAL B O 1
ATOM 3284 N N . ARG B 1 130 ? 0.775 -19.73 -8.229 1 94.27 130 ARG B N 1
ATOM 3285 C CA . ARG B 1 130 ? 0.133 -18.504 -7.767 1 94.27 130 ARG B CA 1
ATOM 3286 C C . ARG B 1 130 ? 1.167 -17.491 -7.288 1 94.27 130 ARG B C 1
ATOM 3288 O O . ARG B 1 130 ? 2.182 -17.865 -6.697 1 94.27 130 ARG B O 1
ATOM 3295 N N . LEU B 1 131 ? 0.914 -16.248 -7.55 1 97.06 131 LEU B N 1
ATOM 3296 C CA . LEU B 1 131 ? 1.826 -15.181 -7.151 1 97.06 131 LEU B CA 1
ATOM 3297 C C . LEU B 1 131 ? 1.159 -14.242 -6.151 1 97.06 131 LEU B C 1
ATOM 3299 O O . LEU B 1 131 ? 0.003 -13.853 -6.333 1 97.06 131 LEU B O 1
ATOM 3303 N N . ARG B 1 132 ? 1.881 -13.938 -5.107 1 96.61 132 ARG B N 1
ATOM 3304 C CA . ARG B 1 132 ? 1.48 -12.905 -4.158 1 96.61 132 ARG B CA 1
ATOM 3305 C C . ARG B 1 132 ? 2.48 -11.754 -4.145 1 96.61 132 ARG B C 1
ATOM 3307 O O . ARG B 1 132 ? 3.665 -11.958 -3.87 1 96.61 132 ARG B O 1
ATOM 3314 N N . PHE B 1 133 ? 2.013 -10.619 -4.417 1 96.94 133 PHE B N 1
ATOM 3315 C CA . PHE B 1 133 ? 2.819 -9.421 -4.217 1 96.94 133 PHE B CA 1
ATOM 3316 C C . PHE B 1 133 ? 2.537 -8.8 -2.854 1 96.94 133 PHE B C 1
ATOM 3318 O O . PHE B 1 133 ? 1.457 -8.252 -2.627 1 96.94 133 PHE B O 1
ATOM 3325 N N . ALA B 1 134 ? 3.498 -8.866 -2.016 1 93 134 ALA B N 1
ATOM 3326 C CA . ALA B 1 134 ? 3.371 -8.313 -0.67 1 93 134 ALA B CA 1
ATOM 3327 C C . ALA B 1 134 ? 3.928 -6.894 -0.606 1 93 134 ALA B C 1
ATOM 3329 O O . ALA B 1 134 ? 4.881 -6.561 -1.315 1 93 134 ALA B O 1
ATOM 3330 N N . PRO B 1 135 ? 3.303 -6.105 0.228 1 87.15 135 PRO B N 1
ATOM 3331 C CA . PRO B 1 135 ? 3.827 -4.744 0.359 1 87.15 135 PRO B CA 1
ATOM 3332 C C . PRO B 1 135 ? 5.194 -4.701 1.038 1 87.15 135 PRO B C 1
ATOM 3334 O O . PRO B 1 135 ? 5.523 -5.589 1.829 1 87.15 135 PRO B O 1
ATOM 3337 N N . GLU B 1 136 ? 5.829 -3.583 0.683 1 79.69 136 GLU B N 1
ATOM 3338 C CA . GLU B 1 136 ? 7.111 -3.376 1.35 1 79.69 136 GLU B CA 1
ATOM 3339 C C . GLU B 1 136 ? 6.928 -3.193 2.854 1 79.69 136 GLU B C 1
ATOM 3341 O O . GLU B 1 136 ? 5.981 -2.538 3.294 1 79.69 136 GLU B O 1
ATOM 3346 N N . GLY B 1 137 ? 7.486 -4.02 3.703 1 67.22 137 GLY B N 1
ATOM 3347 C CA . GLY B 1 137 ? 7.416 -3.913 5.151 1 67.22 137 GLY B CA 1
ATOM 3348 C C . GLY B 1 137 ? 8.762 -3.635 5.795 1 67.22 137 GLY B C 1
ATOM 3349 O O . GLY B 1 137 ? 9.57 -2.878 5.253 1 67.22 137 GLY B O 1
ATOM 3350 N N . ASN B 1 138 ? 8.84 -4.101 7.036 1 61.79 138 ASN B N 1
ATOM 3351 C CA . ASN B 1 138 ? 10.144 -4.043 7.687 1 61.79 138 ASN B CA 1
ATOM 3352 C C . ASN B 1 138 ? 11.132 -5.017 7.05 1 61.79 138 ASN B C 1
ATOM 3354 O O . ASN B 1 138 ? 10.837 -6.207 6.916 1 61.79 138 ASN B O 1
ATOM 3358 N N . GLU B 1 139 ? 11.845 -4.518 6.076 1 63.42 139 GLU B N 1
ATOM 3359 C CA . GLU B 1 139 ? 12.843 -5.345 5.404 1 63.42 139 GLU B CA 1
ATOM 3360 C C . GLU B 1 139 ? 13.597 -6.221 6.4 1 63.42 139 GLU B C 1
ATOM 3362 O O . GLU B 1 139 ? 14.505 -5.75 7.087 1 63.42 139 GLU B O 1
ATOM 3367 N N . ASP B 1 140 ? 12.976 -7.364 6.621 1 70.52 140 ASP B N 1
ATOM 3368 C CA . ASP B 1 140 ? 13.633 -8.247 7.579 1 70.52 140 ASP B CA 1
ATOM 3369 C C . ASP B 1 140 ? 14.212 -9.478 6.884 1 70.52 140 ASP B C 1
ATOM 3371 O O . ASP B 1 140 ? 13.584 -10.044 5.987 1 70.52 140 ASP B O 1
ATOM 3375 N N . VAL B 1 141 ? 15.342 -9.745 7.194 1 77.57 141 VAL B N 1
ATOM 3376 C CA . VAL B 1 141 ? 16.071 -10.892 6.661 1 77.57 141 VAL B CA 1
ATOM 3377 C C . VAL B 1 141 ? 15.357 -12.184 7.051 1 77.57 141 VAL B C 1
ATOM 3379 O O . VAL B 1 141 ? 15.38 -13.164 6.302 1 77.57 141 VAL B O 1
ATOM 3382 N N . GLU B 1 142 ? 14.689 -12.121 8.111 1 79.44 142 GLU B N 1
ATOM 3383 C CA . GLU B 1 142 ? 14.041 -13.316 8.644 1 79.44 142 GLU B CA 1
ATOM 3384 C C . GLU B 1 142 ? 12.962 -13.829 7.695 1 79.44 142 GLU B C 1
ATOM 3386 O O . GLU B 1 142 ? 12.822 -15.038 7.501 1 79.44 142 GLU B O 1
ATOM 3391 N N . SER B 1 143 ? 12.248 -12.911 7.078 1 84.44 143 SER B N 1
ATOM 3392 C CA . SER B 1 143 ? 11.182 -13.311 6.164 1 84.44 143 SER B CA 1
ATOM 3393 C C . SER B 1 143 ? 11.746 -13.989 4.92 1 84.44 143 SER B C 1
ATOM 3395 O O . SER B 1 143 ? 11.115 -14.884 4.354 1 84.44 143 SER B O 1
ATOM 3397 N N . LEU B 1 144 ? 12.92 -13.617 4.51 1 86.06 144 LEU B N 1
ATOM 3398 C CA . LEU B 1 144 ? 13.583 -14.243 3.371 1 86.06 144 LEU B CA 1
ATOM 3399 C C . LEU B 1 144 ? 14.162 -15.6 3.759 1 86.06 144 LEU B C 1
ATOM 3401 O O . LEU B 1 144 ? 14.072 -16.56 2.99 1 86.06 144 LEU B O 1
ATOM 3405 N N . ARG B 1 145 ? 14.687 -15.587 4.985 1 79.19 145 ARG B N 1
ATOM 3406 C CA . ARG B 1 145 ? 15.301 -16.814 5.482 1 79.19 145 ARG B CA 1
ATOM 3407 C C . ARG B 1 145 ? 14.266 -17.923 5.631 1 79.19 145 ARG B C 1
ATOM 3409 O O . ARG B 1 145 ? 14.497 -19.057 5.204 1 79.19 145 ARG B O 1
ATOM 3416 N N . ASP B 1 146 ? 13.1 -17.554 6.109 1 75.06 146 ASP B N 1
ATOM 3417 C CA . ASP B 1 146 ? 12.087 -18.557 6.42 1 75.06 146 ASP B CA 1
ATOM 3418 C C . ASP B 1 146 ? 11.185 -18.819 5.216 1 75.06 146 ASP B C 1
ATOM 3420 O O . ASP B 1 146 ? 10.277 -19.65 5.283 1 75.06 146 ASP B O 1
ATOM 3424 N N . GLY B 1 147 ? 11.392 -18.081 4.13 1 77.27 147 GLY B N 1
ATOM 3425 C CA . GLY B 1 147 ? 10.66 -18.335 2.9 1 77.27 147 GLY B CA 1
ATOM 3426 C C . GLY B 1 147 ? 9.283 -17.698 2.883 1 77.27 147 GLY B C 1
ATOM 3427 O O . GLY B 1 147 ? 8.466 -17.995 2.009 1 77.27 147 GLY B O 1
ATOM 3428 N N . ARG B 1 148 ? 8.986 -16.911 3.868 1 83.8 148 ARG B N 1
ATOM 3429 C CA . ARG B 1 148 ? 7.738 -16.154 3.837 1 83.8 148 ARG B CA 1
ATOM 3430 C C . ARG B 1 148 ? 7.729 -15.161 2.68 1 83.8 148 ARG B C 1
ATOM 3432 O O . ARG B 1 148 ? 6.666 -14.812 2.162 1 83.8 148 ARG B O 1
ATOM 3439 N N . VAL B 1 149 ? 8.894 -14.734 2.388 1 91.02 149 VAL B N 1
ATOM 3440 C CA . VAL B 1 149 ? 9.143 -13.939 1.19 1 91.02 149 VAL B CA 1
ATOM 3441 C C . VAL B 1 149 ? 10.183 -14.635 0.315 1 91.02 149 VAL B C 1
ATOM 3443 O O . VAL B 1 149 ? 11.279 -14.958 0.779 1 91.02 149 VAL B O 1
ATOM 3446 N N . ASP B 1 150 ? 9.777 -14.933 -0.865 1 91.83 150 ASP B N 1
ATOM 3447 C CA . ASP B 1 150 ? 10.697 -15.62 -1.767 1 91.83 150 ASP B CA 1
ATOM 3448 C C . ASP B 1 150 ? 11.684 -14.639 -2.396 1 91.83 150 ASP B C 1
ATOM 3450 O O . ASP B 1 150 ? 12.854 -14.97 -2.594 1 91.83 150 ASP B O 1
ATOM 3454 N N . LEU B 1 151 ? 11.163 -13.505 -2.741 1 94.56 151 LEU B N 1
ATOM 3455 C CA . LEU B 1 151 ? 11.96 -12.498 -3.432 1 94.56 151 LEU B CA 1
ATOM 3456 C C . LEU B 1 151 ? 11.614 -11.098 -2.937 1 94.56 151 LEU B C 1
ATOM 3458 O O . LEU B 1 151 ? 10.437 -10.753 -2.81 1 94.56 151 LEU B O 1
ATOM 3462 N N . ASP B 1 152 ? 12.608 -10.367 -2.576 1 94.81 152 ASP B N 1
ATOM 3463 C CA . ASP B 1 152 ? 12.474 -8.96 -2.212 1 94.81 152 ASP B CA 1
ATOM 3464 C C . ASP B 1 152 ? 13.049 -8.055 -3.299 1 94.81 152 ASP B C 1
ATOM 3466 O O . ASP B 1 152 ? 14.206 -8.209 -3.695 1 94.81 152 ASP B O 1
ATOM 3470 N N . ILE B 1 153 ? 12.249 -7.134 -3.767 1 95.26 153 ILE B N 1
ATOM 3471 C CA . ILE B 1 153 ? 12.691 -6.292 -4.873 1 95.26 153 ILE B CA 1
ATOM 3472 C C . ILE B 1 153 ? 12.628 -4.823 -4.46 1 95.26 153 ILE B C 1
ATOM 3474 O O . ILE B 1 153 ? 11.59 -4.346 -3.997 1 95.26 153 ILE B O 1
ATOM 3478 N N . GLY B 1 154 ? 13.652 -4.094 -4.637 1 92.52 154 GLY B N 1
ATOM 3479 C CA . GLY B 1 154 ? 13.711 -2.675 -4.327 1 92.52 154 GLY B CA 1
ATOM 3480 C C . GLY B 1 154 ? 15.127 -2.163 -4.139 1 92.52 154 GLY B C 1
ATOM 3481 O O . GLY B 1 154 ? 16.082 -2.769 -4.631 1 92.52 154 GLY B O 1
ATOM 3482 N N . VAL B 1 155 ? 15.202 -0.974 -3.636 1 88.31 155 VAL B N 1
ATOM 3483 C CA . VAL B 1 155 ? 16.5 -0.455 -3.219 1 88.31 155 VAL B CA 1
ATOM 3484 C C . VAL B 1 155 ? 16.926 -1.119 -1.911 1 88.31 155 VAL B C 1
ATOM 3486 O O . VAL B 1 155 ? 16.359 -0.839 -0.853 1 88.31 155 VAL B O 1
ATOM 3489 N N . ILE B 1 156 ? 17.706 -2.039 -2.007 1 82.59 156 ILE B N 1
ATOM 3490 C CA . ILE B 1 156 ? 18.059 -2.885 -0.872 1 82.59 156 ILE B CA 1
ATOM 3491 C C . ILE B 1 156 ? 19.458 -2.526 -0.376 1 82.59 156 ILE B C 1
ATOM 3493 O O . ILE B 1 156 ? 20.421 -2.552 -1.145 1 82.59 156 ILE B O 1
ATOM 3497 N N . ASP B 1 157 ? 19.332 -2.069 0.838 1 73.99 157 ASP B N 1
ATOM 3498 C CA . ASP B 1 157 ? 20.623 -1.845 1.483 1 73.99 157 ASP B CA 1
ATOM 3499 C C . ASP B 1 157 ? 21.255 -3.165 1.918 1 73.99 157 ASP B C 1
ATOM 3501 O O . ASP B 1 157 ? 20.6 -4.209 1.901 1 73.99 157 ASP B O 1
ATOM 3505 N N . ALA B 1 158 ? 22.415 -3.185 2.211 1 64.99 158 ALA B N 1
ATOM 3506 C CA . ALA B 1 158 ? 23.138 -4.396 2.591 1 64.99 158 ALA B CA 1
ATOM 3507 C C . ALA B 1 158 ? 22.409 -5.143 3.704 1 64.99 158 ALA B C 1
ATOM 3509 O O . ALA B 1 158 ? 22.309 -4.649 4.829 1 64.99 158 ALA B O 1
ATOM 3510 N N . MET B 1 159 ? 21.484 -6.026 3.389 1 64.32 159 MET B N 1
ATOM 3511 C CA . MET B 1 159 ? 20.707 -6.869 4.294 1 64.32 159 MET B CA 1
ATOM 3512 C C . MET B 1 159 ? 21.598 -7.908 4.968 1 64.32 159 MET B C 1
ATOM 3514 O O . MET B 1 159 ? 21.1 -8.855 5.579 1 64.32 159 MET B O 1
ATOM 3518 N N . GLY B 1 160 ? 22.85 -7.597 5.043 1 64.8 160 GLY B N 1
ATOM 3519 C CA . GLY B 1 160 ? 23.765 -8.528 5.683 1 64.8 160 GLY B CA 1
ATOM 3520 C C . GLY B 1 160 ? 24.388 -9.515 4.714 1 64.8 160 GLY B C 1
ATOM 3521 O O . GLY B 1 160 ? 23.911 -9.672 3.588 1 64.8 160 GLY B O 1
ATOM 3522 N N . PRO B 1 161 ? 25.411 -10.094 5.073 1 66.29 161 PRO B N 1
ATOM 3523 C CA . PRO B 1 161 ? 26.231 -10.944 4.206 1 66.29 161 PRO B CA 1
ATOM 3524 C C . PRO B 1 161 ? 25.511 -12.222 3.781 1 66.29 161 PRO B C 1
ATOM 3526 O O . PRO B 1 161 ? 25.899 -12.855 2.796 1 66.29 161 PRO B O 1
ATOM 3529 N N . GLU B 1 162 ? 24.422 -12.423 4.459 1 81.07 162 GLU B N 1
ATOM 3530 C CA . GLU B 1 162 ? 23.817 -13.719 4.167 1 81.07 162 GLU B CA 1
ATOM 3531 C C . GLU B 1 162 ? 22.797 -13.61 3.038 1 81.07 162 GLU B C 1
ATOM 3533 O O . GLU B 1 162 ? 22.324 -14.624 2.521 1 81.07 162 GLU B O 1
ATOM 3538 N N . ILE B 1 163 ? 22.577 -12.442 2.542 1 87.03 163 ILE B N 1
ATOM 3539 C CA . ILE B 1 163 ? 21.54 -12.282 1.529 1 87.03 163 ILE B CA 1
ATOM 3540 C C . ILE B 1 163 ? 22.182 -12.136 0.151 1 87.03 163 ILE B C 1
ATOM 3542 O O . ILE B 1 163 ? 23.187 -11.437 -0.002 1 87.03 163 ILE B O 1
ATOM 3546 N N . ARG B 1 164 ? 21.673 -12.861 -0.827 1 91.28 164 ARG B N 1
ATOM 3547 C CA . ARG B 1 164 ? 22.077 -12.709 -2.221 1 91.28 164 ARG B CA 1
ATOM 3548 C C . ARG B 1 164 ? 21.357 -11.534 -2.875 1 91.28 164 ARG B C 1
ATOM 3550 O O . ARG B 1 164 ? 20.16 -11.335 -2.658 1 91.28 164 ARG B O 1
ATOM 3557 N N . LEU B 1 165 ? 22.134 -10.77 -3.639 1 92.51 165 LEU B N 1
ATOM 3558 C CA . LEU B 1 165 ? 21.594 -9.617 -4.352 1 92.51 165 LEU B CA 1
ATOM 3559 C C . LEU B 1 165 ? 21.86 -9.731 -5.849 1 92.51 165 LEU B C 1
ATOM 3561 O O . LEU B 1 165 ? 22.957 -10.114 -6.262 1 92.51 165 LEU B O 1
ATOM 3565 N N . GLN B 1 166 ? 20.872 -9.447 -6.639 1 94.17 166 GLN B N 1
ATOM 3566 C CA . GLN B 1 166 ? 21.007 -9.357 -8.089 1 94.17 166 GLN B CA 1
ATOM 3567 C C . GLN B 1 166 ? 20.455 -8.033 -8.611 1 94.17 166 GLN B C 1
ATOM 3569 O O . GLN B 1 166 ? 19.269 -7.741 -8.447 1 94.17 166 GLN B O 1
ATOM 3574 N N . ALA B 1 167 ? 21.309 -7.323 -9.259 1 94.19 167 ALA B N 1
ATOM 3575 C CA . ALA B 1 167 ? 20.879 -6.061 -9.857 1 94.19 167 ALA B CA 1
ATOM 3576 C C . ALA B 1 167 ? 19.913 -6.304 -11.013 1 94.19 167 ALA B C 1
ATOM 3578 O O . ALA B 1 167 ? 20.17 -7.144 -11.878 1 94.19 167 ALA B O 1
ATOM 3579 N N . LEU B 1 168 ? 18.821 -5.624 -10.99 1 96.45 168 LEU B N 1
ATOM 3580 C CA . LEU B 1 168 ? 17.866 -5.704 -12.09 1 96.45 168 LEU B CA 1
ATOM 3581 C C . LEU B 1 168 ? 18.038 -4.529 -13.046 1 96.45 168 LEU B C 1
ATOM 3583 O O . LEU B 1 168 ? 18.14 -4.72 -14.26 1 96.45 168 LEU B O 1
ATOM 3587 N N . PHE B 1 169 ? 18.043 -3.296 -12.575 1 95.84 169 PHE B N 1
ATOM 3588 C CA . PHE B 1 169 ? 18.265 -2.081 -13.35 1 95.84 169 PHE B CA 1
ATOM 3589 C C . PHE B 1 169 ? 18.483 -0.885 -12.432 1 95.84 169 PHE B C 1
ATOM 3591 O O . PHE B 1 169 ? 18.327 -0.994 -11.214 1 95.84 169 PHE B O 1
ATOM 3598 N N . HIS B 1 170 ? 18.932 0.216 -13.006 1 95.06 170 HIS B N 1
ATOM 3599 C CA . HIS B 1 170 ? 19.067 1.485 -12.3 1 95.06 170 HIS B CA 1
ATOM 3600 C C . HIS B 1 170 ? 17.925 2.434 -12.647 1 95.06 170 HIS B C 1
ATOM 3602 O O . HIS B 1 170 ? 17.463 2.464 -13.79 1 95.06 170 HIS B O 1
ATOM 3608 N N . ASP B 1 171 ? 17.548 3.125 -11.621 1 95.26 171 ASP B N 1
ATOM 3609 C CA . ASP B 1 171 ? 16.478 4.105 -11.781 1 95.26 171 ASP B CA 1
ATOM 3610 C C . ASP B 1 171 ? 16.903 5.474 -11.256 1 95.26 171 ASP B C 1
ATOM 3612 O O . ASP B 1 171 ? 18.042 5.65 -10.818 1 95.26 171 ASP B O 1
ATOM 3616 N N . ARG B 1 172 ? 16.075 6.499 -11.485 1 95.11 172 ARG B N 1
ATOM 3617 C CA . ARG B 1 172 ? 16.311 7.857 -11.004 1 95.11 172 ARG B CA 1
ATOM 3618 C C . ARG B 1 172 ? 14.999 8.546 -10.645 1 95.11 172 ARG B C 1
ATOM 3620 O O . ARG B 1 172 ? 13.945 8.209 -11.189 1 95.11 172 ARG B O 1
ATOM 3627 N N . PHE B 1 173 ? 15.167 9.556 -9.8 1 95.81 173 PHE B N 1
ATOM 3628 C CA . PHE B 1 173 ? 13.977 10.316 -9.438 1 95.81 173 PHE B CA 1
ATOM 3629 C C . PHE B 1 173 ? 13.609 11.302 -10.54 1 95.81 173 PHE B C 1
ATOM 3631 O O . PHE B 1 173 ? 14.486 11.92 -11.146 1 95.81 173 PHE B O 1
ATOM 3638 N N . ILE B 1 174 ? 12.357 11.521 -10.735 1 96.82 174 ILE B N 1
ATOM 3639 C CA . ILE B 1 174 ? 11.796 12.543 -11.611 1 96.82 174 ILE B CA 1
ATOM 3640 C C . ILE B 1 174 ? 10.627 13.236 -10.914 1 96.82 174 ILE B C 1
ATOM 3642 O O . ILE B 1 174 ? 10.107 12.734 -9.915 1 96.82 174 ILE B O 1
ATOM 3646 N N . GLY B 1 175 ? 10.302 14.36 -11.382 1 97.56 175 GLY B N 1
ATOM 3647 C CA . GLY B 1 175 ? 9.08 15.027 -10.962 1 97.56 175 GLY B CA 1
ATOM 3648 C C . GLY B 1 175 ? 7.907 14.762 -11.887 1 97.56 175 GLY B C 1
ATOM 3649 O O . GLY B 1 175 ? 8.085 14.62 -13.098 1 97.56 175 GLY B O 1
ATOM 3650 N N . VAL B 1 176 ? 6.746 14.666 -11.313 1 98.16 176 VAL B N 1
ATOM 3651 C CA . VAL B 1 176 ? 5.533 14.427 -12.088 1 98.16 176 VAL B CA 1
ATOM 3652 C C . VAL B 1 176 ? 4.44 15.401 -11.653 1 98.16 176 VAL B C 1
ATOM 3654 O O . VAL B 1 176 ? 4.248 15.634 -10.457 1 98.16 176 VAL B O 1
ATOM 3657 N N . VAL B 1 177 ? 3.765 16.017 -12.592 1 98.22 177 VAL B N 1
ATOM 3658 C CA . VAL B 1 177 ? 2.665 16.946 -12.358 1 98.22 177 VAL B CA 1
ATOM 3659 C C . VAL B 1 177 ? 1.515 16.636 -13.314 1 98.22 177 VAL B C 1
ATOM 3661 O O . VAL B 1 177 ? 1.656 15.808 -14.217 1 98.22 177 VAL B O 1
ATOM 3664 N N . ARG B 1 178 ? 0.366 17.201 -13.026 1 97.42 178 ARG B N 1
ATOM 3665 C CA . ARG B 1 178 ? -0.74 17.059 -13.968 1 97.42 178 ARG B CA 1
ATOM 3666 C C . ARG B 1 178 ? -0.367 17.616 -15.338 1 97.42 178 ARG B C 1
ATOM 3668 O O . ARG B 1 178 ? 0.528 18.456 -15.45 1 97.42 178 ARG B O 1
ATOM 3675 N N . PRO B 1 179 ? -0.99 17.224 -16.461 1 95.91 179 PRO B N 1
ATOM 3676 C CA . PRO B 1 179 ? -0.58 17.584 -17.821 1 95.91 179 PRO B CA 1
ATOM 3677 C C . PRO B 1 179 ? -0.651 19.087 -18.08 1 95.91 179 PRO B C 1
ATOM 3679 O O . PRO B 1 179 ? 0.168 19.628 -18.827 1 95.91 179 PRO B O 1
ATOM 3682 N N . ASP B 1 180 ? -1.552 19.8 -17.471 1 96.13 180 ASP B N 1
ATOM 3683 C CA . ASP B 1 180 ? -1.743 21.224 -17.73 1 96.13 180 ASP B CA 1
ATOM 3684 C C . ASP B 1 180 ? -1.074 22.073 -16.651 1 96.13 180 ASP B C 1
ATOM 3686 O O . ASP B 1 180 ? -1.398 23.252 -16.492 1 96.13 180 ASP B O 1
ATOM 3690 N N . HIS B 1 181 ? -0.215 21.476 -15.917 1 97.07 181 HIS B N 1
ATOM 3691 C CA . HIS B 1 181 ? 0.513 22.201 -14.882 1 97.07 181 HIS B CA 1
ATOM 3692 C C . HIS B 1 181 ? 1.414 23.271 -15.488 1 97.07 181 HIS B C 1
ATOM 3694 O O . HIS B 1 181 ? 2.033 23.049 -16.532 1 97.07 181 HIS B O 1
ATOM 3700 N N . PRO B 1 182 ? 1.614 24.397 -14.865 1 95.55 182 PRO B N 1
ATOM 3701 C CA . PRO B 1 182 ? 2.493 25.448 -15.384 1 95.55 182 PRO B CA 1
ATOM 3702 C C . PRO B 1 182 ? 3.92 24.959 -15.621 1 95.55 182 PRO B C 1
ATOM 3704 O O . PRO B 1 182 ? 4.592 25.43 -16.543 1 95.55 182 PRO B O 1
ATOM 3707 N N . LEU B 1 183 ? 4.341 24.033 -14.877 1 95.75 183 LEU B N 1
ATOM 3708 C CA . LEU B 1 183 ? 5.701 23.515 -14.983 1 95.75 183 LEU B CA 1
ATOM 3709 C C . LEU B 1 183 ? 5.853 22.636 -16.22 1 95.75 183 LEU B C 1
ATOM 3711 O O . LEU B 1 183 ? 6.971 22.29 -16.607 1 95.75 183 LEU B O 1
ATOM 3715 N N . ALA B 1 184 ? 4.802 22.244 -16.835 1 94.16 184 ALA B N 1
ATOM 3716 C CA . ALA B 1 184 ? 4.849 21.364 -18 1 94.16 184 ALA B CA 1
ATOM 3717 C C . ALA B 1 184 ? 5.278 22.13 -19.249 1 94.16 184 ALA B C 1
ATOM 3719 O O . ALA B 1 184 ? 5.579 21.526 -20.281 1 94.16 184 ALA B O 1
ATOM 3720 N N . ARG B 1 185 ? 5.422 23.403 -19.214 1 90.35 185 ARG B N 1
ATOM 3721 C CA . ARG B 1 185 ? 5.636 24.231 -20.396 1 90.35 185 ARG B CA 1
ATOM 3722 C C . ARG B 1 185 ? 7.09 24.68 -20.495 1 90.35 185 ARG B C 1
ATOM 3724 O O . ARG B 1 185 ? 7.484 25.316 -21.475 1 90.35 185 ARG B O 1
ATOM 3731 N N . GLU B 1 186 ? 7.87 24.444 -19.525 1 85.74 186 GLU B N 1
ATOM 3732 C CA . GLU B 1 186 ? 9.245 24.934 -19.544 1 85.74 186 GLU B CA 1
ATOM 3733 C C . GLU B 1 186 ? 10.172 24.009 -18.761 1 85.74 186 GLU B C 1
ATOM 3735 O O . GLU B 1 186 ? 9.717 23.046 -18.14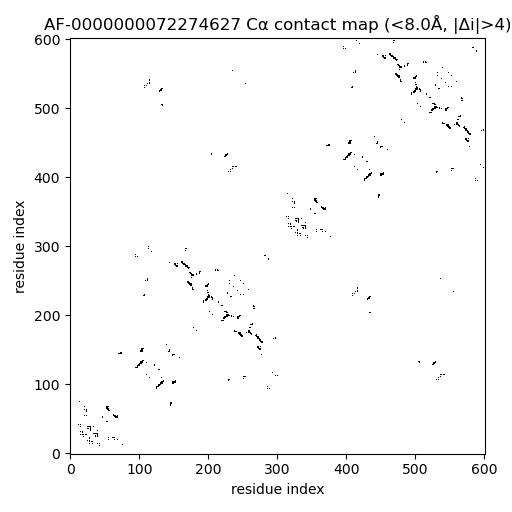1 1 85.74 186 GLU B O 1
ATOM 3740 N N . THR B 1 187 ? 11.507 24.329 -18.944 1 90.8 187 THR B N 1
ATOM 3741 C CA . THR B 1 187 ? 12.479 23.668 -18.08 1 90.8 187 THR B CA 1
ATOM 3742 C C . THR B 1 187 ? 12.323 24.132 -16.635 1 90.8 187 THR B C 1
ATOM 3744 O O . THR B 1 187 ? 12.256 25.334 -16.367 1 90.8 187 THR B O 1
ATOM 3747 N N . VAL B 1 188 ? 12.295 23.174 -15.785 1 96.13 188 VAL B N 1
ATOM 3748 C CA . VAL B 1 188 ? 11.972 23.475 -14.394 1 96.13 188 VAL B CA 1
ATOM 3749 C C . VAL B 1 188 ? 13.229 23.933 -13.659 1 96.13 188 VAL B C 1
ATOM 3751 O O . VAL B 1 188 ? 14.186 23.167 -13.516 1 96.13 188 VAL B O 1
ATOM 3754 N N . SER B 1 189 ? 13.27 25.124 -13.228 1 96.4 189 SER B N 1
ATOM 3755 C CA . SER B 1 189 ? 14.334 25.639 -12.372 1 96.4 189 SER B CA 1
ATOM 3756 C C . SER B 1 189 ? 14.109 25.247 -10.915 1 96.4 189 SER B C 1
ATOM 3758 O O . SER B 1 189 ? 13.022 24.794 -10.549 1 96.4 189 SER B O 1
ATOM 3760 N N . VAL B 1 190 ? 15.138 25.446 -10.104 1 96.96 190 VAL B N 1
ATOM 3761 C CA . VAL B 1 190 ? 15.023 25.144 -8.681 1 96.96 190 VAL B CA 1
ATOM 3762 C C . VAL B 1 190 ? 13.977 26.055 -8.042 1 96.96 190 VAL B C 1
ATOM 3764 O O . VAL B 1 190 ? 13.191 25.613 -7.2 1 96.96 190 VAL B O 1
ATOM 3767 N N . GLU B 1 191 ? 13.956 27.332 -8.5 1 96.55 191 GLU B N 1
ATOM 3768 C CA . GLU B 1 191 ? 13.013 28.314 -7.973 1 96.55 191 GLU B CA 1
ATOM 3769 C C . GLU B 1 191 ? 11.573 27.924 -8.294 1 96.55 191 GLU B C 1
ATOM 3771 O O . GLU B 1 191 ? 10.701 27.98 -7.424 1 96.55 191 GLU B O 1
ATOM 3776 N N . ALA B 1 192 ? 11.365 27.525 -9.539 1 96.11 192 ALA B N 1
ATOM 3777 C CA . ALA B 1 192 ? 10.031 27.097 -9.95 1 96.11 192 ALA B CA 1
ATOM 3778 C C . ALA B 1 192 ? 9.621 25.814 -9.233 1 96.11 192 ALA B C 1
ATOM 3780 O O . ALA B 1 192 ? 8.456 25.645 -8.866 1 96.11 192 ALA B O 1
ATOM 3781 N N . PHE B 1 193 ? 10.578 24.991 -8.997 1 97.06 193 PHE B N 1
ATOM 3782 C CA . PHE B 1 193 ? 10.38 23.691 -8.368 1 97.06 193 PHE B CA 1
ATOM 3783 C C . PHE B 1 193 ? 9.899 23.852 -6.93 1 97.06 193 PHE B C 1
ATOM 3785 O O . PHE B 1 193 ? 8.968 23.168 -6.501 1 97.06 193 PHE B O 1
ATOM 3792 N N . VAL B 1 194 ? 10.473 24.779 -6.187 1 97.35 194 VAL B N 1
ATOM 3793 C CA . VAL B 1 194 ? 10.154 24.902 -4.768 1 97.35 194 VAL B CA 1
ATOM 3794 C C . VAL B 1 194 ? 8.971 25.849 -4.585 1 97.35 194 VAL B C 1
ATOM 3796 O O . VAL B 1 194 ? 8.452 25.997 -3.476 1 97.35 194 VAL B O 1
ATOM 3799 N N . ALA B 1 195 ? 8.541 26.512 -5.69 1 97.04 195 ALA B N 1
ATOM 3800 C CA . ALA B 1 195 ? 7.435 27.464 -5.63 1 97.04 195 ALA B CA 1
ATOM 3801 C C . ALA B 1 195 ? 6.096 26.742 -5.508 1 97.04 195 ALA B C 1
ATOM 3803 O O . ALA B 1 195 ? 5.089 27.348 -5.135 1 97.04 195 ALA B O 1
ATOM 3804 N N . TYR B 1 196 ? 6.015 25.473 -5.873 1 97.19 196 TYR B N 1
ATOM 3805 C CA . TYR B 1 196 ? 4.799 24.672 -5.789 1 97.19 196 TYR B CA 1
ATOM 3806 C C . TYR B 1 196 ? 4.893 23.654 -4.659 1 97.19 196 TYR B C 1
ATOM 3808 O O . TYR B 1 196 ? 5.986 23.198 -4.315 1 97.19 196 TYR B O 1
ATOM 3816 N N . PRO B 1 197 ? 3.768 23.296 -4.082 1 97.58 197 PRO B N 1
ATOM 3817 C CA . PRO B 1 197 ? 3.78 22.279 -3.028 1 97.58 197 PRO B CA 1
ATOM 3818 C C . PRO B 1 197 ? 4.027 20.872 -3.568 1 97.58 197 PRO B C 1
ATOM 3820 O O . PRO B 1 197 ? 3.841 20.624 -4.762 1 97.58 197 PRO B O 1
ATOM 3823 N N . HIS B 1 198 ? 4.477 20.025 -2.646 1 98.13 198 HIS B N 1
ATOM 3824 C CA . HIS B 1 198 ? 4.851 18.664 -3.012 1 98.13 198 HIS B CA 1
ATOM 3825 C C . HIS B 1 198 ? 4.054 17.639 -2.212 1 98.13 198 HIS B C 1
ATOM 3827 O O . HIS B 1 198 ? 3.582 17.935 -1.112 1 98.13 198 HIS B O 1
ATOM 3833 N N . VAL B 1 199 ? 3.852 16.515 -2.767 1 97.99 199 VAL B N 1
ATOM 3834 C CA . VAL B 1 199 ? 3.41 15.329 -2.04 1 97.99 199 VAL B CA 1
ATOM 3835 C C . VAL B 1 199 ? 4.591 14.384 -1.828 1 97.99 199 VAL B C 1
ATOM 3837 O O . VAL B 1 199 ? 5.347 14.105 -2.762 1 97.99 199 VAL B O 1
ATOM 3840 N N . SER B 1 200 ? 4.821 13.991 -0.588 1 97.21 200 SER B N 1
ATOM 3841 C CA . SER B 1 200 ? 5.874 13.03 -0.276 1 97.21 200 SER B CA 1
ATOM 3842 C C . SER B 1 200 ? 5.343 11.601 -0.299 1 97.21 200 SER B C 1
ATOM 3844 O O . SER B 1 200 ? 4.306 11.309 0.3 1 97.21 200 SER B O 1
ATOM 3846 N N . VAL B 1 201 ? 6.009 10.756 -1.021 1 95.58 201 VAL B N 1
ATOM 3847 C CA . VAL B 1 201 ? 5.701 9.33 -0.996 1 95.58 201 VAL B CA 1
ATOM 3848 C C . VAL B 1 201 ? 6.65 8.613 -0.038 1 95.58 201 VAL B C 1
ATOM 3850 O O . VAL B 1 201 ? 7.836 8.451 -0.334 1 95.58 201 VAL B O 1
ATOM 3853 N N . SER B 1 202 ? 6.069 8.178 1.07 1 91.08 202 SER B N 1
ATOM 3854 C CA . SER B 1 202 ? 6.877 7.556 2.115 1 91.08 202 SER B CA 1
ATOM 3855 C C . SER B 1 202 ? 6.053 6.572 2.938 1 91.08 202 SER B C 1
ATOM 3857 O O . SER B 1 202 ? 5.142 6.973 3.665 1 91.08 202 SER B O 1
ATOM 3859 N N . ARG B 1 203 ? 6.421 5.358 2.939 1 83.57 203 ARG B N 1
ATOM 3860 C CA . ARG B 1 203 ? 5.755 4.344 3.751 1 83.57 203 ARG B CA 1
ATOM 3861 C C . ARG B 1 203 ? 5.842 4.688 5.235 1 83.57 203 ARG B C 1
ATOM 3863 O O . ARG B 1 203 ? 4.93 4.377 6.004 1 83.57 203 ARG B O 1
ATOM 3870 N N . ARG B 1 204 ? 6.908 5.329 5.574 1 79.45 204 ARG B N 1
ATOM 3871 C CA . ARG B 1 204 ? 7.15 5.672 6.972 1 79.45 204 ARG B CA 1
ATOM 3872 C C . ARG B 1 204 ? 6.538 7.025 7.317 1 79.45 204 ARG B C 1
ATOM 3874 O O . ARG B 1 204 ? 6.632 7.482 8.458 1 79.45 204 ARG B O 1
ATOM 3881 N N . GLY B 1 205 ? 6.044 7.668 6.298 1 86.41 205 GLY B N 1
ATOM 3882 C CA . GLY B 1 205 ? 5.358 8.927 6.54 1 86.41 205 GLY B CA 1
ATOM 3883 C C . GLY B 1 205 ? 6.301 10.11 6.649 1 86.41 205 GLY B C 1
ATOM 3884 O O . GLY B 1 205 ? 5.975 11.114 7.285 1 86.41 205 GLY B O 1
ATOM 3885 N N . ARG B 1 206 ? 7.449 9.994 6.027 1 86.75 206 ARG B N 1
ATOM 3886 C CA . ARG B 1 206 ? 8.417 11.085 6.05 1 86.75 206 ARG B CA 1
ATOM 3887 C C . ARG B 1 206 ? 8.021 12.189 5.075 1 86.75 206 ARG B C 1
ATOM 3889 O O . ARG B 1 206 ? 7.529 11.91 3.979 1 86.75 206 ARG B O 1
ATOM 3896 N N . PHE B 1 207 ? 8.321 13.387 5.48 1 91.08 207 PHE B N 1
ATOM 3897 C CA . PHE B 1 207 ? 8.014 14.531 4.631 1 91.08 207 PHE B CA 1
ATOM 3898 C C . PHE B 1 207 ? 9.256 14.997 3.88 1 91.08 207 PHE B C 1
ATOM 3900 O O . PHE B 1 207 ? 9.162 15.806 2.955 1 91.08 207 PHE B O 1
ATOM 3907 N N . GLU B 1 208 ? 10.38 14.431 4.273 1 89.87 208 GLU B N 1
ATOM 3908 C CA . GLU B 1 208 ? 11.643 14.782 3.631 1 89.87 208 GLU B CA 1
ATOM 3909 C C . GLU B 1 208 ? 12.331 13.548 3.054 1 89.87 208 GLU B C 1
ATOM 3911 O O . GLU B 1 208 ? 12.041 12.421 3.463 1 89.87 208 GLU B O 1
ATOM 3916 N N . GLY B 1 209 ? 13.206 13.777 2.11 1 87.69 209 GLY B N 1
ATOM 3917 C CA . GLY B 1 209 ? 13.97 12.725 1.459 1 87.69 209 GLY B CA 1
ATOM 3918 C C . GLY B 1 209 ? 15.223 13.235 0.773 1 87.69 209 GLY B C 1
ATOM 3919 O O . GLY B 1 209 ? 15.718 14.316 1.096 1 87.69 209 GLY B O 1
ATOM 3920 N N . PRO B 1 210 ? 15.764 12.428 -0.084 1 87 210 PRO B N 1
ATOM 3921 C CA . PRO B 1 210 ? 17.041 12.752 -0.724 1 87 210 PRO B CA 1
ATOM 3922 C C . PRO B 1 210 ? 17.002 14.077 -1.483 1 87 210 PRO B C 1
ATOM 3924 O O . PRO B 1 210 ? 18.007 14.789 -1.542 1 87 210 PRO B O 1
ATOM 3927 N N . VAL B 1 211 ? 15.894 14.38 -2.015 1 92.73 211 VAL B N 1
ATOM 3928 C CA . VAL B 1 211 ? 15.769 15.616 -2.782 1 92.73 211 VAL B CA 1
ATOM 3929 C C . VAL B 1 211 ? 15.911 16.818 -1.851 1 92.73 211 VAL B C 1
ATOM 3931 O O . VAL B 1 211 ? 16.446 17.857 -2.246 1 92.73 211 VAL B O 1
ATOM 3934 N N . ASP B 1 212 ? 15.468 16.709 -0.664 1 92.81 212 ASP B N 1
ATOM 3935 C CA . ASP B 1 212 ? 15.542 17.8 0.303 1 92.81 212 ASP B CA 1
ATOM 3936 C C . ASP B 1 212 ? 16.991 18.113 0.667 1 92.81 212 ASP B C 1
ATOM 3938 O O . ASP B 1 212 ? 17.349 19.276 0.867 1 92.81 212 ASP B O 1
ATOM 3942 N N . ALA B 1 213 ? 17.774 17.076 0.742 1 90.41 213 ALA B N 1
ATOM 3943 C CA . ALA B 1 213 ? 19.198 17.273 0.997 1 90.41 213 ALA B CA 1
ATOM 3944 C C . ALA B 1 213 ? 19.852 18.068 -0.129 1 90.41 213 ALA B C 1
ATOM 3946 O O . ALA B 1 213 ? 20.654 18.97 0.125 1 90.41 213 ALA B O 1
ATOM 3947 N N . ALA B 1 214 ? 19.519 17.728 -1.267 1 93.28 214 ALA B N 1
ATOM 3948 C CA . ALA B 1 214 ? 20.065 18.416 -2.434 1 93.28 214 ALA B CA 1
ATOM 3949 C C . ALA B 1 214 ? 19.601 19.869 -2.481 1 93.28 214 ALA B C 1
ATOM 3951 O O . ALA B 1 214 ? 20.373 20.763 -2.836 1 93.28 214 ALA B O 1
ATOM 3952 N N . LEU B 1 215 ? 18.355 20.128 -2.125 1 95.04 215 LEU B N 1
ATOM 3953 C CA . LEU B 1 215 ? 17.8 21.477 -2.107 1 95.04 215 LEU B CA 1
ATOM 3954 C C . LEU B 1 215 ? 18.462 22.323 -1.025 1 95.04 215 LEU B C 1
ATOM 3956 O O . LEU B 1 215 ? 18.745 23.504 -1.241 1 95.04 215 LEU B O 1
ATOM 3960 N N . ALA B 1 216 ? 18.709 21.686 0.04 1 92.55 216 ALA B N 1
ATOM 3961 C CA . ALA B 1 216 ? 19.331 22.378 1.166 1 92.55 216 ALA B CA 1
ATOM 3962 C C . ALA B 1 216 ? 20.71 22.912 0.788 1 92.55 216 ALA B C 1
ATOM 3964 O O . ALA B 1 216 ? 21.11 23.989 1.236 1 92.55 216 ALA B O 1
ATOM 3965 N N . LEU B 1 217 ? 21.42 22.172 -0.01 1 92.42 217 LEU B N 1
ATOM 3966 C CA . LEU B 1 217 ? 22.736 22.584 -0.485 1 92.42 217 LEU B CA 1
ATOM 3967 C C . LEU B 1 217 ? 22.645 23.88 -1.283 1 92.42 217 LEU B C 1
ATOM 3969 O O . LEU B 1 217 ? 23.633 24.607 -1.409 1 92.42 217 LEU B O 1
ATOM 3973 N N . ARG B 1 218 ? 21.505 24.233 -1.738 1 93.81 218 ARG B N 1
ATOM 3974 C CA . ARG B 1 218 ? 21.283 25.445 -2.519 1 93.81 218 ARG B CA 1
ATOM 3975 C C . ARG B 1 218 ? 20.529 26.491 -1.705 1 93.81 218 ARG B C 1
ATOM 3977 O O . ARG B 1 218 ? 20.052 27.487 -2.252 1 93.81 218 ARG B O 1
ATOM 3984 N N . GLY B 1 219 ? 20.287 26.155 -0.502 1 94.8 219 GLY B N 1
ATOM 3985 C CA . GLY B 1 219 ? 19.584 27.063 0.39 1 94.8 219 GLY B CA 1
ATOM 3986 C C . GLY B 1 219 ? 18.092 27.126 0.121 1 94.8 219 GLY B C 1
ATOM 3987 O O . GLY B 1 219 ? 17.459 28.161 0.342 1 94.8 219 GLY B O 1
ATOM 3988 N N . LYS B 1 220 ? 17.592 26.091 -0.522 1 96.21 220 LYS B N 1
ATOM 3989 C CA . LYS B 1 220 ? 16.176 26.051 -0.873 1 96.21 220 LYS B CA 1
ATOM 3990 C C . LYS B 1 220 ? 15.44 24.984 -0.068 1 96.21 220 LYS B C 1
ATOM 3992 O O . LYS B 1 220 ? 16.054 24.03 0.415 1 96.21 220 LYS B O 1
ATOM 3997 N N . ARG B 1 221 ? 14.178 25.221 0.11 1 95.32 221 ARG B N 1
ATOM 3998 C CA . ARG B 1 221 ? 13.311 24.275 0.807 1 95.32 221 ARG B CA 1
ATOM 3999 C C . ARG B 1 221 ? 11.965 24.145 0.103 1 95.32 221 ARG B C 1
ATOM 4001 O O . ARG B 1 221 ? 11.383 25.144 -0.325 1 95.32 221 ARG B O 1
ATOM 4008 N N . ARG B 1 222 ? 11.551 22.971 0.033 1 95.6 222 ARG B N 1
ATOM 4009 C CA . ARG B 1 222 ? 10.233 22.768 -0.559 1 95.6 222 ARG B CA 1
ATOM 4010 C C . ARG B 1 222 ? 9.169 22.593 0.519 1 95.6 222 ARG B C 1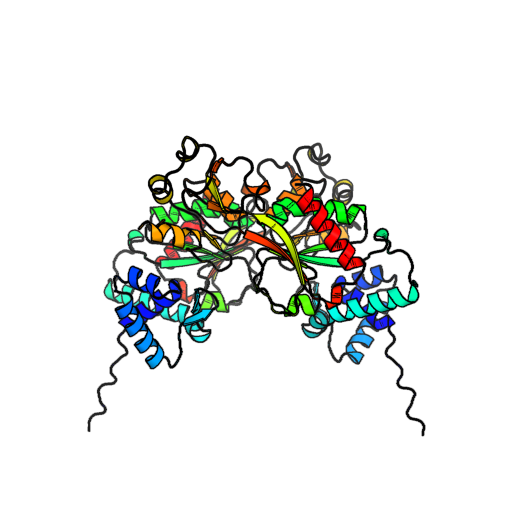
ATOM 4012 O O . ARG B 1 222 ? 9.485 22.253 1.661 1 95.6 222 ARG B O 1
ATOM 4019 N N . THR B 1 223 ? 7.928 22.893 0.165 1 95.53 223 THR B N 1
ATOM 4020 C CA . THR B 1 223 ? 6.779 22.713 1.046 1 95.53 223 THR B CA 1
ATOM 4021 C C . THR B 1 223 ? 6.077 21.39 0.755 1 95.53 223 THR B C 1
ATOM 4023 O O . THR B 1 223 ? 5.729 21.105 -0.392 1 95.53 223 THR B O 1
ATOM 4026 N N . VAL B 1 224 ? 5.873 20.544 1.843 1 96.4 224 VAL B N 1
ATOM 4027 C CA . VAL B 1 224 ? 5.251 19.231 1.705 1 96.4 224 VAL B CA 1
ATOM 4028 C C . VAL B 1 224 ? 4.075 19.112 2.672 1 96.4 224 VAL B C 1
ATOM 4030 O O . VAL B 1 224 ? 4.222 18.581 3.776 1 96.4 224 VAL B O 1
ATOM 4033 N N . PRO B 1 225 ? 2.883 19.466 2.256 1 96.65 225 PRO B N 1
ATOM 4034 C CA . PRO B 1 225 ? 1.725 19.457 3.154 1 96.65 225 PRO B CA 1
ATOM 4035 C C . PRO B 1 225 ? 1.146 18.058 3.355 1 96.65 225 PRO B C 1
ATOM 4037 O O . PRO B 1 225 ? 0.332 17.847 4.258 1 96.65 225 PRO B O 1
ATOM 4040 N N . VAL B 1 226 ? 1.608 17.12 2.519 1 97.67 226 VAL B N 1
ATOM 4041 C CA . VAL B 1 226 ? 0.966 15.813 2.604 1 97.67 226 VAL B CA 1
ATOM 4042 C C . VAL B 1 226 ? 1.98 14.717 2.286 1 97.67 226 VAL B C 1
ATOM 4044 O O . VAL B 1 226 ? 2.804 14.868 1.38 1 97.67 226 VAL B O 1
ATOM 4047 N N . ALA B 1 227 ? 1.929 13.672 3.082 1 97.22 227 ALA B N 1
ATOM 4048 C CA . ALA B 1 227 ? 2.687 12.446 2.844 1 97.22 227 ALA B CA 1
ATOM 4049 C C . ALA B 1 227 ? 1.754 11.253 2.658 1 97.22 227 ALA B C 1
ATOM 4051 O O . ALA B 1 227 ? 0.754 11.122 3.368 1 97.22 227 ALA B O 1
ATOM 4052 N N . VAL B 1 228 ? 2.073 10.452 1.674 1 96.77 228 VAL B N 1
ATOM 4053 C CA . VAL B 1 228 ? 1.279 9.263 1.379 1 96.77 228 VAL B CA 1
ATOM 4054 C C . VAL B 1 228 ? 2.177 8.028 1.388 1 96.77 228 VAL B C 1
ATOM 4056 O O . VAL B 1 228 ? 3.402 8.142 1.302 1 96.77 228 VAL B O 1
ATOM 4059 N N . ALA B 1 229 ? 1.514 6.855 1.393 1 93.19 229 ALA B N 1
ATOM 4060 C CA . ALA B 1 229 ? 2.276 5.627 1.609 1 93.19 229 ALA B CA 1
ATOM 4061 C C . ALA B 1 229 ? 2.558 4.917 0.288 1 93.19 229 ALA B C 1
ATOM 4063 O O . ALA B 1 229 ? 3.352 3.974 0.24 1 93.19 229 ALA B O 1
ATOM 4064 N N . SER B 1 230 ? 1.894 5.321 -0.802 1 93.29 230 SER B N 1
ATOM 4065 C CA . SER B 1 230 ? 2.064 4.642 -2.082 1 93.29 230 SER B CA 1
ATOM 4066 C C . SER B 1 230 ? 2.24 5.642 -3.219 1 93.29 230 SER B C 1
ATOM 4068 O O . SER B 1 230 ? 1.758 6.774 -3.138 1 93.29 230 SER B O 1
ATOM 4070 N N . VAL B 1 231 ? 2.914 5.245 -4.265 1 94.17 231 VAL B N 1
ATOM 4071 C CA . VAL B 1 231 ? 3.113 6.11 -5.423 1 94.17 231 VAL B CA 1
ATOM 4072 C C . VAL B 1 231 ? 1.772 6.385 -6.1 1 94.17 231 VAL B C 1
ATOM 4074 O O . VAL B 1 231 ? 1.546 7.48 -6.622 1 94.17 231 VAL B O 1
ATOM 4077 N N . ALA B 1 232 ? 0.899 5.385 -6.075 1 93.11 232 ALA B N 1
ATOM 4078 C CA . ALA B 1 232 ? -0.42 5.564 -6.677 1 93.11 232 ALA B CA 1
ATOM 4079 C C . ALA B 1 232 ? -1.175 6.711 -6.012 1 93.11 232 ALA B C 1
ATOM 4081 O O . ALA B 1 232 ? -1.798 7.529 -6.693 1 93.11 232 ALA B O 1
ATOM 4082 N N . ASP B 1 233 ? -1.088 6.743 -4.711 1 95.18 233 ASP B N 1
ATOM 4083 C CA . ASP B 1 233 ? -1.719 7.839 -3.982 1 95.18 233 ASP B CA 1
ATOM 4084 C C . ASP B 1 233 ? -1.074 9.177 -4.335 1 95.18 233 ASP B C 1
ATOM 4086 O O . ASP B 1 233 ? -1.767 10.185 -4.489 1 95.18 233 ASP B O 1
ATOM 4090 N N . GLY B 1 234 ? 0.206 9.182 -4.451 1 96.83 234 GLY B N 1
ATOM 4091 C CA . GLY B 1 234 ? 0.908 10.39 -4.855 1 96.83 234 GLY B CA 1
ATOM 4092 C C . GLY B 1 234 ? 0.465 10.913 -6.208 1 96.83 234 GLY B C 1
ATOM 4093 O O . GLY B 1 234 ? 0.23 12.113 -6.369 1 96.83 234 GLY B O 1
ATOM 4094 N N . PHE B 1 235 ? 0.3 10.01 -7.152 1 96.11 235 PHE B N 1
ATOM 4095 C CA . PHE B 1 235 ? -0.114 10.391 -8.497 1 96.11 235 PHE B CA 1
ATOM 4096 C C . PHE B 1 235 ? -1.54 10.927 -8.494 1 96.11 235 PHE B C 1
ATOM 4098 O O . PHE B 1 235 ? -1.859 11.864 -9.228 1 96.11 235 PHE B O 1
ATOM 4105 N N . SER B 1 236 ? -2.394 10.295 -7.687 1 95.07 236 SER B N 1
ATOM 4106 C CA . SER B 1 236 ? -3.776 10.759 -7.629 1 95.07 236 SER B CA 1
ATOM 4107 C C . SER B 1 236 ? -3.856 12.198 -7.13 1 95.07 236 SER B C 1
ATOM 4109 O O . SER B 1 236 ? -4.587 13.016 -7.693 1 95.07 236 SER B O 1
ATOM 4111 N N . ILE B 1 237 ? -3.083 12.52 -6.134 1 96.42 237 ILE B N 1
ATOM 4112 C CA . ILE B 1 237 ? -3.084 13.87 -5.582 1 96.42 237 ILE B CA 1
ATOM 4113 C C . ILE B 1 237 ? -2.465 14.839 -6.587 1 96.42 237 ILE B C 1
ATOM 4115 O O . ILE B 1 237 ? -3.005 15.921 -6.83 1 96.42 237 ILE B O 1
ATOM 4119 N N . ALA B 1 238 ? -1.372 14.47 -7.22 1 97.22 238 ALA B N 1
ATOM 4120 C CA . ALA B 1 238 ? -0.713 15.317 -8.211 1 97.22 238 ALA B CA 1
ATOM 4121 C C . ALA B 1 238 ? -1.64 15.606 -9.388 1 97.22 238 ALA B C 1
ATOM 4123 O O . ALA B 1 238 ? -1.661 16.723 -9.91 1 97.22 238 ALA B O 1
ATOM 4124 N N . ALA B 1 239 ? -2.374 14.597 -9.794 1 95.98 239 ALA B N 1
ATOM 4125 C CA . ALA B 1 239 ? -3.258 14.724 -10.95 1 95.98 239 ALA B CA 1
ATOM 4126 C C . ALA B 1 239 ? -4.412 15.678 -10.655 1 95.98 239 ALA B C 1
ATOM 4128 O O . ALA B 1 239 ? -4.976 16.281 -11.57 1 95.98 239 ALA B O 1
ATOM 4129 N N . GLN B 1 240 ? -4.718 15.792 -9.374 1 94.64 240 GLN B N 1
ATOM 4130 C CA . GLN B 1 240 ? -5.904 16.548 -8.986 1 94.64 240 GLN B CA 1
ATOM 4131 C C . GLN B 1 240 ? -5.523 17.862 -8.31 1 94.64 240 GLN B C 1
ATOM 4133 O O . GLN B 1 240 ? -6.348 18.481 -7.636 1 94.64 240 GLN B O 1
ATOM 4138 N N . SER B 1 241 ? -4.271 18.253 -8.436 1 96.43 241 SER B N 1
ATOM 4139 C CA . SER B 1 241 ? -3.796 19.461 -7.767 1 96.43 241 SER B CA 1
ATOM 4140 C C . SER B 1 241 ? -2.59 20.054 -8.488 1 96.43 241 SER B C 1
ATOM 4142 O O . SER B 1 241 ? -2.239 19.616 -9.585 1 96.43 241 SER B O 1
ATOM 4144 N N . ASP B 1 242 ? -2.002 21.061 -7.854 1 96.62 242 ASP B N 1
ATOM 4145 C CA . ASP B 1 242 ? -0.784 21.664 -8.385 1 96.62 242 ASP B CA 1
ATOM 4146 C C . ASP B 1 242 ? 0.452 21.139 -7.658 1 96.62 242 ASP B C 1
ATOM 4148 O O . ASP B 1 242 ? 1.501 21.786 -7.659 1 96.62 242 ASP B O 1
ATOM 4152 N N . TYR B 1 243 ? 0.247 20.002 -6.986 1 98.1 243 TYR B N 1
ATOM 4153 C CA . TYR B 1 243 ? 1.362 19.425 -6.244 1 98.1 243 TYR B CA 1
ATOM 4154 C C . TYR B 1 243 ? 2.302 18.667 -7.175 1 98.1 243 TYR B C 1
ATOM 4156 O O . TYR B 1 243 ? 1.863 18.081 -8.168 1 98.1 243 TYR B O 1
ATOM 4164 N N . ILE B 1 244 ? 3.547 18.686 -6.823 1 98.32 244 ILE B N 1
ATOM 4165 C CA . ILE B 1 244 ? 4.582 17.907 -7.493 1 98.32 244 ILE B CA 1
ATOM 4166 C C . ILE B 1 244 ? 4.823 16.606 -6.731 1 98.32 244 ILE B C 1
ATOM 4168 O O . ILE B 1 244 ? 4.922 16.608 -5.502 1 98.32 244 ILE B O 1
ATOM 4172 N N . VAL B 1 245 ? 4.877 15.514 -7.406 1 98.05 245 VAL B N 1
ATOM 4173 C CA . VAL B 1 245 ? 5.263 14.26 -6.768 1 98.05 245 VAL B CA 1
ATOM 4174 C C . VAL B 1 245 ? 6.599 13.782 -7.331 1 98.05 245 VAL B C 1
ATOM 4176 O O . VAL B 1 245 ? 6.847 13.891 -8.534 1 98.05 245 VAL B O 1
ATOM 4179 N N . LEU B 1 246 ? 7.461 13.3 -6.456 1 97.03 246 LEU B N 1
ATOM 4180 C CA . LEU B 1 246 ? 8.773 12.77 -6.813 1 97.03 246 LEU B CA 1
ATOM 4181 C C . LEU B 1 246 ? 8.774 11.246 -6.769 1 97.03 246 LEU B C 1
ATOM 4183 O O . LEU B 1 246 ? 8.437 10.65 -5.744 1 97.03 246 LEU B O 1
ATOM 4187 N N . VAL B 1 247 ? 9.143 10.645 -7.883 1 96 247 VAL B N 1
ATOM 4188 C CA . VAL B 1 247 ? 9.075 9.19 -7.96 1 96 247 VAL B CA 1
ATOM 4189 C C . VAL B 1 247 ? 10.197 8.666 -8.854 1 96 247 VAL B C 1
ATOM 4191 O O . VAL B 1 247 ? 10.739 9.406 -9.678 1 96 247 VAL B O 1
ATOM 4194 N N . PRO B 1 248 ? 10.56 7.386 -8.694 1 95.33 248 PRO B N 1
ATOM 4195 C CA . PRO B 1 248 ? 11.481 6.778 -9.658 1 95.33 248 PRO B CA 1
ATOM 4196 C C . PRO B 1 248 ? 10.874 6.65 -11.054 1 95.33 248 PRO B C 1
ATOM 4198 O O . PRO B 1 248 ? 9.712 6.26 -11.192 1 95.33 248 PRO B O 1
ATOM 4201 N N . ALA B 1 249 ? 11.585 6.892 -12.054 1 95.76 249 ALA B N 1
ATOM 4202 C CA . ALA B 1 249 ? 11.119 7.009 -13.434 1 95.76 249 ALA B CA 1
ATOM 4203 C C . ALA B 1 249 ? 10.666 5.656 -13.976 1 95.76 249 ALA B C 1
ATOM 4205 O O . ALA B 1 249 ? 9.509 5.494 -14.371 1 95.76 249 ALA B O 1
ATOM 4206 N N . ARG B 1 250 ? 11.48 4.666 -13.927 1 94.92 250 ARG B N 1
ATOM 4207 C CA . ARG B 1 250 ? 11.217 3.392 -14.588 1 94.92 250 ARG B CA 1
ATOM 4208 C C . ARG B 1 250 ? 10.198 2.569 -13.806 1 94.92 250 ARG B C 1
ATOM 4210 O O . ARG B 1 250 ? 9.269 2.006 -14.389 1 94.92 250 ARG B O 1
ATOM 4217 N N . VAL B 1 251 ? 10.311 2.577 -12.508 1 93.75 251 VAL B N 1
ATOM 4218 C CA . VAL B 1 251 ? 9.476 1.747 -11.646 1 93.75 251 VAL B CA 1
ATOM 4219 C C . VAL B 1 251 ? 8.028 2.229 -11.711 1 93.75 251 VAL B C 1
ATOM 4221 O O . VAL B 1 251 ? 7.097 1.446 -11.507 1 93.75 251 VAL B O 1
ATOM 4224 N N . THR B 1 252 ? 7.822 3.491 -11.982 1 94.91 252 THR B N 1
ATOM 4225 C CA . THR B 1 252 ? 6.47 4.033 -11.89 1 94.91 252 THR B CA 1
ATOM 4226 C C . THR B 1 252 ? 5.933 4.385 -13.275 1 94.91 252 THR B C 1
ATOM 4228 O O . THR B 1 252 ? 4.989 5.166 -13.4 1 94.91 252 THR B O 1
ATOM 4231 N N . ALA B 1 253 ? 6.465 3.883 -14.327 1 93.9 253 ALA B N 1
ATOM 4232 C CA . ALA B 1 253 ? 6.141 4.243 -15.705 1 93.9 253 ALA B CA 1
ATOM 4233 C C . ALA B 1 253 ? 4.653 4.055 -15.986 1 93.9 253 ALA B C 1
ATOM 4235 O O . ALA B 1 253 ? 4.018 4.915 -16.601 1 93.9 253 ALA B O 1
ATOM 4236 N N . TRP B 1 254 ? 4.095 3.027 -15.471 1 90.83 254 TRP B N 1
ATOM 4237 C CA . TRP B 1 254 ? 2.692 2.733 -15.74 1 90.83 254 TRP B CA 1
ATOM 4238 C C . TRP B 1 254 ? 1.783 3.763 -15.077 1 90.83 254 TRP B C 1
ATOM 4240 O O . TRP B 1 254 ? 0.819 4.232 -15.685 1 90.83 254 TRP B O 1
ATOM 4250 N N . HIS B 1 255 ? 2.081 4.126 -13.863 1 88.53 255 HIS B N 1
ATOM 4251 C CA . HIS B 1 255 ? 1.22 5 -13.074 1 88.53 255 HIS B CA 1
ATOM 4252 C C . HIS B 1 255 ? 1.257 6.431 -13.601 1 88.53 255 HIS B C 1
ATOM 4254 O O . HIS B 1 255 ? 0.36 7.226 -13.313 1 88.53 255 HIS B O 1
ATOM 4260 N N . ARG B 1 256 ? 2.229 6.763 -14.291 1 89.73 256 ARG B N 1
ATOM 4261 C CA . ARG B 1 256 ? 2.363 8.167 -14.665 1 89.73 256 ARG B CA 1
ATOM 4262 C C . ARG B 1 256 ? 1.722 8.435 -16.023 1 89.73 256 ARG B C 1
ATOM 4264 O O . ARG B 1 256 ? 1.812 9.546 -16.549 1 89.73 256 ARG B O 1
ATOM 4271 N N . GLN B 1 257 ? 1.113 7.426 -16.568 1 88.33 257 GLN B N 1
ATOM 4272 C CA . GLN B 1 257 ? 0.416 7.633 -17.833 1 88.33 257 GLN B CA 1
ATOM 4273 C C . GLN B 1 257 ? -0.581 8.784 -17.73 1 88.33 257 GLN B C 1
ATOM 4275 O O . GLN B 1 257 ? -1.334 8.874 -16.759 1 88.33 257 GLN B O 1
ATOM 4280 N N . GLY B 1 258 ? -0.54 9.707 -18.714 1 90.82 258 GLY B N 1
ATOM 4281 C CA . GLY B 1 258 ? -1.452 10.84 -18.742 1 90.82 258 GLY B CA 1
ATOM 4282 C C . GLY B 1 258 ? -0.952 12.028 -17.943 1 90.82 258 GLY B C 1
ATOM 4283 O O . GLY B 1 258 ? -1.621 13.062 -17.873 1 90.82 258 GLY B O 1
ATOM 4284 N N . LEU B 1 259 ? 0.208 11.846 -17.302 1 96.53 259 LEU B N 1
ATOM 4285 C CA . LEU B 1 259 ? 0.795 12.93 -16.522 1 96.53 259 LEU B CA 1
ATOM 4286 C C . LEU B 1 259 ? 2.065 13.451 -17.187 1 96.53 259 LEU B C 1
ATOM 4288 O O . LEU B 1 259 ? 2.586 12.828 -18.115 1 96.53 259 LEU B O 1
ATOM 4292 N N . HIS B 1 260 ? 2.475 14.645 -16.818 1 97.83 260 HIS B N 1
ATOM 4293 C CA . HIS B 1 260 ? 3.693 15.242 -17.353 1 97.83 260 HIS B CA 1
ATOM 4294 C C . HIS B 1 260 ? 4.881 14.994 -16.43 1 97.83 260 HIS B C 1
ATOM 4296 O O . HIS B 1 260 ? 4.806 15.263 -15.229 1 97.83 260 HIS B O 1
ATOM 4302 N N . SER B 1 261 ? 5.933 14.458 -16.971 1 97.38 261 SER B N 1
ATOM 4303 C CA . SER B 1 261 ? 7.152 14.179 -16.218 1 97.38 261 SER B CA 1
ATOM 4304 C C . SER B 1 261 ? 8.27 15.142 -16.602 1 97.38 261 SER B C 1
ATOM 4306 O O . SER B 1 261 ? 8.33 15.61 -17.741 1 97.38 261 SER B O 1
ATOM 4308 N N . PHE B 1 262 ? 9.119 15.446 -15.69 1 97.46 262 PHE B N 1
ATOM 4309 C CA . PHE B 1 262 ? 10.273 16.293 -15.967 1 97.46 262 PHE B CA 1
ATOM 4310 C C . PHE B 1 262 ? 11.472 15.866 -15.13 1 97.46 262 PHE B C 1
ATOM 4312 O O . PHE B 1 262 ? 11.312 15.237 -14.082 1 97.46 262 PHE B O 1
ATOM 4319 N N . ASP B 1 263 ? 12.666 16.184 -15.601 1 96.22 263 ASP B N 1
ATOM 4320 C CA . ASP B 1 263 ? 13.889 15.934 -14.844 1 96.22 263 ASP B CA 1
ATOM 4321 C C . ASP B 1 263 ? 14.008 16.893 -13.662 1 96.22 263 ASP B C 1
ATOM 4323 O O . ASP B 1 263 ? 13.671 18.074 -13.777 1 96.22 263 ASP B O 1
ATOM 4327 N N . LEU B 1 264 ? 14.496 16.39 -12.553 1 96.57 264 LEU B N 1
ATOM 4328 C CA . LEU B 1 264 ? 14.673 17.238 -11.379 1 96.57 264 LEU B CA 1
ATOM 4329 C C . LEU B 1 264 ? 15.725 18.311 -11.637 1 96.57 264 LEU B C 1
ATOM 4331 O O . LEU B 1 264 ? 16.73 18.054 -12.304 1 96.57 264 LEU B O 1
ATOM 4335 N N . PRO B 1 265 ? 15.521 19.43 -11.119 1 96.34 265 PRO B N 1
ATOM 4336 C CA . PRO B 1 265 ? 16.505 20.503 -11.275 1 96.34 265 PRO B CA 1
ATOM 4337 C C . PRO B 1 265 ? 17.692 20.357 -10.326 1 96.34 265 PRO B C 1
ATOM 4339 O O . PRO B 1 265 ? 18.587 21.206 -10.316 1 96.34 265 PRO B O 1
ATOM 4342 N N . VAL B 1 266 ? 17.689 19.304 -9.477 1 95.35 266 VAL B N 1
ATOM 4343 C CA . VAL B 1 266 ? 18.794 18.964 -8.587 1 95.35 266 VAL B CA 1
ATOM 4344 C C . VAL B 1 266 ? 19.231 17.522 -8.833 1 95.35 266 VAL B C 1
ATOM 4346 O O . VAL B 1 266 ? 18.443 16.7 -9.306 1 95.35 266 VAL B O 1
ATOM 4349 N N . THR B 1 267 ? 20.426 17.223 -8.468 1 91.69 267 THR B N 1
ATOM 4350 C CA . THR B 1 267 ? 20.966 15.884 -8.68 1 91.69 267 THR B CA 1
ATOM 4351 C C . THR B 1 267 ? 20.675 14.988 -7.479 1 91.69 267 THR B C 1
ATOM 4353 O O . THR B 1 267 ? 20.844 15.405 -6.331 1 91.69 267 THR B O 1
ATOM 4356 N N . THR B 1 268 ? 20.141 13.829 -7.768 1 90.53 268 THR B N 1
ATOM 4357 C CA . THR B 1 268 ? 19.975 12.784 -6.763 1 90.53 268 THR B CA 1
ATOM 4358 C C . THR B 1 268 ? 20.683 11.502 -7.194 1 90.53 268 THR B C 1
ATOM 4360 O O . THR B 1 268 ? 20.957 11.307 -8.38 1 90.53 268 THR B O 1
ATOM 4363 N N . ASP B 1 269 ? 21.006 10.676 -6.259 1 89.28 269 ASP B N 1
ATOM 4364 C CA . ASP B 1 269 ? 21.69 9.421 -6.553 1 89.28 269 ASP B CA 1
ATOM 4365 C C . ASP B 1 269 ? 20.795 8.484 -7.361 1 89.28 269 ASP B C 1
ATOM 4367 O O . ASP B 1 269 ? 19.569 8.535 -7.245 1 89.28 269 ASP B O 1
ATOM 4371 N N . ALA B 1 270 ? 21.527 7.71 -8.157 1 91.07 270 ALA B N 1
ATOM 4372 C CA . ALA B 1 270 ? 20.812 6.636 -8.843 1 91.07 270 ALA B CA 1
ATOM 4373 C C . ALA B 1 270 ? 20.245 5.63 -7.845 1 91.07 270 ALA B C 1
ATOM 4375 O O . ALA B 1 270 ? 20.794 5.449 -6.756 1 91.07 270 ALA B O 1
ATOM 4376 N N . LEU B 1 271 ? 19.146 5.042 -8.232 1 92.68 271 LEU B N 1
ATOM 4377 C CA . LEU B 1 271 ? 18.479 4.033 -7.416 1 92.68 271 LEU B CA 1
ATOM 4378 C C . LEU B 1 271 ? 18.734 2.634 -7.965 1 92.68 271 LEU B C 1
ATOM 4380 O O . LEU B 1 271 ? 18.157 2.248 -8.985 1 92.68 271 LEU B O 1
ATOM 4384 N N . PRO B 1 272 ? 19.592 1.894 -7.318 1 93.63 272 PRO B N 1
ATOM 4385 C CA . PRO B 1 272 ? 19.794 0.517 -7.774 1 93.63 272 PRO B CA 1
ATOM 4386 C C . PRO B 1 272 ? 18.654 -0.413 -7.365 1 93.63 272 PRO B C 1
ATOM 4388 O O . PRO B 1 272 ? 18.531 -0.765 -6.189 1 93.63 272 PRO B O 1
ATOM 4391 N N . ILE B 1 273 ? 17.889 -0.833 -8.291 1 95.32 273 ILE B N 1
ATOM 4392 C CA . ILE B 1 273 ? 16.821 -1.788 -8.017 1 95.32 273 ILE B CA 1
ATOM 4393 C C . ILE B 1 273 ? 17.357 -3.212 -8.142 1 95.32 273 ILE B C 1
ATOM 4395 O O . ILE B 1 273 ? 17.868 -3.599 -9.195 1 95.32 273 ILE B O 1
ATOM 4399 N N . SER B 1 274 ? 17.209 -3.918 -7.033 1 95.32 274 SER B N 1
ATOM 4400 C CA . SER B 1 274 ? 17.757 -5.27 -6.999 1 95.32 274 SER B CA 1
ATOM 4401 C C . SER B 1 274 ? 16.729 -6.27 -6.48 1 95.32 274 SER B C 1
ATOM 4403 O O . SER B 1 274 ? 15.714 -5.88 -5.9 1 95.32 274 SER B O 1
ATOM 4405 N N . ALA B 1 275 ? 16.948 -7.467 -6.821 1 95.83 275 ALA B N 1
ATOM 4406 C CA . ALA B 1 275 ? 16.247 -8.599 -6.222 1 95.83 275 ALA B CA 1
ATOM 4407 C C . ALA B 1 275 ? 17.105 -9.275 -5.156 1 95.83 275 ALA B C 1
ATOM 4409 O O . ALA B 1 275 ? 18.305 -9.48 -5.355 1 95.83 275 ALA B O 1
ATOM 4410 N N . ALA B 1 276 ? 16.501 -9.575 -4.023 1 94.55 276 ALA B N 1
ATOM 4411 C CA . ALA B 1 276 ? 17.214 -10.211 -2.918 1 94.55 276 ALA B CA 1
ATOM 4412 C C . ALA B 1 276 ? 16.526 -11.506 -2.495 1 94.55 276 ALA B C 1
ATOM 4414 O O . ALA B 1 276 ? 15.296 -11.58 -2.459 1 94.55 276 ALA B O 1
ATOM 4415 N N . TRP B 1 277 ? 17.305 -12.502 -2.138 1 92.69 277 TRP B N 1
ATOM 4416 C CA . TRP B 1 277 ? 16.792 -13.764 -1.614 1 92.69 277 TRP B CA 1
ATOM 4417 C C . TRP B 1 277 ? 17.82 -14.436 -0.71 1 92.69 277 TRP B C 1
ATOM 441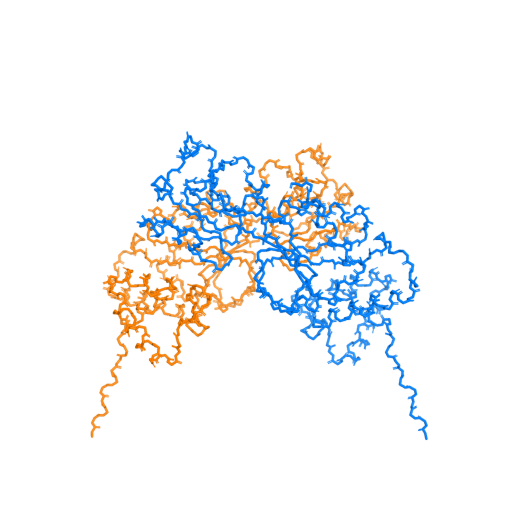9 O O . TRP B 1 277 ? 18.982 -14.025 -0.668 1 92.69 277 TRP B O 1
ATOM 4429 N N . HIS B 1 278 ? 17.405 -15.331 0.061 1 88.53 278 HIS B N 1
ATOM 4430 C CA . HIS B 1 278 ? 18.308 -16.081 0.926 1 88.53 278 HIS B CA 1
ATOM 4431 C C . HIS B 1 278 ? 19.09 -17.124 0.134 1 88.53 278 HIS B C 1
ATOM 4433 O O . HIS B 1 278 ? 18.524 -17.82 -0.712 1 88.53 278 HIS B O 1
ATOM 4439 N N . PRO B 1 279 ? 20.343 -17.369 0.412 1 86.38 279 PRO B N 1
ATOM 4440 C CA . PRO B 1 279 ? 21.206 -18.282 -0.342 1 86.38 279 PRO B CA 1
ATOM 4441 C C . PRO B 1 279 ? 20.683 -19.716 -0.351 1 86.38 279 PRO B C 1
ATOM 4443 O O . PRO B 1 279 ? 21.02 -20.495 -1.247 1 86.38 279 PRO B O 1
ATOM 4446 N N . ARG B 1 280 ? 19.958 -20.036 0.631 1 78.91 280 ARG B N 1
ATOM 4447 C CA . ARG B 1 280 ? 19.426 -21.393 0.697 1 78.91 280 ARG B CA 1
ATOM 4448 C C . ARG B 1 280 ? 18.586 -21.713 -0.535 1 78.91 280 ARG B C 1
ATOM 4450 O O . ARG B 1 280 ? 18.438 -22.879 -0.906 1 78.91 280 ARG B O 1
ATOM 4457 N N . PHE B 1 281 ? 18.122 -20.656 -1.18 1 83.84 281 PHE B N 1
ATOM 4458 C CA . PHE B 1 281 ? 17.265 -20.865 -2.341 1 83.84 281 PHE B CA 1
ATOM 4459 C C . PHE B 1 281 ? 18.044 -20.654 -3.634 1 83.84 281 PHE B C 1
ATOM 4461 O O . PHE B 1 281 ? 17.477 -20.726 -4.726 1 83.84 281 PHE B O 1
ATOM 4468 N N . GLU B 1 282 ? 19.303 -20.469 -3.547 1 85.18 282 GLU B N 1
ATOM 4469 C CA . GLU B 1 282 ? 20.136 -20.14 -4.7 1 85.18 282 GLU B CA 1
ATOM 4470 C C . GLU B 1 282 ? 20.056 -21.228 -5.767 1 85.18 282 GLU B C 1
ATOM 4472 O O . GLU B 1 282 ? 19.98 -20.929 -6.961 1 85.18 282 GLU B O 1
ATOM 4477 N N . LYS B 1 283 ? 19.945 -22.474 -5.372 1 80.47 283 LYS B N 1
ATOM 4478 C CA . LYS B 1 283 ? 20.015 -23.58 -6.322 1 80.47 283 LYS B CA 1
ATOM 4479 C C . LYS B 1 283 ? 18.646 -24.224 -6.518 1 80.47 283 LYS B C 1
ATOM 4481 O O . LYS B 1 283 ? 18.513 -25.199 -7.26 1 80.47 283 LYS B O 1
ATOM 4486 N N . ASP B 1 284 ? 17.65 -23.659 -5.778 1 82.09 284 ASP B N 1
ATOM 4487 C CA . ASP B 1 284 ? 16.295 -24.181 -5.933 1 82.09 284 ASP B CA 1
ATOM 4488 C C . ASP B 1 284 ? 15.746 -23.88 -7.326 1 82.09 284 ASP B C 1
ATOM 4490 O O . ASP B 1 284 ? 15.644 -22.717 -7.72 1 82.09 284 ASP B O 1
ATOM 4494 N N . ALA B 1 285 ? 15.426 -24.882 -8.14 1 84.92 285 ALA B N 1
ATOM 4495 C CA . ALA B 1 285 ? 15.047 -24.752 -9.544 1 84.92 285 ALA B CA 1
ATOM 4496 C C . ALA B 1 285 ? 13.809 -23.874 -9.699 1 84.92 285 ALA B C 1
ATOM 4498 O O . ALA B 1 285 ? 13.738 -23.045 -10.609 1 84.92 285 ALA B O 1
ATOM 4499 N N . ALA B 1 286 ? 12.81 -24.092 -8.859 1 87.98 286 ALA B N 1
ATOM 4500 C CA . ALA B 1 286 ? 11.591 -23.29 -8.921 1 87.98 286 ALA B CA 1
ATOM 4501 C C . ALA B 1 286 ? 11.883 -21.823 -8.619 1 87.98 286 ALA B C 1
ATOM 4503 O O . ALA B 1 286 ? 11.341 -20.928 -9.272 1 87.98 286 ALA B O 1
ATOM 4504 N N . HIS B 1 287 ? 12.754 -21.633 -7.625 1 91.32 287 HIS B N 1
ATOM 4505 C CA . HIS B 1 287 ? 13.133 -20.273 -7.262 1 91.32 287 HIS B CA 1
ATOM 4506 C C . HIS B 1 287 ? 13.931 -19.606 -8.377 1 91.32 287 HIS B C 1
ATOM 4508 O O . HIS B 1 287 ? 13.713 -18.432 -8.686 1 91.32 287 HIS B O 1
ATOM 4514 N N . ARG B 1 288 ? 14.831 -20.332 -8.962 1 92.12 288 ARG B N 1
ATOM 4515 C CA . ARG B 1 288 ? 15.59 -19.815 -10.097 1 92.12 288 ARG B CA 1
ATOM 4516 C C . ARG B 1 288 ? 14.665 -19.447 -11.252 1 92.12 288 ARG B C 1
ATOM 4518 O O . ARG B 1 288 ? 14.867 -18.428 -11.916 1 92.12 288 ARG B O 1
ATOM 4525 N N . TRP B 1 289 ? 13.775 -20.333 -11.479 1 94.13 289 TRP B N 1
ATOM 4526 C CA . TRP B 1 289 ? 12.775 -20.057 -12.505 1 94.13 289 TRP B CA 1
ATOM 4527 C C . TRP B 1 289 ? 12.053 -18.744 -12.222 1 94.13 289 TRP B C 1
ATOM 4529 O O . TRP B 1 289 ? 11.904 -17.906 -13.115 1 94.13 289 TRP B O 1
ATOM 4539 N N . LEU B 1 290 ? 11.616 -18.462 -10.967 1 96.25 290 LEU B N 1
ATOM 4540 C CA . LEU B 1 290 ? 10.962 -17.218 -10.574 1 96.25 290 LEU B CA 1
ATOM 4541 C C . LEU B 1 290 ? 11.862 -16.019 -10.853 1 96.25 290 LEU B C 1
ATOM 4543 O O . LEU B 1 290 ? 11.412 -15.017 -11.415 1 96.25 290 LEU B O 1
ATOM 4547 N N . ARG B 1 291 ? 13.109 -16.12 -10.476 1 97.14 291 ARG B N 1
ATOM 4548 C CA . ARG B 1 291 ? 14.062 -15.038 -10.698 1 97.14 291 ARG B CA 1
ATOM 4549 C C . ARG B 1 291 ? 14.215 -14.739 -12.186 1 97.14 291 ARG B C 1
ATOM 4551 O O . ARG B 1 291 ? 14.351 -13.579 -12.58 1 97.14 291 ARG B O 1
ATOM 4558 N N . THR B 1 292 ? 14.167 -15.759 -13.001 1 96.29 292 THR B N 1
ATOM 4559 C CA . THR B 1 292 ? 14.27 -15.587 -14.446 1 96.29 292 THR B CA 1
ATOM 4560 C C . THR B 1 292 ? 13.049 -14.852 -14.991 1 96.29 292 THR B C 1
ATOM 4562 O O . THR B 1 292 ? 13.178 -13.97 -15.843 1 96.29 292 THR B O 1
ATOM 4565 N N . CYS B 1 293 ? 11.864 -15.194 -14.521 1 96.68 293 CYS B N 1
ATOM 4566 C CA . CYS B 1 293 ? 10.644 -14.507 -14.93 1 96.68 293 CYS B CA 1
ATOM 4567 C C . CYS B 1 293 ? 10.722 -13.02 -14.605 1 96.68 293 CYS B C 1
ATOM 4569 O O . CYS B 1 293 ? 10.393 -12.179 -15.443 1 96.68 293 CYS B O 1
ATOM 4571 N N . VAL B 1 294 ? 11.195 -12.684 -13.415 1 97.82 294 VAL B N 1
ATOM 4572 C CA . VAL B 1 294 ? 11.27 -11.299 -12.96 1 97.82 294 VAL B CA 1
ATOM 4573 C C . VAL B 1 294 ? 12.297 -10.536 -13.794 1 97.82 294 VAL B C 1
ATOM 4575 O O . VAL B 1 294 ? 12.03 -9.424 -14.253 1 97.82 294 VAL B O 1
ATOM 4578 N N . ARG B 1 295 ? 13.416 -11.142 -14.041 1 97.36 295 ARG B N 1
ATOM 4579 C CA . ARG B 1 295 ? 14.459 -10.503 -14.836 1 97.36 295 ARG B CA 1
ATOM 4580 C C . ARG B 1 295 ? 13.98 -10.242 -16.26 1 97.36 295 ARG B C 1
ATOM 4582 O O . ARG B 1 295 ? 14.233 -9.173 -16.82 1 97.36 295 ARG B O 1
ATOM 4589 N N . ALA B 1 296 ? 13.322 -11.217 -16.841 1 96.77 296 ALA B N 1
ATOM 4590 C CA . ALA B 1 296 ? 12.827 -11.089 -18.209 1 96.77 296 ALA B CA 1
ATOM 4591 C C . ALA B 1 296 ? 11.791 -9.974 -18.316 1 96.77 296 ALA B C 1
ATOM 4593 O O . ALA B 1 296 ? 11.803 -9.197 -19.274 1 96.77 296 ALA B O 1
ATOM 4594 N N . ALA B 1 297 ? 10.926 -9.902 -17.315 1 96.25 297 ALA B N 1
ATOM 4595 C CA . ALA B 1 297 ? 9.912 -8.851 -17.309 1 96.25 297 ALA B CA 1
ATOM 4596 C C . ALA B 1 297 ? 10.553 -7.47 -17.225 1 96.25 297 ALA B C 1
ATOM 4598 O O . ALA B 1 297 ? 10.13 -6.538 -17.913 1 96.25 297 ALA B O 1
ATOM 4599 N N . CYS B 1 298 ? 11.566 -7.336 -16.408 1 95.94 298 CYS B N 1
ATOM 4600 C CA . CYS B 1 298 ? 12.243 -6.058 -16.223 1 95.94 298 CYS B CA 1
ATOM 4601 C C . CYS B 1 298 ? 13.032 -5.673 -17.469 1 95.94 298 CYS B C 1
ATOM 4603 O O . CYS B 1 298 ? 13.189 -4.488 -17.768 1 95.94 298 CYS B O 1
ATOM 4605 N N . ALA B 1 299 ? 13.479 -6.635 -18.212 1 94.21 299 ALA B N 1
ATOM 4606 C CA . ALA B 1 299 ? 14.261 -6.389 -19.421 1 94.21 299 ALA B CA 1
ATOM 4607 C C . ALA B 1 299 ? 13.358 -6.003 -20.589 1 94.21 299 ALA B C 1
ATOM 4609 O O . ALA B 1 299 ? 13.783 -5.291 -21.501 1 94.21 299 ALA B O 1
ATOM 4610 N N . ALA B 1 300 ? 12.171 -6.43 -20.61 1 88.41 300 ALA B N 1
ATOM 4611 C CA . ALA B 1 300 ? 11.245 -6.241 -21.723 1 88.41 300 ALA B CA 1
ATOM 4612 C C . ALA B 1 300 ? 10.609 -4.855 -21.679 1 88.41 300 ALA B C 1
ATOM 4614 O O . ALA B 1 300 ? 10.072 -4.379 -22.682 1 88.41 300 ALA B O 1
ATOM 4615 N N . ILE B 1 301 ? 10.639 -4.242 -20.586 1 78.72 301 ILE B N 1
ATOM 4616 C CA . ILE B 1 301 ? 9.972 -2.953 -20.433 1 78.72 301 ILE B CA 1
ATOM 4617 C C . ILE B 1 301 ? 11.014 -1.848 -20.279 1 78.72 301 ILE B C 1
ATOM 4619 O O . ILE B 1 301 ? 11.906 -1.941 -19.432 1 78.72 301 ILE B O 1
#

InterPro domains:
  IPR000847 LysR, HTH, N-terminal domain [PF00126] (11-70)
  IPR000847 LysR, HTH, N-terminal domain [PS50931] (9-66)
  IPR005119 LysR, substrate-binding [PF03466] (117-298)
  IPR036388 Winged helix-like DNA-binding domain superfamily [G3DSA:1.10.10.10] (7-88)
  IPR036390 Winged helix DNA-binding domain superfamily [SSF46785] (8-87)
  IPR050389 LysR-type Transcriptional Regulators [PTHR30118] (10-299)

Solvent-accessible surface area (backbone atoms only — not comparable to full-atom values): 32227 Å² total; per-residue (Å²): 130,77,74,73,76,79,75,68,75,62,64,62,51,54,56,48,48,51,36,33,66,72,54,36,30,59,59,52,22,7,59,73,66,72,42,51,50,69,58,36,51,51,50,49,52,52,49,21,63,74,65,74,39,74,44,54,40,80,52,85,97,43,43,38,62,34,73,67,44,55,60,39,46,20,56,48,50,49,50,51,50,49,50,46,46,62,70,60,41,94,56,80,87,55,56,60,68,40,74,46,76,46,29,36,28,31,46,63,32,42,40,32,50,38,41,38,52,31,50,50,53,44,39,73,50,14,69,59,32,30,41,28,40,36,61,68,68,81,90,48,62,61,40,30,65,28,47,71,27,54,34,40,41,40,76,71,66,89,72,49,90,68,47,43,76,42,81,71,50,76,34,38,67,25,36,36,30,23,60,86,37,78,66,66,77,51,88,56,43,62,69,62,55,39,71,36,44,29,39,25,62,20,75,87,53,40,68,70,53,72,65,51,56,46,32,46,78,70,75,42,71,68,47,51,50,32,17,23,46,36,54,64,37,33,46,37,30,10,59,68,44,78,26,37,23,65,42,48,47,68,42,31,50,56,76,45,64,85,43,34,72,46,72,53,65,60,80,70,72,73,42,57,30,25,41,34,31,31,55,88,44,65,78,37,64,70,53,44,49,50,54,49,41,51,51,51,36,59,67,75,101,129,78,74,75,75,80,75,68,77,64,64,62,51,54,56,49,48,51,35,34,64,71,54,36,31,60,60,53,22,8,59,74,68,74,42,50,51,69,57,36,50,52,49,49,52,52,49,21,61,75,64,73,39,76,44,53,40,78,51,87,95,41,42,37,62,34,72,68,44,54,56,40,46,24,56,50,48,48,50,52,51,50,51,46,47,63,67,62,41,95,58,81,87,56,55,60,70,40,76,46,75,46,29,35,28,31,45,62,33,43,40,31,50,38,40,38,52,30,49,51,53,44,39,74,49,12,69,58,31,30,41,28,42,36,63,69,68,81,89,48,62,62,41,31,67,28,42,71,27,54,34,40,42,39,76,70,66,90,73,49,90,68,46,43,78,43,83,71,52,77,35,39,67,25,35,36,30,22,60,84,38,80,66,64,77,51,88,55,43,63,68,62,56,40,71,37,44,28,39,24,62,22,75,86,52,41,69,70,54,72,66,50,57,46,32,46,76,70,75,41,70,68,46,51,51,32,17,22,47,37,55,65,37,33,46,36,30,11,59,69,45,78,24,37,24,65,42,49,48,68,42,30,50,56,75,45,64,84,44,34,72,46,73,54,65,61,80,70,72,72,40,56,30,26,41,32,30,31,56,89,44,65,79,37,64,70,53,44,50,51,53,49,41,51,51,53,37,58,69,74,100

Secondary structure (DSSP, 8-state):
----------THHHHHHHHHHHHSSHHHHHHHTT--HHHHHHHHHHHHHHHTS-SEEEETTEEEE-HHHHHHHHHHHHHHHHHHHHHS-S----GGG---EEEEEE-HHHHHHHHHHHHHHHHHH-TT-EEEEEPP-S--HHHHHTTS-SEEEEE-----TTSEEEEEEEE-EEEEE-TT-GGGGS---HHHHHHS-EEEE-TT--S--HHHHHHHTTT------EEESSHHHHHHHHHTSS-EEEEETTTTTTTTTTSEEEE-SS----EEEEEEE-GGGTT-HHHHHHHHHHHHHHHH-/----------THHHHHHHHHHHHSSHHHHHHHTT--HHHHHHHHHHHHHHHTS-SEEEETTEEEE-HHHHHHHHHHHHHHHHHHHHHS-S----GGG---EEEEEE-HHHHHHHHHHHHHHHHHH-TT-EEEEEPP-S--HHHHHTTS-SEEEEE-----TTSEEEEEEEE-EEEEE-TT-GGGGS---HHHHHHS-EEEE-TT--S--HHHHHHHTTT------EEESSHHHHHHHHHTSS-EEEEETTTTTTTTTTSEEEE-SS----EEEEEEE-GGGTT-HHHHHHHHHHHHHHHH-

Organism: Rhodospirillum rubrum (strain ATCC 11170 / ATH 1.1.1 / DSM 467 / LMG 4362 / NCIMB 8255 / S1) (NCBI:txid269796)

Nearest PDB structures (foldseek):
  2esn-assembly1_C  TM=7.599E-01  e=1.125E-24  Pseudomonas aeruginosa
  2y7w-assembly1_B  TM=8.924E-01  e=1.007E-16  Burkholderia sp. DNT
  2uye-assembly1_B  TM=8.305E-01  e=6.706E-17  Burkholderia cepacia
  4x6g-assembly1_D  TM=7.014E-01  e=2.303E-18  Pseudomonas aeruginosa PAO1
  6g1d-assembly1_A  TM=5.230E-01  e=1.761E-17  Corynebacterium glutamicum

Foldseek 3Di:
DPPPPPPDPPLVLLVLLLLCQQQQDLCRSCVVVVHDSVVSVVSLVVVCVVVVHNQWDDDDPTTHGDPVNLLCNQVSVLVVLVVVPVVVDVDDDQLQPDQEEAEEEDAPLQCLQQVVQLVVVSCVRHVNYHYHYDYDDDPAPSCQVSRVHAKYKWQDDCNDPQKDKFFQDKWDKWKWAACPAPCLPDAAALVNQQVAAAEAAALVFDQDDQVQVQQVVVVGGHHHPYYDHHVLVRLVDRNVDNHMYMDIPNSNVNSRPNIGIHHDNTDGDMGTIIMMHGCSCVPPPNSVVSVVSSSVSSVVD/DPPPPPPDPPLVLLVLLLLCQQQQDLCRSCVVVVHDSVVSVVSQVVVCVVVVHNQWDDDDPTTHGDPVNLLQNQVSVLVVLVVVPVVVDVDDDQLQPDQEEAEEEDAPLQCLQQVVQLVVVSCVRHVNYHYHYDYDDDPAPSCQVSRVHAKYKFQDDCNDPQKDKDFQDKWDKWKWAACPAPCLPDAAALVNQQVAAAEAAALVFDQDDQVQVQQVVVVGGHHHPYYDHHVLVRLVVRNVDNHMYMDIPNSNVNSRPNIGIHHDNTDGDMGTIIMMHGCSCVPPPNSVVSVVSSSVSSVVD